Protein AF-A0A955B809-F1 (afdb_monomer)

Structure (mmCIF, N/CA/C/O backbone):
data_AF-A0A955B809-F1
#
_entry.id   AF-A0A955B809-F1
#
loop_
_atom_site.group_PDB
_atom_site.id
_atom_site.type_symbol
_atom_site.label_atom_id
_atom_site.label_alt_id
_atom_site.label_comp_id
_atom_site.label_asym_id
_atom_site.label_entity_id
_atom_site.label_seq_id
_atom_site.pdbx_PDB_ins_code
_atom_site.Cartn_x
_atom_site.Cartn_y
_atom_site.Cartn_z
_atom_site.occupancy
_atom_site.B_iso_or_equiv
_atom_site.auth_seq_id
_atom_site.auth_comp_id
_atom_site.auth_asym_id
_atom_site.auth_atom_id
_atom_site.pdbx_PDB_model_num
ATOM 1 N N . MET A 1 1 ? 30.600 -9.038 -70.785 1.00 37.72 1 MET A N 1
ATOM 2 C CA . MET A 1 1 ? 31.219 -7.985 -69.956 1.00 37.72 1 MET A CA 1
ATOM 3 C C . MET A 1 1 ? 31.423 -8.584 -68.581 1.00 37.72 1 MET A C 1
ATOM 5 O O . MET A 1 1 ? 30.436 -8.978 -67.981 1.00 37.72 1 MET A O 1
ATOM 9 N N . GLN A 1 2 ? 32.669 -8.771 -68.146 1.00 32.47 2 GLN A N 1
ATOM 10 C CA . GLN A 1 2 ? 32.945 -9.120 -66.751 1.00 32.47 2 GLN A CA 1
ATOM 11 C C . GLN A 1 2 ? 32.749 -7.843 -65.931 1.00 32.47 2 GLN A C 1
ATOM 13 O O . GLN A 1 2 ? 33.436 -6.854 -66.179 1.00 32.47 2 GLN A O 1
ATOM 18 N N . SER A 1 3 ? 31.760 -7.831 -65.039 1.00 26.66 3 SER A N 1
ATOM 19 C CA . SER A 1 3 ? 31.621 -6.780 -64.035 1.00 26.66 3 SER A CA 1
ATOM 20 C C . SER A 1 3 ? 32.665 -7.033 -62.953 1.00 26.66 3 SER A C 1
ATOM 22 O O . SER A 1 3 ? 32.651 -8.082 -62.313 1.00 26.66 3 SER A O 1
ATOM 24 N N . TYR A 1 4 ? 33.587 -6.095 -62.778 1.00 29.22 4 TYR A N 1
ATOM 25 C CA . TYR A 1 4 ? 34.460 -6.069 -61.613 1.00 29.22 4 TYR A CA 1
ATOM 26 C C . TYR A 1 4 ? 33.775 -5.196 -60.562 1.00 29.22 4 TYR A C 1
ATOM 28 O O . TYR A 1 4 ? 33.672 -3.985 -60.750 1.00 29.22 4 TYR A O 1
ATOM 36 N N . GLU A 1 5 ? 33.278 -5.803 -59.487 1.00 36.06 5 GLU A N 1
ATOM 37 C CA . GLU A 1 5 ? 32.956 -5.063 -58.266 1.00 36.06 5 GLU A CA 1
ATOM 38 C C . GLU A 1 5 ? 34.274 -4.711 -57.574 1.00 36.06 5 GLU A C 1
ATOM 40 O O . GLU A 1 5 ? 35.051 -5.588 -57.195 1.00 36.06 5 GLU A O 1
ATOM 45 N N . ILE A 1 6 ? 34.564 -3.416 -57.467 1.00 37.19 6 ILE A N 1
ATOM 46 C CA . ILE A 1 6 ? 35.684 -2.919 -56.673 1.00 37.19 6 ILE A CA 1
ATOM 47 C C . ILE A 1 6 ? 35.120 -2.590 -55.294 1.00 37.19 6 ILE A C 1
ATOM 49 O O . ILE A 1 6 ? 34.486 -1.554 -55.110 1.00 37.19 6 ILE A O 1
ATOM 53 N N . ASN A 1 7 ? 35.359 -3.474 -54.330 1.00 48.56 7 ASN A N 1
ATOM 54 C CA . ASN A 1 7 ? 35.042 -3.216 -52.930 1.00 48.56 7 ASN A CA 1
ATOM 55 C C . ASN A 1 7 ? 36.125 -2.301 -52.344 1.00 48.56 7 ASN A C 1
ATOM 57 O O . ASN A 1 7 ? 37.258 -2.733 -52.132 1.00 48.56 7 ASN A O 1
ATOM 61 N N . VAL A 1 8 ? 35.800 -1.025 -52.127 1.00 47.31 8 VAL A N 1
ATOM 62 C CA . VAL A 1 8 ? 36.715 -0.042 -51.524 1.00 47.31 8 VAL A CA 1
ATOM 63 C C . VAL A 1 8 ? 36.403 0.083 -50.037 1.00 47.31 8 VAL A C 1
ATOM 65 O O . VAL A 1 8 ? 35.506 0.826 -49.662 1.00 47.31 8 VAL A O 1
ATOM 68 N N . SER A 1 9 ? 37.142 -0.625 -49.184 1.00 57.75 9 SER A N 1
ATOM 69 C CA . SER A 1 9 ? 37.052 -0.427 -47.732 1.00 57.75 9 SER A CA 1
ATOM 70 C C . SER A 1 9 ? 37.749 0.879 -47.345 1.00 57.75 9 SER A C 1
ATOM 72 O O . SER A 1 9 ? 38.904 1.089 -47.722 1.00 57.75 9 SER A O 1
ATOM 74 N N . ILE A 1 10 ? 37.068 1.748 -46.596 1.00 67.75 10 ILE A N 1
ATOM 75 C CA . ILE A 1 10 ? 37.662 2.962 -46.016 1.00 67.75 10 ILE A CA 1
ATOM 76 C C . ILE A 1 10 ? 37.944 2.670 -44.545 1.00 67.75 10 ILE A C 1
ATOM 78 O O . ILE A 1 10 ? 37.017 2.382 -43.792 1.00 67.75 10 ILE A O 1
ATOM 82 N N . GLU A 1 11 ? 39.212 2.740 -44.147 1.00 71.31 11 GLU A N 1
ATOM 83 C CA . GLU A 1 11 ? 39.638 2.642 -42.751 1.00 71.31 11 GLU A CA 1
ATOM 84 C C . GLU A 1 11 ? 40.208 3.998 -42.324 1.00 71.31 11 GLU A C 1
ATOM 86 O O . GLU A 1 11 ? 41.143 4.507 -42.948 1.00 71.31 11 GLU A O 1
ATOM 91 N N . LEU A 1 12 ? 39.594 4.620 -41.315 1.00 75.50 12 LEU A N 1
ATOM 92 C CA . LEU A 1 12 ? 40.120 5.833 -40.690 1.00 75.50 12 LEU A CA 1
ATOM 93 C C . LEU A 1 12 ? 40.799 5.462 -39.374 1.00 75.50 12 LEU A C 1
ATOM 95 O O . LEU A 1 12 ? 40.146 4.962 -38.459 1.00 75.50 12 LEU A O 1
ATOM 99 N N . ASP A 1 13 ? 42.100 5.747 -39.289 1.00 72.69 13 ASP A N 1
ATOM 100 C CA . ASP A 1 13 ? 42.918 5.445 -38.110 1.00 72.69 13 ASP A CA 1
ATOM 101 C C . ASP A 1 13 ? 42.689 6.409 -36.936 1.00 72.69 13 ASP A C 1
ATOM 103 O O . ASP A 1 13 ? 42.999 6.080 -35.792 1.00 72.69 13 ASP A O 1
ATOM 107 N N . GLU A 1 14 ? 42.126 7.587 -37.209 1.00 80.75 14 GLU A N 1
ATOM 108 C CA . GLU A 1 14 ? 41.836 8.620 -36.217 1.00 80.75 14 GLU A CA 1
ATOM 109 C C . GLU A 1 14 ? 40.336 8.729 -35.926 1.00 80.75 14 GLU A C 1
ATOM 111 O O . GLU A 1 14 ? 39.489 8.393 -36.759 1.00 80.75 14 GLU A O 1
ATOM 116 N N . ALA A 1 15 ? 40.010 9.258 -34.744 1.00 77.94 15 ALA A N 1
ATOM 117 C CA . ALA A 1 15 ? 38.629 9.483 -34.345 1.00 77.94 15 ALA A CA 1
ATOM 118 C C . ALA A 1 15 ? 37.954 10.520 -35.258 1.00 77.94 15 ALA A C 1
ATOM 120 O O . ALA A 1 15 ? 38.411 11.658 -35.393 1.00 77.94 15 ALA A O 1
ATOM 121 N N . LEU A 1 16 ? 36.817 10.145 -35.842 1.00 83.44 16 LEU A N 1
ATOM 122 C CA . LEU A 1 16 ? 36.017 11.030 -36.679 1.00 83.44 16 LEU A CA 1
ATOM 123 C C . LEU A 1 16 ? 35.215 12.002 -35.805 1.00 83.44 16 LEU A C 1
ATOM 125 O O . LEU A 1 16 ? 34.338 11.584 -35.052 1.00 83.44 16 LEU A O 1
ATOM 129 N N . VAL A 1 17 ? 35.462 13.306 -35.936 1.00 84.56 17 VAL A N 1
ATOM 130 C CA . VAL A 1 17 ? 34.694 14.339 -35.224 1.00 84.56 17 VAL A CA 1
ATOM 131 C C . VAL A 1 17 ? 33.653 14.952 -36.157 1.00 84.56 17 VAL A C 1
ATOM 133 O O . VAL A 1 17 ? 33.999 15.621 -37.130 1.00 84.56 17 VAL A O 1
ATOM 136 N N . ILE A 1 18 ? 32.372 14.773 -35.838 1.00 81.62 18 ILE A N 1
ATOM 137 C CA . ILE A 1 18 ? 31.262 15.447 -36.514 1.00 81.62 18 ILE A CA 1
ATOM 138 C C . ILE A 1 18 ? 30.869 16.672 -35.688 1.00 81.62 18 ILE A C 1
ATOM 140 O O . ILE A 1 18 ? 30.530 16.581 -34.506 1.00 81.62 18 ILE A O 1
ATOM 144 N N . GLY A 1 19 ? 30.974 17.846 -36.309 1.00 80.56 19 GLY A N 1
ATOM 145 C CA . GLY A 1 19 ? 30.667 19.128 -35.680 1.00 80.56 19 GLY A CA 1
ATOM 146 C C . GLY A 1 19 ? 29.201 19.265 -35.265 1.00 80.56 19 GLY A C 1
ATOM 147 O O . GLY A 1 19 ? 28.330 18.517 -35.708 1.00 80.56 19 GLY A O 1
ATOM 148 N N . LYS A 1 20 ? 28.928 20.259 -34.416 1.00 81.31 20 LYS A N 1
ATOM 149 C CA . LYS A 1 20 ? 27.566 20.625 -34.014 1.00 81.31 20 LYS A CA 1
ATOM 150 C C . LYS A 1 20 ? 26.710 20.924 -35.250 1.00 81.31 20 LYS A C 1
ATOM 152 O O . LYS A 1 20 ? 27.215 21.501 -36.213 1.00 81.31 20 LYS A O 1
ATOM 157 N N . ASP A 1 21 ? 25.438 20.530 -35.227 1.00 77.12 21 ASP A N 1
ATOM 158 C CA . ASP A 1 21 ? 24.462 20.776 -36.306 1.00 77.12 21 ASP A CA 1
ATOM 159 C C . ASP A 1 21 ? 24.864 20.214 -37.683 1.00 77.12 21 ASP A C 1
ATOM 161 O O . ASP A 1 21 ? 24.374 20.665 -38.718 1.00 77.12 21 ASP A O 1
ATOM 165 N N . SER A 1 22 ? 25.784 19.246 -37.715 1.00 76.31 22 SER A N 1
ATOM 166 C CA . SER A 1 22 ? 26.345 18.714 -38.958 1.00 76.31 22 SER A CA 1
ATOM 167 C C . SER A 1 22 ? 25.796 17.327 -39.267 1.00 76.31 22 SER A C 1
ATOM 169 O O . SER A 1 22 ? 25.604 16.510 -38.373 1.00 76.31 22 SER A O 1
ATOM 171 N N . THR A 1 23 ? 25.565 17.034 -40.546 1.00 79.88 23 THR A N 1
ATOM 172 C CA . THR A 1 23 ? 25.183 15.691 -41.002 1.00 79.88 23 THR A CA 1
ATOM 173 C C . THR A 1 23 ? 26.274 15.126 -41.901 1.00 79.88 23 THR A C 1
ATOM 175 O O . THR A 1 23 ? 26.638 15.764 -42.888 1.00 79.88 23 THR A O 1
ATOM 178 N N . LEU A 1 24 ? 26.777 13.936 -41.578 1.00 82.12 24 LEU A N 1
ATOM 179 C CA . LEU A 1 24 ? 27.596 13.132 -42.479 1.00 82.12 24 LEU A CA 1
ATOM 180 C C . LEU A 1 24 ? 26.733 12.006 -43.041 1.00 82.12 24 LEU A C 1
ATOM 182 O O . LEU A 1 24 ? 26.236 11.177 -42.282 1.00 82.12 24 LEU A O 1
ATOM 186 N N . SER A 1 25 ? 26.582 11.979 -44.362 1.00 80.50 25 SER A N 1
ATOM 187 C CA . SER A 1 25 ? 25.947 10.869 -45.070 1.00 80.50 25 SER A CA 1
ATOM 188 C C . SER A 1 25 ? 27.011 10.079 -45.823 1.00 80.50 25 SER A C 1
ATOM 190 O O . SER A 1 25 ? 27.713 10.631 -46.672 1.00 80.50 25 SER A O 1
ATOM 192 N N . LEU A 1 26 ? 27.142 8.800 -45.495 1.00 79.50 26 LEU A N 1
ATOM 193 C CA . LEU A 1 26 ? 28.014 7.851 -46.170 1.00 79.50 26 LEU A CA 1
ATOM 194 C C . LEU A 1 26 ? 27.174 7.074 -47.186 1.00 79.50 26 LEU A C 1
ATOM 196 O O . LEU A 1 26 ? 26.213 6.401 -46.816 1.00 79.50 26 LEU A O 1
ATOM 200 N N . HIS A 1 27 ? 27.536 7.202 -48.462 1.00 79.62 27 HIS A N 1
ATOM 201 C CA . HIS A 1 27 ? 26.876 6.530 -49.579 1.00 79.62 27 HIS A CA 1
ATOM 202 C C . HIS A 1 27 ? 27.855 5.557 -50.238 1.00 79.62 27 HIS A C 1
ATOM 204 O O . HIS A 1 27 ? 28.967 5.953 -50.601 1.00 79.62 27 HIS A O 1
ATOM 210 N N . GLY A 1 28 ? 27.443 4.306 -50.442 1.00 75.12 28 GLY A N 1
ATOM 211 C CA . GLY A 1 28 ? 28.196 3.335 -51.235 1.00 75.12 28 GLY A CA 1
ATOM 212 C C . GL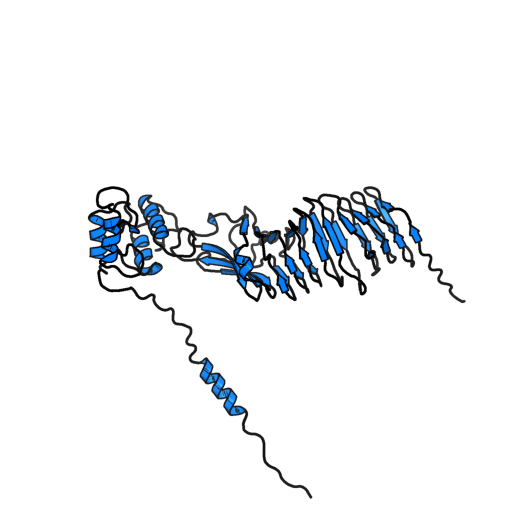Y A 1 28 ? 27.966 1.882 -50.812 1.00 75.12 28 GLY A C 1
ATOM 213 O O . GLY A 1 28 ? 27.389 1.623 -49.770 1.00 75.12 28 GLY A O 1
ATOM 214 N N . PRO A 1 29 ? 28.439 0.904 -51.598 1.00 65.38 29 PRO A N 1
ATOM 215 C CA . PRO A 1 29 ? 28.278 -0.514 -51.265 1.00 65.38 29 PRO A CA 1
ATOM 216 C C . PRO A 1 29 ? 29.308 -1.026 -50.245 1.00 65.38 29 PRO A C 1
ATOM 218 O O . PRO A 1 29 ? 29.238 -2.176 -49.826 1.00 65.38 29 PRO A O 1
ATOM 221 N N . ALA A 1 30 ? 30.314 -0.220 -49.897 1.00 72.38 30 ALA A N 1
ATOM 222 C CA . ALA A 1 30 ? 31.475 -0.693 -49.159 1.00 72.38 30 ALA A CA 1
ATOM 223 C C . ALA A 1 30 ? 31.399 -0.395 -47.662 1.00 72.38 30 ALA A C 1
ATOM 225 O O . ALA A 1 30 ? 30.946 0.673 -47.251 1.00 72.38 30 ALA A O 1
ATOM 226 N N . THR A 1 31 ? 31.909 -1.331 -46.864 1.00 73.69 31 THR A N 1
ATOM 227 C CA . THR A 1 31 ? 32.011 -1.200 -45.412 1.00 73.69 31 THR A CA 1
ATOM 228 C C . THR A 1 31 ? 32.942 -0.049 -45.028 1.00 73.69 31 THR A C 1
ATOM 230 O O . THR A 1 31 ? 34.062 0.056 -45.537 1.00 73.69 31 THR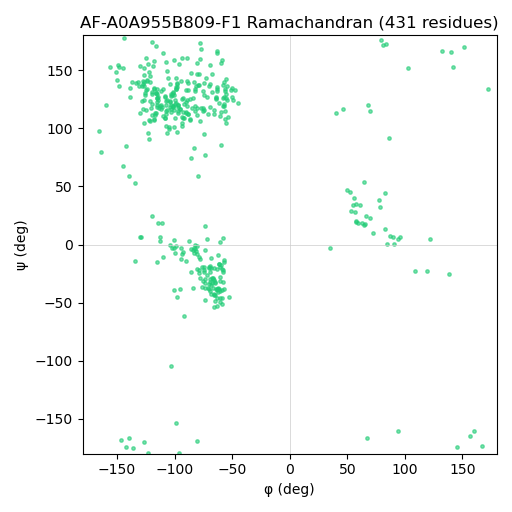 A O 1
ATOM 233 N N . VAL A 1 32 ? 32.494 0.803 -44.107 1.00 77.19 32 VAL A N 1
ATOM 234 C CA . VAL A 1 32 ? 33.301 1.896 -43.545 1.00 77.19 32 VAL A CA 1
ATOM 235 C C . VAL A 1 32 ? 33.747 1.502 -42.145 1.00 77.19 32 VAL A C 1
ATOM 237 O O . VAL A 1 32 ? 32.903 1.219 -41.304 1.00 77.19 32 VAL A O 1
ATOM 240 N N . SER A 1 33 ? 35.057 1.487 -41.890 1.00 77.44 33 SER A N 1
ATOM 241 C CA . SER A 1 33 ? 35.625 1.195 -40.571 1.00 77.44 33 SER A CA 1
ATOM 242 C C . SER A 1 33 ? 36.185 2.467 -39.928 1.00 77.44 33 SER A C 1
ATOM 244 O O . SER A 1 33 ? 37.028 3.141 -40.523 1.00 77.44 33 SER A O 1
ATOM 246 N N . LEU A 1 34 ? 35.723 2.816 -38.726 1.00 78.56 34 LEU A N 1
ATOM 247 C CA . LEU A 1 34 ? 36.110 4.045 -38.021 1.00 78.56 34 LEU A CA 1
ATOM 248 C C . LEU A 1 34 ? 36.735 3.725 -36.663 1.00 78.56 34 LEU A C 1
ATOM 250 O O . LEU A 1 34 ? 36.064 3.122 -35.828 1.00 78.56 34 LEU A O 1
ATOM 254 N N . ASN A 1 35 ? 37.965 4.190 -36.409 1.00 77.12 35 ASN A N 1
ATOM 255 C CA . ASN A 1 35 ? 38.638 4.094 -35.106 1.00 77.12 35 ASN A CA 1
ATOM 256 C C . ASN A 1 35 ? 38.160 5.184 -34.117 1.00 77.12 35 ASN A C 1
ATOM 258 O O . ASN A 1 35 ? 38.932 5.999 -33.609 1.00 77.12 35 ASN A O 1
ATOM 262 N N . GLY A 1 36 ? 36.855 5.193 -33.844 1.00 73.69 36 GLY A N 1
ATOM 263 C CA . GLY A 1 36 ? 36.188 6.075 -32.892 1.00 73.69 36 GLY A CA 1
ATOM 264 C C . GLY A 1 36 ? 35.436 7.217 -33.568 1.00 73.69 36 GLY A C 1
ATOM 265 O O . GLY A 1 36 ? 35.777 7.668 -34.662 1.00 73.69 36 GLY A O 1
ATOM 266 N N . ILE A 1 37 ? 34.383 7.694 -32.906 1.00 81.12 37 ILE A N 1
ATOM 267 C CA . ILE A 1 37 ? 33.556 8.802 -33.396 1.00 81.12 37 ILE A CA 1
ATOM 268 C C . ILE A 1 37 ? 33.246 9.747 -32.244 1.00 81.12 37 ILE A C 1
ATOM 270 O O . ILE A 1 37 ? 32.926 9.310 -31.144 1.00 81.12 37 ILE A O 1
ATOM 274 N N . MET A 1 38 ? 33.277 11.047 -32.509 1.00 80.25 38 MET A N 1
ATOM 275 C CA . MET A 1 38 ? 32.706 12.068 -31.644 1.00 80.25 38 MET A CA 1
ATOM 276 C C . MET A 1 38 ? 31.624 12.832 -32.404 1.00 80.25 38 MET A C 1
ATOM 278 O O . MET A 1 38 ? 31.913 13.570 -33.343 1.00 80.25 38 MET A O 1
ATOM 282 N N . LEU A 1 39 ? 30.373 12.659 -31.993 1.00 79.50 39 LEU A N 1
ATOM 283 C CA . LEU A 1 39 ? 29.218 13.396 -32.494 1.00 79.50 39 LEU A CA 1
ATOM 284 C C . LEU A 1 39 ? 28.926 14.544 -31.528 1.00 79.50 39 LEU A C 1
ATOM 286 O O . LEU A 1 39 ? 28.541 14.300 -30.389 1.00 79.50 39 LEU A O 1
ATOM 290 N N . ASN A 1 40 ? 29.110 15.791 -31.956 1.00 79.06 40 ASN A N 1
ATOM 291 C CA . ASN A 1 40 ? 28.715 16.958 -31.156 1.00 79.06 40 ASN A CA 1
ATOM 292 C C . ASN A 1 40 ? 27.195 17.200 -31.230 1.00 79.06 40 ASN A C 1
ATOM 294 O O . ASN A 1 40 ? 26.504 16.558 -32.012 1.00 79.06 40 ASN A O 1
ATOM 298 N N . ASP A 1 41 ? 26.662 18.143 -30.448 1.00 75.19 41 ASP A N 1
ATOM 299 C CA . ASP A 1 41 ? 25.214 18.393 -30.363 1.00 75.19 41 ASP A CA 1
ATOM 300 C C . ASP A 1 41 ? 24.516 18.491 -31.733 1.00 75.19 41 ASP A C 1
ATOM 302 O O . ASP A 1 41 ? 24.956 19.219 -32.625 1.00 75.19 41 ASP A O 1
ATOM 306 N N . ARG A 1 42 ? 23.388 17.793 -31.885 1.00 72.50 42 ARG A N 1
ATOM 307 C CA . ARG A 1 42 ? 22.553 17.736 -33.096 1.00 72.50 42 ARG A CA 1
ATOM 308 C C . ARG A 1 42 ? 23.302 17.244 -34.341 1.00 72.50 42 ARG A C 1
ATOM 310 O O . ARG A 1 42 ? 22.843 17.470 -35.459 1.00 72.50 42 ARG A O 1
ATOM 317 N N . ALA A 1 43 ? 24.441 16.570 -34.171 1.00 72.75 43 ALA A N 1
ATOM 318 C CA . ALA A 1 43 ? 25.127 15.899 -35.263 1.00 72.75 43 ALA A CA 1
ATOM 319 C C . ALA A 1 43 ? 24.378 14.630 -35.697 1.00 72.75 43 ALA A C 1
ATOM 321 O O . ALA A 1 43 ? 23.844 13.887 -34.871 1.00 72.75 43 ALA A O 1
ATOM 322 N N . SER A 1 44 ? 24.378 14.348 -36.997 1.00 73.19 44 SER A N 1
ATOM 323 C CA . SER A 1 44 ? 23.807 13.124 -37.552 1.00 73.19 44 SER A CA 1
ATOM 324 C C . SER A 1 44 ? 24.831 12.373 -38.394 1.00 73.19 44 SER A C 1
ATOM 326 O O . SER A 1 44 ? 25.507 12.961 -39.235 1.00 73.19 44 SER A O 1
ATOM 328 N N . LEU A 1 45 ? 24.933 11.065 -38.174 1.00 79.25 45 LEU A N 1
ATOM 329 C CA . LEU A 1 45 ? 25.636 10.142 -39.053 1.00 79.25 45 LEU A CA 1
ATOM 330 C C . LEU A 1 45 ? 24.599 9.234 -39.706 1.00 79.25 45 LEU A C 1
ATOM 332 O O . LEU A 1 45 ? 23.871 8.524 -39.013 1.00 79.25 45 LEU A O 1
ATOM 336 N N . LYS A 1 46 ? 24.533 9.269 -41.033 1.00 78.44 46 LYS A N 1
ATOM 337 C CA . LYS A 1 46 ? 23.698 8.378 -41.834 1.00 78.44 46 LYS A CA 1
ATOM 338 C C . LYS A 1 46 ? 24.600 7.524 -42.703 1.00 78.44 46 LYS A C 1
ATOM 340 O O . LYS A 1 46 ? 25.484 8.067 -43.360 1.00 78.44 46 LYS A O 1
ATOM 345 N N . SER A 1 47 ? 24.390 6.216 -42.709 1.00 75.12 47 SER A N 1
ATOM 346 C CA . SER A 1 47 ? 25.141 5.309 -43.576 1.00 75.12 47 SER A CA 1
ATOM 347 C C . SER A 1 47 ? 24.188 4.423 -44.363 1.00 75.12 47 SER A C 1
ATOM 349 O O . SER A 1 47 ? 23.374 3.720 -43.770 1.00 75.12 47 SER A O 1
ATOM 351 N N . GLU A 1 48 ? 24.300 4.468 -45.689 1.00 76.94 48 GLU A N 1
ATOM 352 C CA . GLU A 1 48 ? 23.698 3.498 -46.620 1.00 76.94 48 GLU A CA 1
ATOM 353 C C . GLU A 1 48 ? 24.620 2.289 -46.858 1.00 76.94 48 GLU A C 1
ATOM 355 O O . GLU A 1 48 ? 24.308 1.418 -47.667 1.00 76.94 48 GLU A O 1
ATOM 360 N N . SER A 1 49 ? 25.765 2.239 -46.171 1.00 73.69 49 SER A N 1
ATOM 361 C CA . SER A 1 49 ? 26.698 1.111 -46.178 1.00 73.69 49 SER A CA 1
ATOM 362 C C . SER A 1 49 ? 26.834 0.502 -44.779 1.00 73.69 49 SER A C 1
ATOM 364 O O . SER A 1 49 ? 26.636 1.222 -43.790 1.00 73.69 49 SER A O 1
ATOM 366 N N . PRO A 1 50 ? 27.261 -0.770 -44.658 1.00 71.56 50 PRO A N 1
ATOM 367 C CA . PRO A 1 50 ? 27.640 -1.347 -43.371 1.00 71.56 50 PRO A CA 1
ATOM 368 C C . PRO A 1 50 ? 28.731 -0.511 -42.687 1.00 71.56 50 PRO A C 1
ATOM 370 O O . PRO A 1 50 ? 29.729 -0.136 -43.311 1.00 71.56 50 PRO A O 1
ATOM 373 N N . LEU A 1 51 ? 28.547 -0.208 -41.406 1.00 72.00 51 LEU A N 1
ATOM 374 C CA . LEU A 1 51 ? 29.435 0.651 -40.625 1.00 72.00 51 LEU A CA 1
ATOM 375 C C . LEU A 1 51 ? 30.087 -0.172 -39.512 1.00 72.00 51 LEU A C 1
ATOM 377 O O . LEU A 1 51 ? 29.396 -0.659 -38.629 1.00 72.00 51 LEU A O 1
ATOM 381 N N . SER A 1 52 ? 31.410 -0.291 -39.529 1.00 72.38 52 SER A N 1
ATOM 382 C CA . SER A 1 52 ? 32.200 -0.929 -38.475 1.00 72.38 52 SER A CA 1
ATOM 383 C C . SER A 1 52 ? 32.848 0.139 -37.591 1.00 72.38 52 SER A C 1
ATOM 385 O O . SER A 1 52 ? 33.642 0.956 -38.050 1.00 72.38 52 SER A O 1
ATOM 387 N N . LEU A 1 53 ? 32.521 0.163 -36.305 1.00 71.81 53 LEU A N 1
ATOM 388 C CA . LEU A 1 53 ? 33.028 1.124 -35.331 1.00 71.81 53 LEU A CA 1
ATOM 389 C C . LEU A 1 53 ? 34.010 0.439 -34.387 1.00 71.81 53 LEU A C 1
ATOM 391 O O . LEU A 1 53 ? 33.652 -0.365 -33.522 1.00 71.81 53 LEU A O 1
ATOM 395 N N . ARG A 1 54 ? 35.279 0.792 -34.553 1.00 68.69 54 ARG A N 1
ATOM 396 C CA . ARG A 1 54 ? 36.403 0.352 -33.738 1.00 68.69 54 ARG A CA 1
ATOM 397 C C . ARG A 1 54 ? 36.667 1.414 -32.668 1.00 68.69 54 ARG A C 1
ATOM 399 O O . ARG A 1 54 ? 36.996 2.547 -32.975 1.00 68.69 54 ARG A O 1
ATOM 406 N N . GLY A 1 55 ? 36.513 1.093 -31.386 1.00 67.38 55 GLY A N 1
ATOM 407 C CA . GLY A 1 55 ? 36.810 2.036 -30.292 1.00 67.38 55 GLY A CA 1
ATOM 408 C C . GLY A 1 55 ? 35.616 2.856 -29.784 1.00 67.38 55 GLY A C 1
ATOM 409 O O . GLY A 1 55 ? 34.464 2.445 -29.909 1.00 67.38 55 GLY A O 1
ATOM 410 N N . SER A 1 56 ? 35.897 3.971 -29.101 1.00 67.62 56 SER A N 1
ATOM 411 C CA . SER A 1 56 ? 34.880 4.722 -28.350 1.00 67.62 56 SER A CA 1
ATOM 412 C C . SER A 1 56 ? 34.031 5.623 -29.246 1.00 67.62 56 SER A C 1
ATOM 414 O O . SER A 1 56 ? 34.556 6.351 -30.091 1.00 67.62 56 SER A O 1
ATOM 416 N N . VAL A 1 57 ? 32.722 5.628 -29.001 1.00 72.62 57 VAL A N 1
ATOM 417 C CA . VAL A 1 57 ? 31.769 6.539 -29.643 1.00 72.62 57 VAL A CA 1
ATOM 418 C C . VAL A 1 57 ? 31.239 7.508 -28.594 1.00 72.62 57 VAL A C 1
ATOM 420 O O . VAL A 1 57 ? 30.595 7.096 -27.631 1.00 72.62 57 VAL A O 1
ATOM 423 N N . PHE A 1 58 ? 31.534 8.791 -28.780 1.00 71.81 58 PHE A N 1
ATOM 424 C CA . PHE A 1 58 ? 31.081 9.892 -27.937 1.00 71.81 58 PHE A CA 1
ATOM 425 C C . PHE A 1 58 ? 29.911 10.600 -28.607 1.00 71.81 58 PHE A C 1
ATOM 427 O O . PHE A 1 58 ? 29.996 10.975 -29.778 1.00 71.81 58 PHE A O 1
ATOM 434 N N . VAL A 1 59 ? 28.824 10.782 -27.866 1.00 70.88 59 VAL A N 1
ATOM 435 C CA . VAL A 1 59 ? 27.537 11.210 -28.417 1.00 70.88 59 VAL A CA 1
AT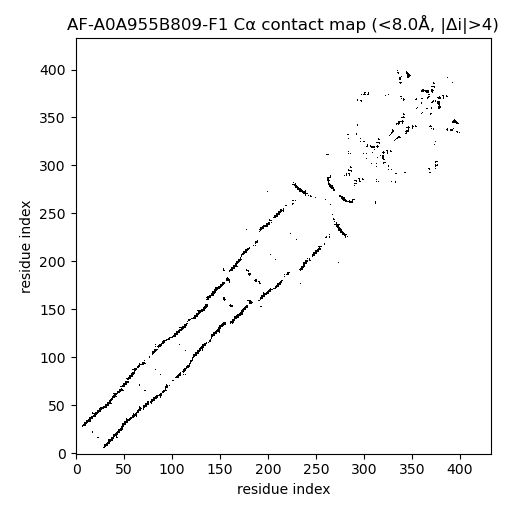OM 436 C C . VAL A 1 59 ? 26.994 12.397 -27.614 1.00 70.88 59 VAL A C 1
ATOM 438 O O . VAL A 1 59 ? 26.684 12.247 -26.432 1.00 70.88 59 VAL A O 1
ATOM 441 N N . GLY A 1 60 ? 26.922 13.573 -28.247 1.00 62.50 60 GLY A N 1
ATOM 442 C CA . GLY A 1 60 ? 26.390 14.822 -27.685 1.00 62.50 60 GLY A CA 1
ATOM 443 C C . GLY A 1 60 ? 24.857 14.921 -27.715 1.00 62.50 60 GLY A C 1
ATOM 444 O O . GLY A 1 60 ? 24.155 13.948 -27.994 1.00 62.50 60 GLY A O 1
ATOM 445 N N . GLN A 1 61 ? 24.301 16.104 -27.433 1.00 66.81 61 GLN A N 1
ATOM 446 C CA . GLN A 1 61 ? 22.845 16.253 -27.258 1.00 66.81 61 GLN A CA 1
ATOM 447 C C . GLN A 1 61 ? 22.095 16.075 -28.578 1.00 66.81 61 GLN A C 1
ATOM 449 O O . GLN A 1 61 ? 22.485 16.670 -29.577 1.00 66.81 61 GLN A O 1
ATOM 454 N N . ASN A 1 62 ? 20.961 15.363 -28.591 1.00 60.41 62 ASN A N 1
ATOM 455 C CA . ASN A 1 62 ? 20.084 15.237 -29.773 1.00 60.41 62 ASN A CA 1
ATOM 456 C C . ASN A 1 62 ? 20.784 14.762 -31.063 1.00 60.41 62 ASN A C 1
ATOM 458 O O . ASN A 1 62 ? 20.389 15.132 -32.169 1.00 60.41 62 ASN A O 1
ATOM 462 N N . THR A 1 63 ? 21.844 13.977 -30.945 1.00 58.53 63 THR A N 1
ATOM 463 C CA . THR A 1 63 ? 22.520 13.366 -32.092 1.00 58.53 63 THR A CA 1
ATOM 464 C C . THR A 1 63 ? 21.758 12.154 -32.613 1.00 58.53 63 THR A C 1
ATOM 466 O O . THR A 1 63 ? 20.970 11.546 -31.894 1.00 58.53 63 THR A O 1
ATOM 469 N N . THR A 1 64 ? 22.007 11.751 -33.854 1.00 63.03 64 THR A N 1
ATOM 470 C CA . THR A 1 64 ? 21.382 10.551 -34.428 1.00 63.03 64 THR A CA 1
ATOM 471 C C . THR A 1 64 ? 22.391 9.759 -35.242 1.00 63.03 64 THR A C 1
ATOM 473 O O . THR A 1 64 ? 23.002 10.305 -36.160 1.00 63.03 64 THR A O 1
ATOM 476 N N . ILE A 1 65 ? 22.529 8.469 -34.943 1.00 64.88 65 ILE A N 1
ATOM 477 C CA . ILE A 1 65 ? 23.227 7.501 -35.793 1.00 64.88 65 ILE A CA 1
ATOM 478 C C . ILE A 1 65 ? 22.144 6.638 -36.427 1.00 64.88 65 ILE A C 1
ATOM 480 O O . ILE A 1 65 ? 21.424 5.960 -35.706 1.00 64.88 65 ILE A O 1
ATOM 484 N N . ALA A 1 66 ? 21.995 6.685 -37.746 1.00 62.41 66 ALA A N 1
ATOM 485 C CA . ALA A 1 66 ? 21.008 5.879 -38.456 1.00 62.41 66 ALA A CA 1
ATOM 486 C C . ALA A 1 66 ? 21.689 5.057 -39.553 1.00 62.41 66 ALA A C 1
ATOM 488 O O . ALA A 1 66 ? 22.403 5.611 -40.395 1.00 62.41 66 ALA A O 1
ATOM 489 N N . ALA A 1 67 ? 21.435 3.750 -39.560 1.00 54.72 67 ALA A N 1
ATOM 490 C CA . ALA A 1 67 ? 21.643 2.934 -40.745 1.00 54.72 67 ALA A CA 1
ATOM 491 C C . ALA A 1 67 ? 20.417 3.080 -41.648 1.00 54.72 67 ALA A C 1
ATOM 493 O O . ALA A 1 67 ? 19.278 3.052 -41.182 1.00 54.72 67 ALA A O 1
ATOM 494 N N . VAL A 1 68 ? 20.653 3.295 -42.933 1.00 49.03 68 VAL A N 1
ATOM 495 C CA . VAL A 1 68 ? 19.609 3.365 -43.952 1.00 49.03 68 VAL A CA 1
ATOM 496 C C . VAL A 1 68 ? 19.649 2.042 -44.723 1.00 49.03 68 VAL A C 1
ATOM 498 O O . VAL A 1 68 ? 20.731 1.520 -44.998 1.00 49.03 68 VAL A O 1
ATOM 501 N N . ASP A 1 69 ? 18.475 1.485 -45.027 1.00 45.81 69 ASP A N 1
ATOM 502 C CA . ASP A 1 69 ? 18.281 0.304 -45.885 1.00 45.81 69 ASP A CA 1
ATOM 503 C C . ASP A 1 69 ? 18.870 -1.036 -45.383 1.00 45.81 69 ASP A C 1
ATOM 505 O O . ASP A 1 69 ? 19.569 -1.725 -46.121 1.00 45.81 69 ASP A O 1
ATOM 509 N N . ASN A 1 70 ? 18.537 -1.466 -44.155 1.00 45.28 70 ASN A N 1
ATOM 510 C CA . ASN A 1 70 ? 18.912 -2.782 -43.589 1.00 45.28 70 ASN A CA 1
ATOM 511 C C . ASN A 1 70 ? 20.427 -3.034 -43.427 1.00 45.28 70 ASN A C 1
ATOM 513 O O . ASN A 1 70 ? 20.851 -4.184 -43.301 1.00 45.28 70 ASN A O 1
ATOM 517 N N . ASN A 1 71 ? 21.256 -1.991 -43.428 1.00 46.50 71 ASN A N 1
ATOM 518 C CA . ASN A 1 71 ? 22.693 -2.135 -43.198 1.00 46.50 71 ASN A CA 1
ATOM 519 C C . ASN A 1 71 ? 23.037 -2.259 -41.708 1.00 46.50 71 ASN A C 1
ATOM 521 O O . ASN A 1 71 ? 22.398 -1.645 -40.853 1.00 46.50 71 ASN A O 1
ATOM 525 N N . THR A 1 72 ? 24.083 -3.028 -41.396 1.00 48.50 72 THR A N 1
ATOM 526 C CA . THR A 1 72 ? 24.536 -3.252 -40.018 1.00 48.50 72 THR A CA 1
ATOM 527 C C . THR A 1 72 ? 25.440 -2.120 -39.525 1.00 48.50 72 THR A C 1
ATOM 529 O O . THR A 1 72 ? 26.288 -1.606 -40.260 1.00 48.50 72 THR A O 1
ATOM 532 N N . VAL A 1 73 ? 25.261 -1.721 -38.261 1.00 51.06 73 VAL A N 1
ATOM 533 C CA . VAL A 1 73 ? 26.260 -0.948 -37.509 1.00 51.06 73 VAL A CA 1
ATOM 534 C C . VAL A 1 73 ? 26.915 -1.904 -36.523 1.00 51.06 73 VAL A C 1
ATOM 536 O O . VAL A 1 73 ? 26.358 -2.197 -35.466 1.00 51.06 73 VAL A O 1
ATOM 539 N N . ASP A 1 74 ? 28.095 -2.391 -36.875 1.00 52.62 74 ASP A N 1
ATOM 540 C CA . ASP A 1 74 ? 28.869 -3.307 -36.052 1.00 52.62 74 ASP A CA 1
ATOM 541 C C . ASP A 1 74 ? 29.834 -2.516 -35.175 1.00 52.62 74 ASP A C 1
ATOM 543 O O . ASP A 1 74 ? 30.633 -1.718 -35.650 1.00 52.62 74 ASP A O 1
ATOM 547 N N . PHE A 1 75 ? 29.790 -2.738 -33.868 1.00 53.31 75 PHE A N 1
ATOM 548 C CA . PHE A 1 75 ? 30.805 -2.236 -32.947 1.00 53.31 75 PHE A CA 1
ATOM 549 C C . PHE A 1 75 ? 31.792 -3.380 -32.679 1.00 53.31 75 PHE A C 1
ATOM 551 O O . PHE A 1 75 ? 31.375 -4.515 -32.470 1.00 53.31 75 PHE A O 1
ATOM 558 N N . GLU A 1 76 ? 33.099 -3.150 -32.633 1.00 49.38 76 GLU A N 1
ATOM 559 C CA . GLU A 1 76 ? 34.034 -4.235 -32.281 1.00 49.38 76 GLU A CA 1
ATOM 560 C C . GLU A 1 76 ? 34.054 -4.523 -30.764 1.00 49.38 76 GLU A C 1
ATOM 562 O O . GLU A 1 76 ? 33.486 -3.771 -29.968 1.00 49.38 76 GLU A O 1
ATOM 567 N N . ALA A 1 77 ? 34.681 -5.631 -30.342 1.00 43.41 77 ALA A N 1
ATOM 568 C CA . ALA A 1 77 ? 34.616 -6.197 -28.979 1.00 43.41 77 ALA A CA 1
ATOM 569 C C . ALA A 1 77 ? 35.056 -5.257 -27.831 1.00 43.41 77 ALA A C 1
ATOM 571 O O . ALA A 1 77 ? 34.736 -5.512 -26.676 1.00 43.41 77 ALA A O 1
ATOM 572 N N . ASN A 1 78 ? 35.741 -4.150 -28.141 1.00 45.84 78 ASN A N 1
ATOM 573 C CA . ASN A 1 78 ? 36.183 -3.139 -27.169 1.00 45.84 78 ASN A CA 1
ATOM 574 C C . ASN A 1 78 ? 35.472 -1.782 -27.345 1.00 45.84 78 ASN A C 1
ATOM 576 O O . 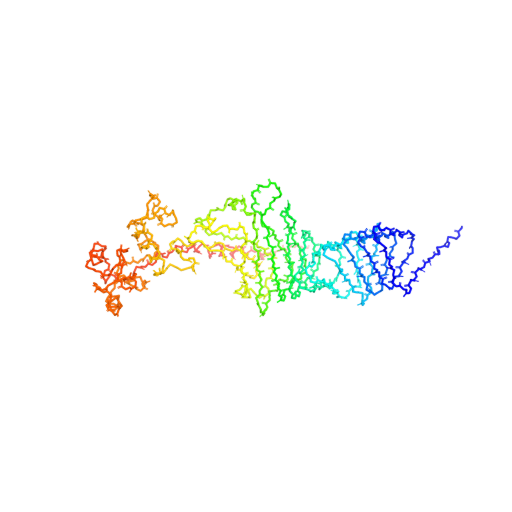ASN A 1 78 ? 35.862 -0.788 -26.730 1.00 45.84 78 ASN A O 1
ATOM 580 N N . GLY A 1 79 ? 34.475 -1.711 -28.231 1.00 46.88 79 GLY A N 1
ATOM 581 C CA . GLY A 1 79 ? 33.726 -0.494 -28.515 1.00 46.88 79 GLY A CA 1
ATOM 582 C C . GLY A 1 79 ? 32.848 -0.100 -27.332 1.00 46.88 79 GLY A C 1
ATOM 583 O O . GLY A 1 79 ? 31.951 -0.848 -26.941 1.00 46.88 79 GLY A O 1
ATOM 584 N N . LYS A 1 80 ? 33.113 1.082 -26.773 1.00 51.12 80 LYS A N 1
ATOM 585 C CA . LYS A 1 80 ? 32.366 1.677 -25.663 1.00 51.12 80 LYS A CA 1
ATOM 586 C C . LYS A 1 80 ? 31.510 2.819 -26.197 1.00 51.12 80 LYS A C 1
ATOM 588 O O . LYS A 1 80 ? 32.038 3.748 -26.812 1.00 51.12 80 LYS A O 1
ATOM 593 N N . LEU A 1 81 ? 30.207 2.768 -25.946 1.00 54.59 81 LEU A N 1
ATOM 594 C CA . LEU A 1 81 ? 29.316 3.884 -26.236 1.00 54.59 81 LEU A CA 1
ATOM 595 C C . LEU A 1 81 ? 29.219 4.769 -24.991 1.00 54.59 81 LEU A C 1
ATOM 597 O O . LEU A 1 81 ? 28.838 4.295 -23.921 1.00 54.59 81 LEU A O 1
ATOM 601 N N . VAL A 1 82 ? 29.599 6.037 -25.132 1.00 55.50 82 VAL A N 1
ATOM 602 C CA . VAL A 1 82 ? 29.574 7.033 -24.059 1.00 55.50 82 VAL A CA 1
ATOM 603 C C . VAL A 1 82 ? 28.674 8.177 -24.503 1.00 55.50 82 VAL A C 1
ATOM 605 O O . VAL A 1 82 ? 29.051 8.992 -25.348 1.00 55.50 82 VAL A O 1
ATOM 608 N N . ALA A 1 83 ? 27.476 8.255 -23.929 1.00 50.50 83 ALA A N 1
ATOM 609 C CA . ALA A 1 83 ? 26.710 9.497 -23.977 1.00 50.50 83 ALA A CA 1
ATOM 610 C C . ALA A 1 83 ? 27.513 10.565 -23.222 1.00 50.50 83 ALA A C 1
ATOM 612 O O . ALA A 1 83 ? 28.061 10.261 -22.173 1.00 50.50 83 ALA A O 1
ATOM 613 N N . THR A 1 84 ? 27.650 11.791 -23.723 1.00 47.12 84 THR A N 1
ATOM 614 C CA . THR A 1 84 ? 28.435 12.843 -23.037 1.00 47.12 84 THR A CA 1
ATOM 615 C C . THR A 1 84 ? 27.581 13.999 -22.530 1.00 47.12 84 THR A C 1
ATOM 617 O O . THR A 1 84 ? 28.118 14.952 -21.968 1.00 47.12 84 THR A O 1
ATOM 620 N N . SER A 1 85 ? 26.257 13.930 -22.693 1.00 47.62 85 SER A N 1
ATOM 621 C CA . SER A 1 85 ? 25.369 15.061 -22.426 1.00 47.62 85 SER A CA 1
ATOM 622 C C . SER A 1 85 ? 24.009 14.682 -21.843 1.00 47.62 85 SER A C 1
ATOM 624 O O . SER A 1 85 ? 23.452 13.638 -22.184 1.00 47.62 85 SER A O 1
ATOM 626 N N . GLU A 1 86 ? 23.423 15.597 -21.068 1.00 42.78 86 GLU A N 1
ATOM 627 C CA . GLU A 1 86 ? 22.020 15.546 -20.639 1.00 42.78 86 GLU A CA 1
ATOM 628 C C . GLU A 1 86 ? 21.100 15.505 -21.877 1.00 42.78 86 GLU A C 1
ATOM 630 O O . GLU A 1 86 ? 21.132 16.423 -22.696 1.00 42.78 86 GLU A O 1
ATOM 635 N N . ASN A 1 87 ? 20.296 14.442 -22.025 1.00 44.03 87 ASN A N 1
ATOM 636 C CA . ASN A 1 87 ? 19.382 14.171 -23.155 1.00 44.03 87 ASN A CA 1
ATOM 637 C C . ASN A 1 87 ? 20.025 13.632 -24.449 1.00 44.03 87 ASN A C 1
ATOM 639 O O . ASN A 1 87 ? 19.537 13.903 -25.552 1.00 44.03 87 ASN A O 1
ATOM 643 N N . ALA A 1 88 ? 21.102 12.852 -24.350 1.00 42.09 88 ALA A N 1
ATOM 644 C CA . ALA A 1 88 ? 21.550 12.058 -25.491 1.00 42.09 88 ALA A CA 1
ATOM 645 C C . ALA A 1 88 ? 20.448 11.052 -25.890 1.00 42.09 88 ALA A C 1
ATOM 647 O O . ALA A 1 88 ? 20.008 10.232 -25.085 1.00 42.09 88 ALA A O 1
ATOM 648 N N . ARG A 1 89 ? 19.982 11.121 -27.140 1.00 44.81 89 ARG A N 1
ATOM 649 C CA . ARG A 1 89 ? 19.063 10.132 -27.718 1.00 44.81 89 ARG A CA 1
ATOM 650 C C . ARG A 1 89 ? 19.860 9.217 -28.630 1.00 44.81 89 ARG A C 1
ATOM 652 O O . ARG A 1 89 ? 20.598 9.702 -29.484 1.00 44.81 89 ARG A O 1
ATOM 659 N N . LEU A 1 90 ? 19.713 7.912 -28.450 1.00 52.59 90 LEU A N 1
ATOM 660 C CA . LEU A 1 90 ? 20.392 6.915 -29.261 1.00 52.59 90 LEU A CA 1
ATOM 661 C C . LEU A 1 90 ? 19.329 6.027 -29.907 1.00 52.59 90 LEU A C 1
ATOM 663 O O . LEU A 1 90 ? 18.882 5.037 -29.335 1.00 52.59 90 LEU A O 1
ATOM 667 N N . ASN A 1 91 ? 18.903 6.425 -31.101 1.00 47.38 91 ASN A N 1
ATOM 668 C CA . ASN A 1 91 ? 17.922 5.671 -31.870 1.00 47.38 91 ASN A CA 1
ATOM 669 C C . ASN A 1 91 ? 18.651 4.714 -32.812 1.00 47.38 91 ASN A C 1
ATOM 671 O O . ASN A 1 91 ? 19.222 5.168 -33.801 1.00 47.38 91 ASN A O 1
ATOM 675 N N . PHE A 1 92 ? 18.599 3.412 -32.541 1.00 50.94 92 PHE A N 1
ATOM 676 C CA . PHE A 1 92 ? 18.935 2.397 -33.535 1.00 50.94 92 PHE A CA 1
ATOM 677 C C . PHE A 1 92 ? 17.647 2.032 -34.277 1.00 50.94 92 PHE A C 1
ATOM 679 O O . PHE A 1 92 ? 16.720 1.504 -33.675 1.00 50.94 92 PHE A O 1
ATOM 686 N N . VAL A 1 93 ? 17.553 2.358 -35.566 1.00 43.19 93 VAL A N 1
ATOM 687 C CA . VAL A 1 93 ? 16.369 2.053 -36.386 1.00 43.19 93 VAL A CA 1
ATOM 688 C C . VAL A 1 93 ? 16.801 1.144 -37.535 1.00 43.19 93 VAL A C 1
ATOM 690 O O . VAL A 1 93 ? 17.654 1.545 -38.322 1.00 43.19 93 VAL A O 1
ATOM 693 N N . GLY A 1 94 ? 16.209 -0.054 -37.635 1.00 34.06 94 GLY A N 1
ATOM 694 C CA . GLY A 1 94 ? 16.284 -0.908 -38.830 1.00 34.06 94 GLY A CA 1
ATOM 695 C C . GLY A 1 94 ? 17.533 -1.786 -39.001 1.00 34.06 94 GLY A C 1
ATOM 696 O O . GLY A 1 94 ? 18.046 -1.857 -40.115 1.00 34.06 94 GLY A O 1
ATOM 697 N N . ILE A 1 95 ? 18.013 -2.470 -37.952 1.00 40.25 95 ILE A N 1
ATOM 698 C CA . ILE A 1 95 ? 19.163 -3.396 -38.045 1.00 40.25 95 ILE A CA 1
ATOM 699 C C . ILE A 1 95 ? 18.679 -4.863 -37.998 1.00 40.25 95 ILE A C 1
ATOM 701 O O . ILE A 1 95 ? 18.372 -5.361 -36.918 1.00 40.25 95 ILE A O 1
ATOM 705 N N . PRO A 1 96 ? 18.577 -5.576 -39.136 1.00 34.38 96 PRO A N 1
ATOM 706 C CA . PRO A 1 96 ? 18.262 -7.005 -39.148 1.00 34.38 96 PRO A CA 1
ATOM 707 C C . PRO A 1 96 ? 19.529 -7.878 -39.007 1.00 34.38 96 PRO A C 1
ATOM 709 O O . PRO A 1 96 ? 20.423 -7.788 -39.842 1.00 34.38 96 PRO A O 1
ATOM 712 N N . ASN A 1 97 ? 19.536 -8.776 -38.009 1.00 39.59 97 ASN A N 1
ATOM 713 C CA . ASN A 1 97 ? 20.542 -9.817 -37.690 1.00 39.59 97 ASN A CA 1
ATOM 714 C C . ASN A 1 97 ? 21.924 -9.344 -37.194 1.00 39.59 97 ASN A C 1
ATOM 716 O O . ASN A 1 97 ? 22.685 -8.713 -37.925 1.00 39.59 97 ASN A O 1
ATOM 720 N N . LEU A 1 98 ? 22.295 -9.768 -35.978 1.00 44.03 98 LEU A N 1
ATOM 721 C CA . LEU A 1 98 ? 23.570 -9.479 -35.307 1.00 44.03 98 LEU A CA 1
ATOM 722 C C . LEU A 1 98 ? 24.173 -10.758 -34.685 1.00 44.03 98 LEU A C 1
ATOM 724 O O . LEU A 1 98 ? 24.575 -10.778 -33.523 1.00 44.03 98 LEU A O 1
ATOM 728 N N . ASP A 1 99 ? 24.313 -11.812 -35.497 1.00 33.62 99 ASP A N 1
ATOM 729 C CA . ASP A 1 99 ? 24.682 -13.186 -35.094 1.00 33.62 99 ASP A CA 1
ATOM 730 C C . ASP A 1 99 ? 26.067 -13.358 -34.403 1.00 33.62 99 ASP A C 1
ATOM 732 O O . ASP A 1 99 ? 26.478 -14.478 -34.088 1.00 33.62 99 ASP A O 1
ATOM 736 N N . SER A 1 100 ? 26.845 -12.296 -34.154 1.00 34.50 100 SER A N 1
ATOM 737 C CA . SER A 1 100 ? 28.206 -12.403 -33.598 1.00 34.50 100 SER A CA 1
ATOM 738 C C . SER A 1 100 ? 28.550 -11.344 -32.544 1.00 34.50 100 SER A C 1
ATOM 740 O O . SER A 1 100 ? 29.509 -10.591 -32.711 1.00 34.50 100 SER A O 1
ATOM 742 N N . PHE A 1 101 ? 27.800 -11.263 -31.441 1.00 41.22 101 PHE A N 1
ATOM 743 C CA . PHE A 1 101 ? 28.036 -10.266 -30.382 1.00 41.22 101 PHE A CA 1
ATOM 744 C C . PHE A 1 101 ? 28.183 -10.888 -28.980 1.00 41.22 101 PHE A C 1
ATOM 746 O O . PHE A 1 101 ? 27.431 -11.774 -28.593 1.00 41.22 101 PHE A O 1
ATOM 753 N N . HIS A 1 102 ? 29.170 -10.428 -28.201 1.00 38.09 102 HIS A N 1
ATOM 754 C CA . HIS A 1 102 ? 29.377 -10.793 -26.791 1.00 38.09 102 HIS A CA 1
ATOM 755 C C . HIS A 1 102 ? 29.484 -9.505 -25.950 1.00 38.09 102 HIS A C 1
ATOM 757 O O . HIS A 1 102 ? 30.413 -8.736 -26.163 1.00 38.09 102 HIS A O 1
ATOM 763 N N . GLN A 1 103 ? 28.531 -9.305 -25.026 1.00 39.25 103 GLN A N 1
ATOM 764 C CA . GLN A 1 103 ? 28.482 -8.351 -23.894 1.00 39.25 103 GLN A CA 1
ATOM 765 C C . GLN A 1 103 ? 28.884 -6.883 -24.166 1.00 39.25 103 GLN A C 1
ATOM 767 O O . GLN A 1 103 ? 30.050 -6.575 -24.401 1.00 39.25 103 GLN A O 1
ATOM 772 N N . ARG A 1 104 ? 27.946 -5.931 -24.011 1.00 55.41 104 ARG A N 1
ATOM 773 C CA . ARG A 1 104 ? 28.252 -4.485 -24.098 1.00 55.41 104 ARG A CA 1
ATOM 774 C C . ARG A 1 104 ? 27.902 -3.708 -22.842 1.00 55.41 104 ARG A C 1
ATOM 776 O O . ARG A 1 104 ? 26.832 -3.900 -22.275 1.00 55.41 104 ARG A O 1
ATOM 783 N N . THR A 1 105 ? 28.791 -2.779 -22.485 1.00 49.34 105 THR A N 1
ATOM 784 C CA . THR A 1 105 ? 28.604 -1.783 -21.424 1.00 49.34 105 THR A CA 1
ATOM 785 C C . THR A 1 105 ? 28.289 -0.429 -22.054 1.00 49.34 105 THR A C 1
ATOM 787 O O . THR A 1 105 ? 29.132 0.138 -22.755 1.00 49.34 105 THR A O 1
ATOM 790 N N . VAL A 1 106 ? 27.097 0.104 -21.793 1.00 56.75 106 VAL A N 1
ATOM 791 C CA . VAL A 1 106 ? 26.773 1.511 -22.056 1.00 56.75 106 VAL A CA 1
ATOM 792 C C . VAL A 1 106 ? 27.035 2.279 -20.768 1.00 56.75 106 VAL A C 1
ATOM 794 O O . VAL A 1 106 ? 26.318 2.103 -19.783 1.00 56.75 106 VAL A O 1
ATOM 797 N N . GLU A 1 107 ? 28.081 3.106 -20.768 1.00 52.62 107 GLU A N 1
ATOM 798 C CA . GLU A 1 107 ? 28.344 4.018 -19.657 1.00 52.62 107 GLU A CA 1
ATOM 799 C C . GLU A 1 107 ? 27.615 5.330 -19.908 1.00 52.62 107 GLU A C 1
ATOM 801 O O . GLU A 1 107 ? 27.863 6.034 -20.892 1.00 52.62 107 GLU A O 1
ATOM 806 N N . VAL A 1 108 ? 26.715 5.654 -18.993 1.00 55.09 108 VAL A N 1
ATOM 807 C CA . VAL A 1 108 ? 25.850 6.821 -19.086 1.00 55.09 108 VAL A CA 1
ATOM 808 C C . VAL A 1 108 ? 26.263 7.783 -17.956 1.00 55.09 108 VAL A C 1
ATOM 810 O O . VAL A 1 108 ? 26.227 7.387 -16.784 1.00 55.09 108 VAL A O 1
ATOM 813 N N . PRO A 1 109 ? 26.751 9.005 -18.262 1.00 50.44 109 PRO A N 1
ATOM 814 C CA . PRO A 1 109 ? 27.210 9.954 -17.252 1.00 50.44 109 PRO A CA 1
ATOM 815 C C . PRO A 1 109 ? 26.108 10.328 -16.276 1.00 50.44 109 PRO A C 1
ATOM 817 O O . PRO A 1 109 ? 24.930 10.296 -16.623 1.00 50.44 109 PRO A O 1
ATOM 820 N N . ALA A 1 110 ? 26.501 10.763 -15.081 1.00 50.00 110 ALA A N 1
ATOM 821 C CA . ALA A 1 110 ? 25.538 11.104 -14.050 1.00 50.00 110 ALA A CA 1
ATOM 822 C C . ALA A 1 110 ? 24.500 12.140 -14.524 1.00 50.00 110 ALA A C 1
ATOM 824 O O . ALA A 1 110 ? 24.868 13.147 -15.128 1.00 50.00 110 ALA A O 1
ATOM 825 N N . ASN A 1 111 ? 23.225 11.911 -14.189 1.00 50.22 111 ASN A N 1
ATOM 826 C CA . ASN A 1 111 ? 22.077 12.770 -14.526 1.00 50.22 111 ASN A CA 1
ATOM 827 C C . ASN A 1 111 ? 21.737 12.851 -16.025 1.00 50.22 111 ASN A C 1
ATOM 829 O O . ASN A 1 111 ? 21.124 13.826 -16.463 1.00 50.22 111 ASN A O 1
ATOM 833 N N . THR A 1 112 ? 22.105 11.853 -16.832 1.00 45.44 112 THR A N 1
ATOM 834 C CA . THR A 1 112 ? 21.750 11.853 -18.256 1.00 45.44 112 THR A CA 1
ATOM 835 C C . THR A 1 112 ? 20.558 10.932 -18.541 1.00 45.44 112 THR A C 1
ATOM 837 O O . THR A 1 112 ? 20.478 9.794 -18.085 1.00 45.44 112 THR A O 1
ATOM 840 N N . SER A 1 113 ? 19.574 11.449 -19.284 1.00 45.41 113 SER A N 1
ATOM 841 C CA . SER A 1 113 ? 18.47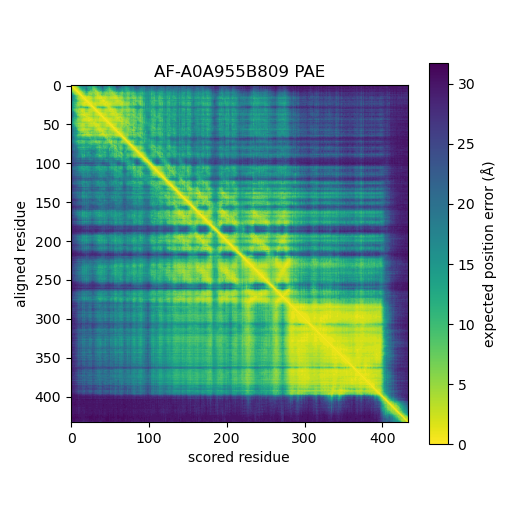2 10.639 -19.818 1.00 45.41 113 SER A CA 1
ATOM 842 C C . SER A 1 113 ? 18.921 9.994 -21.124 1.00 45.41 113 SER A C 1
ATOM 844 O O . SER A 1 113 ? 19.368 10.711 -22.021 1.00 45.41 113 SER A O 1
ATOM 846 N N . LEU A 1 114 ? 18.792 8.671 -21.226 1.00 51.88 114 LEU A N 1
ATOM 847 C CA . LEU A 1 114 ? 19.120 7.895 -22.416 1.00 51.88 114 LEU A CA 1
ATOM 848 C C . LEU A 1 114 ? 17.844 7.210 -22.915 1.00 51.88 114 LEU A C 1
ATOM 850 O O . LEU A 1 114 ? 17.361 6.254 -22.316 1.00 51.88 114 LEU A O 1
ATOM 854 N N . ALA A 1 115 ? 17.305 7.686 -24.033 1.00 46.31 115 ALA A N 1
ATOM 855 C CA . ALA A 1 115 ? 16.302 6.927 -24.771 1.00 46.31 115 ALA A CA 1
ATOM 856 C C . ALA A 1 115 ? 17.042 5.910 -25.647 1.00 46.31 115 ALA A C 1
ATOM 858 O O . ALA A 1 115 ? 17.805 6.318 -26.529 1.00 46.31 115 ALA A O 1
ATOM 859 N N . VAL A 1 116 ? 16.850 4.618 -25.373 1.00 52.78 116 VAL A N 1
ATOM 860 C CA . VAL A 1 116 ? 17.360 3.532 -26.215 1.00 52.78 116 VAL A CA 1
ATOM 861 C C . VAL A 1 116 ? 16.170 2.776 -26.781 1.00 52.78 116 VAL A C 1
ATOM 863 O O . VAL A 1 116 ? 15.458 2.098 -26.048 1.00 52.78 116 VAL A O 1
ATOM 866 N N . THR A 1 117 ? 15.978 2.862 -28.092 1.00 45.12 117 THR A N 1
ATOM 867 C CA . THR A 1 117 ? 15.142 1.904 -28.820 1.00 45.12 117 THR A CA 1
ATOM 868 C C . THR A 1 117 ? 16.086 0.867 -29.411 1.00 45.12 117 THR A C 1
ATOM 870 O O . THR A 1 117 ? 16.955 1.214 -30.212 1.00 45.12 117 THR A O 1
ATOM 873 N N . VAL A 1 118 ? 15.973 -0.382 -28.960 1.00 48.97 118 VAL A N 1
ATOM 874 C CA . VAL A 1 118 ? 16.789 -1.500 -29.444 1.00 48.97 118 VAL A CA 1
ATOM 875 C C . VAL A 1 118 ? 15.878 -2.521 -30.106 1.00 48.97 118 VAL A C 1
ATOM 877 O O . VAL A 1 118 ? 15.139 -3.211 -29.416 1.00 48.97 118 VAL A O 1
ATOM 880 N N . GLU A 1 119 ? 15.982 -2.671 -31.422 1.00 43.06 119 GLU A N 1
ATOM 881 C CA . GLU A 1 119 ? 15.400 -3.803 -32.145 1.00 43.06 119 GLU A CA 1
ATOM 882 C C . GLU A 1 119 ? 16.536 -4.731 -32.611 1.00 43.06 119 GLU A C 1
ATOM 884 O O . GLU A 1 119 ? 17.491 -4.268 -33.229 1.00 43.06 119 GLU A O 1
ATOM 889 N N . GLY A 1 120 ? 16.450 -6.033 -32.301 1.00 38.97 120 GLY A N 1
ATOM 890 C CA . GLY A 1 120 ? 17.260 -7.072 -32.962 1.00 38.97 120 GLY A CA 1
ATOM 891 C C . GLY A 1 120 ? 18.737 -7.240 -32.557 1.00 38.97 120 GLY A C 1
ATOM 892 O O . GLY A 1 120 ? 19.549 -7.513 -33.432 1.00 38.97 120 GLY A O 1
ATOM 893 N N . LEU A 1 121 ? 19.114 -7.116 -31.275 1.00 41.44 121 LEU A N 1
ATOM 894 C CA . LEU A 1 121 ? 20.451 -7.566 -30.822 1.00 41.44 121 LEU A CA 1
ATOM 895 C C . LEU A 1 121 ? 20.394 -9.031 -30.289 1.00 41.44 121 LEU A C 1
ATOM 897 O O . LEU A 1 121 ? 19.326 -9.497 -29.889 1.00 41.44 121 LEU A O 1
ATOM 901 N N . ASP A 1 122 ? 21.545 -9.718 -30.222 1.00 42.56 122 ASP A N 1
ATOM 902 C CA . ASP A 1 122 ? 21.700 -11.123 -29.770 1.00 42.56 122 ASP A CA 1
ATOM 903 C C . ASP A 1 122 ? 22.522 -11.291 -28.451 1.00 42.56 122 ASP A C 1
ATOM 905 O O . ASP A 1 122 ? 23.040 -12.370 -28.161 1.00 42.56 122 ASP A O 1
ATOM 909 N N . SER A 1 123 ? 22.703 -10.245 -27.621 1.00 51.47 123 SER A N 1
ATOM 910 C CA . SER A 1 123 ? 23.575 -10.276 -26.418 1.00 51.47 123 SER A CA 1
ATOM 911 C C . SER A 1 123 ? 23.143 -9.376 -25.233 1.00 51.47 123 SER A C 1
ATOM 913 O O . SER A 1 123 ? 22.518 -8.344 -25.409 1.00 51.47 123 SER A O 1
ATOM 915 N N . THR A 1 124 ? 23.522 -9.702 -23.988 1.00 44.91 124 THR A N 1
ATOM 916 C CA . THR A 1 124 ? 23.125 -8.917 -22.792 1.00 44.91 124 THR A CA 1
ATOM 917 C C . THR A 1 124 ? 23.546 -7.441 -22.860 1.00 44.91 124 THR A C 1
ATOM 919 O O . THR A 1 124 ? 24.736 -7.133 -23.004 1.00 44.91 124 THR A O 1
ATOM 922 N N . LEU A 1 125 ? 22.583 -6.535 -22.659 1.00 60.31 125 LEU A N 1
ATOM 923 C CA . LEU A 1 125 ? 22.814 -5.096 -22.531 1.00 60.31 125 LEU A CA 1
ATOM 924 C C . LEU A 1 125 ? 23.081 -4.742 -21.060 1.00 60.31 125 LEU A C 1
ATOM 926 O O . LEU A 1 125 ? 22.191 -4.853 -20.214 1.00 60.31 125 LEU A O 1
ATOM 930 N N . LEU A 1 126 ? 24.311 -4.322 -20.751 1.00 56.09 126 LEU A N 1
ATOM 931 C CA . LEU A 1 126 ? 24.684 -3.802 -19.436 1.00 56.09 126 LEU A CA 1
ATOM 932 C C . LEU A 1 126 ? 24.644 -2.271 -19.469 1.00 56.09 126 LEU A C 1
ATOM 934 O O . LEU A 1 126 ? 25.384 -1.636 -20.225 1.00 56.09 126 LEU A O 1
ATOM 938 N N . ILE A 1 127 ? 23.805 -1.679 -18.623 1.00 61.38 127 ILE A N 1
ATOM 939 C CA . ILE A 1 127 ? 23.660 -0.223 -18.509 1.00 61.38 127 ILE A CA 1
ATOM 940 C C . ILE A 1 127 ? 24.217 0.191 -17.150 1.00 61.38 127 ILE A C 1
ATOM 942 O O . ILE A 1 127 ? 23.726 -0.255 -16.110 1.00 61.38 127 ILE A O 1
ATOM 946 N N . THR A 1 128 ? 25.257 1.026 -17.157 1.00 51.28 128 THR A N 1
ATOM 947 C CA . THR A 1 128 ? 25.949 1.473 -15.942 1.00 51.28 128 THR A CA 1
ATOM 948 C C . THR A 1 128 ? 25.929 2.995 -15.807 1.00 51.28 128 THR A C 1
ATOM 950 O O . THR A 1 128 ? 25.993 3.739 -16.789 1.00 51.28 128 THR A O 1
ATOM 953 N N . GLY A 1 129 ? 25.840 3.465 -14.560 1.00 49.47 129 GLY A N 1
ATOM 954 C CA . GLY A 1 129 ? 25.951 4.876 -14.181 1.00 49.47 129 GLY A CA 1
ATOM 955 C C . GLY A 1 129 ? 24.839 5.347 -13.236 1.00 49.47 129 GLY A C 1
ATOM 956 O O . GLY A 1 129 ? 23.842 4.659 -13.026 1.00 49.47 129 GLY A O 1
ATOM 957 N N . THR A 1 130 ? 25.027 6.526 -12.642 1.00 48.91 130 THR A N 1
ATOM 958 C CA . THR A 1 130 ? 24.176 7.058 -11.568 1.00 48.91 130 THR A CA 1
ATOM 959 C C . THR A 1 130 ? 23.139 8.067 -12.076 1.00 48.91 130 THR A C 1
ATOM 961 O O . THR A 1 130 ? 23.471 8.986 -12.808 1.00 48.91 130 THR A O 1
ATOM 964 N N . ASN A 1 131 ? 21.885 7.968 -11.628 1.00 51.16 131 ASN A N 1
ATOM 965 C CA . ASN A 1 131 ? 20.770 8.852 -12.019 1.00 51.16 131 ASN A CA 1
ATOM 966 C C . ASN A 1 131 ? 20.444 8.833 -13.520 1.00 51.16 131 ASN A C 1
ATOM 968 O O . ASN A 1 131 ? 20.052 9.852 -14.089 1.00 51.16 131 ASN A O 1
ATOM 972 N N . ASN A 1 132 ? 20.614 7.679 -14.157 1.00 52.75 132 ASN A N 1
ATOM 973 C CA . ASN A 1 132 ? 20.311 7.525 -15.575 1.00 52.75 132 ASN A CA 1
ATOM 974 C C . ASN A 1 132 ? 18.862 7.112 -15.758 1.00 52.75 132 ASN A C 1
ATOM 976 O O . ASN A 1 132 ? 18.359 6.309 -14.977 1.00 52.75 132 ASN A O 1
ATOM 980 N N . LEU A 1 133 ? 18.200 7.657 -16.773 1.00 54.44 133 LEU A N 1
ATOM 981 C CA . LEU A 1 133 ? 16.792 7.388 -17.047 1.00 54.44 133 LEU A CA 1
ATOM 982 C C . LEU A 1 133 ? 16.658 6.708 -18.403 1.00 54.44 133 LEU A C 1
ATOM 984 O O . LEU A 1 133 ? 16.936 7.333 -19.427 1.00 54.44 133 LEU A O 1
ATOM 988 N N . LEU A 1 134 ? 16.238 5.448 -18.396 1.00 62.81 134 LEU A N 1
ATOM 989 C CA . LEU A 1 134 ? 15.795 4.747 -19.596 1.00 62.81 134 LEU A CA 1
ATOM 990 C C . LEU A 1 134 ? 14.326 5.086 -19.799 1.00 62.81 134 LEU A C 1
ATOM 992 O O . LEU A 1 134 ? 13.534 4.797 -18.913 1.00 62.81 134 LEU A O 1
ATOM 996 N N . LYS A 1 135 ? 13.989 5.739 -20.914 1.00 59.50 135 LYS A N 1
ATOM 997 C CA . LYS A 1 135 ? 12.609 6.100 -21.267 1.00 59.50 135 LYS A CA 1
ATOM 998 C C . LYS A 1 135 ? 12.166 5.357 -22.524 1.00 59.50 135 LYS A C 1
ATOM 1000 O O . LYS A 1 135 ? 12.895 5.403 -23.519 1.00 59.50 135 LYS A O 1
ATOM 1005 N N . GLY A 1 136 ? 10.967 4.778 -22.502 1.00 54.69 136 GLY A N 1
ATOM 1006 C CA . GLY A 1 136 ? 10.266 4.300 -23.696 1.00 54.69 136 GLY A CA 1
ATOM 1007 C C . GLY A 1 136 ? 9.503 2.989 -23.499 1.00 54.69 136 GLY A C 1
ATOM 1008 O O . GLY A 1 136 ? 9.870 2.154 -22.676 1.00 54.69 136 GLY A O 1
ATOM 1009 N N . GLY A 1 137 ? 8.444 2.807 -24.292 1.00 56.41 137 GLY A N 1
ATOM 1010 C CA . GLY A 1 137 ? 7.810 1.507 -24.533 1.00 56.41 137 GLY A CA 1
ATOM 1011 C C . GLY A 1 137 ? 8.453 0.778 -25.719 1.00 56.41 137 GLY A C 1
ATOM 1012 O O . GLY A 1 137 ? 9.125 1.398 -26.549 1.00 56.41 137 GLY A O 1
ATOM 1013 N N . GLY A 1 138 ? 8.264 -0.539 -25.808 1.00 63.12 138 GLY A N 1
ATOM 1014 C CA . GLY A 1 138 ? 8.798 -1.360 -26.898 1.00 63.12 138 GLY A CA 1
ATOM 1015 C C . GLY A 1 138 ? 9.214 -2.760 -26.458 1.00 63.12 138 GLY A C 1
ATOM 1016 O O . GLY A 1 138 ? 9.005 -3.158 -25.316 1.00 63.12 138 GLY A O 1
ATOM 1017 N N . ARG A 1 139 ? 9.816 -3.518 -27.378 1.00 57.78 139 ARG A N 1
ATOM 1018 C CA . ARG A 1 139 ? 10.292 -4.882 -27.128 1.00 57.78 139 ARG A CA 1
ATOM 1019 C C . ARG A 1 139 ? 11.812 -4.945 -27.219 1.00 57.78 139 ARG A C 1
ATOM 1021 O O . ARG A 1 139 ? 12.395 -4.559 -28.224 1.00 57.78 139 ARG A O 1
ATOM 1028 N N . ILE A 1 140 ? 12.442 -5.468 -26.179 1.00 64.75 140 ILE A N 1
ATOM 1029 C CA . ILE A 1 140 ? 13.865 -5.758 -26.075 1.00 64.75 140 ILE A CA 1
ATOM 1030 C C . ILE A 1 140 ? 14.003 -7.274 -26.121 1.00 64.75 140 ILE A C 1
ATOM 1032 O O . ILE A 1 140 ? 13.678 -7.964 -25.167 1.00 64.75 140 ILE A O 1
ATOM 1036 N N . ASN A 1 141 ? 14.518 -7.823 -27.216 1.00 62.69 141 ASN A N 1
ATOM 1037 C CA . ASN A 1 141 ? 14.552 -9.279 -27.409 1.00 62.69 141 ASN A CA 1
ATOM 1038 C C . ASN A 1 141 ? 15.604 -10.025 -26.542 1.00 62.69 141 ASN A C 1
ATOM 1040 O O . ASN A 1 141 ? 15.964 -11.153 -26.860 1.00 62.69 141 ASN A O 1
ATOM 1044 N N . GLN A 1 142 ? 16.167 -9.410 -25.491 1.00 69.50 142 GLN A N 1
ATOM 1045 C CA . GLN A 1 142 ? 17.325 -9.938 -24.743 1.00 69.50 142 GLN A CA 1
ATOM 1046 C C . GLN A 1 142 ? 17.273 -9.656 -23.244 1.00 69.50 142 GLN A C 1
ATOM 1048 O O . GLN A 1 142 ? 16.391 -8.961 -22.756 1.00 69.50 142 GLN A O 1
ATOM 1053 N N . SER A 1 143 ? 18.286 -10.159 -22.528 1.00 71.06 143 SER A N 1
ATOM 1054 C CA . SER A 1 143 ? 18.510 -9.859 -21.116 1.00 71.06 143 SER A CA 1
ATOM 1055 C C . SER A 1 143 ? 19.065 -8.443 -20.892 1.00 71.06 143 SER A C 1
ATOM 1057 O O . SER A 1 143 ? 19.985 -8.004 -21.588 1.00 71.06 143 SER A O 1
ATOM 1059 N N . ILE A 1 144 ? 18.568 -7.766 -19.859 1.00 72.00 144 ILE A N 1
ATOM 1060 C CA . ILE A 1 144 ? 19.023 -6.459 -19.380 1.00 72.00 144 ILE A CA 1
ATOM 1061 C C . ILE A 1 144 ? 19.584 -6.617 -17.970 1.00 72.00 144 ILE A C 1
ATOM 1063 O O . ILE A 1 144 ? 18.929 -7.163 -17.083 1.00 72.00 144 ILE A O 1
ATOM 1067 N N . ALA A 1 145 ? 20.781 -6.085 -17.741 1.00 71.94 145 ALA A N 1
ATOM 1068 C CA . ALA A 1 145 ? 21.342 -5.946 -16.404 1.00 71.94 145 ALA A CA 1
ATOM 1069 C C . ALA A 1 145 ? 21.497 -4.460 -16.068 1.00 71.94 145 ALA A C 1
ATOM 1071 O O . ALA A 1 145 ? 22.212 -3.727 -16.756 1.00 71.94 145 ALA A O 1
ATOM 1072 N N . LEU A 1 146 ? 20.831 -4.018 -15.003 1.00 71.56 146 LEU A N 1
ATOM 1073 C CA . LEU A 1 146 ? 20.940 -2.661 -14.482 1.00 71.56 146 LEU A CA 1
ATOM 1074 C C . LEU A 1 146 ? 21.881 -2.624 -13.279 1.00 71.56 146 LEU A C 1
ATOM 1076 O O . LEU A 1 146 ? 21.676 -3.324 -12.276 1.00 71.56 146 LEU A O 1
ATOM 1080 N N . ASP A 1 147 ? 22.893 -1.769 -13.374 1.00 67.44 147 ASP A N 1
ATOM 1081 C CA . ASP A 1 147 ? 23.819 -1.485 -12.283 1.00 67.44 147 ASP A CA 1
ATOM 1082 C C . ASP A 1 147 ? 23.412 -0.219 -11.502 1.00 67.44 147 ASP A C 1
ATOM 1084 O O . ASP A 1 147 ? 22.381 0.408 -11.753 1.00 67.44 147 ASP A O 1
ATOM 1088 N N . THR A 1 148 ? 24.202 0.141 -10.493 1.00 63.28 148 THR A N 1
ATOM 1089 C CA . THR A 1 148 ? 23.815 1.088 -9.454 1.00 63.28 148 THR A CA 1
ATOM 1090 C C . THR A 1 148 ? 23.403 2.463 -9.974 1.00 63.28 148 THR A C 1
ATOM 1092 O O . THR A 1 148 ? 24.223 3.207 -10.503 1.00 63.28 148 THR A O 1
ATOM 1095 N N . GLY A 1 149 ? 22.149 2.837 -9.700 1.00 57.91 149 GLY A N 1
ATOM 1096 C CA . GLY A 1 149 ? 21.637 4.192 -9.918 1.00 57.91 149 GLY A CA 1
ATOM 1097 C C . GLY A 1 149 ? 20.910 4.399 -11.246 1.00 57.91 149 GLY A C 1
ATOM 1098 O O . GLY A 1 149 ? 20.517 5.528 -11.534 1.00 57.91 149 GLY A O 1
ATOM 1099 N N . VAL A 1 150 ? 20.683 3.340 -12.022 1.00 64.56 150 VAL A N 1
ATOM 1100 C CA . VAL A 1 150 ? 19.836 3.400 -13.216 1.00 64.56 150 VAL A CA 1
ATOM 1101 C C . VAL A 1 150 ? 18.362 3.355 -12.813 1.00 64.56 150 VAL A C 1
ATOM 1103 O O . VAL A 1 150 ? 17.962 2.598 -11.924 1.00 64.56 150 VAL A O 1
ATOM 1106 N N . SER A 1 151 ? 17.559 4.196 -13.456 1.00 65.94 151 SER A N 1
ATOM 1107 C CA . SER A 1 151 ? 16.106 4.185 -13.373 1.00 65.94 151 SER A CA 1
ATOM 1108 C C . SER A 1 151 ? 15.505 3.764 -14.709 1.00 65.94 151 SER A C 1
ATOM 1110 O O . SER A 1 151 ? 15.895 4.292 -15.751 1.00 65.94 151 SER A O 1
ATOM 1112 N N . ILE A 1 152 ? 14.562 2.826 -14.683 1.00 69.75 152 ILE A N 1
ATOM 1113 C CA . ILE A 1 152 ? 13.694 2.552 -15.834 1.00 69.75 152 ILE A CA 1
ATOM 1114 C C . ILE A 1 152 ? 12.431 3.376 -15.643 1.00 69.75 152 ILE A C 1
ATOM 1116 O O . ILE A 1 152 ? 11.799 3.266 -14.598 1.00 69.75 152 ILE A O 1
ATOM 1120 N N . LEU A 1 153 ? 12.089 4.185 -16.636 1.00 67.69 153 LEU A N 1
ATOM 1121 C CA . LEU A 1 153 ? 10.759 4.733 -16.837 1.00 67.69 153 LEU A CA 1
ATOM 1122 C C . LEU A 1 153 ? 10.159 4.007 -18.035 1.00 67.69 153 LEU A C 1
ATOM 1124 O O . LEU A 1 153 ? 10.647 4.123 -19.163 1.00 67.69 153 LEU A O 1
ATOM 1128 N N . VAL A 1 154 ? 9.135 3.220 -17.758 1.00 65.00 154 VAL A N 1
ATOM 1129 C CA . VAL A 1 154 ? 8.333 2.588 -18.800 1.00 65.00 154 VAL A CA 1
ATOM 1130 C C . VAL A 1 154 ? 7.367 3.643 -19.341 1.00 65.00 154 VAL A C 1
ATOM 1132 O O . VAL A 1 154 ? 6.988 4.540 -18.602 1.00 65.00 154 VAL A O 1
ATOM 1135 N N . GLY A 1 155 ? 7.049 3.584 -20.634 1.00 55.66 155 GLY A N 1
ATOM 1136 C CA . GLY A 1 155 ? 6.143 4.552 -21.258 1.00 55.66 155 GLY A CA 1
ATOM 1137 C C . GLY A 1 155 ? 6.794 5.883 -21.642 1.00 55.66 155 GLY A C 1
ATOM 1138 O O . GLY A 1 155 ? 7.976 6.152 -21.387 1.00 55.66 155 GLY A O 1
ATOM 1139 N N . ASP A 1 156 ? 6.026 6.693 -22.363 1.00 55.00 156 ASP A N 1
ATOM 1140 C CA . ASP A 1 156 ? 6.277 8.121 -22.506 1.00 55.00 156 ASP A CA 1
ATOM 1141 C C . ASP A 1 156 ? 5.190 8.888 -21.757 1.00 55.00 156 ASP A C 1
ATOM 1143 O O . ASP A 1 156 ? 4.151 8.331 -21.424 1.00 55.00 156 ASP A O 1
ATOM 1147 N N . ASP A 1 157 ? 5.420 10.176 -21.514 1.00 53.25 157 ASP A N 1
ATOM 1148 C CA . ASP A 1 157 ? 4.518 11.073 -20.783 1.00 53.25 157 ASP A CA 1
ATOM 1149 C C . ASP A 1 157 ? 3.095 11.185 -21.418 1.00 53.25 157 ASP A C 1
ATOM 1151 O O . ASP A 1 157 ? 2.305 12.039 -21.020 1.00 53.25 157 ASP A O 1
ATOM 1155 N N . ASN A 1 158 ? 2.795 10.395 -22.463 1.00 49.28 158 ASN A N 1
ATOM 1156 C CA . ASN A 1 158 ? 1.629 10.500 -23.323 1.00 49.28 158 ASN A CA 1
ATOM 1157 C C . ASN A 1 158 ? 0.902 9.170 -23.639 1.00 49.28 158 ASN A C 1
ATOM 1159 O O . ASN A 1 158 ? -0.222 9.220 -24.151 1.00 49.28 158 ASN A O 1
ATOM 1163 N N . THR A 1 159 ? 1.481 7.996 -23.375 1.00 53.78 159 THR A N 1
ATOM 1164 C CA . THR A 1 159 ? 0.866 6.687 -23.653 1.00 53.78 159 THR A CA 1
ATOM 1165 C C . THR A 1 159 ? 1.295 5.634 -22.634 1.00 53.78 159 THR A C 1
ATOM 1167 O O . THR A 1 159 ? 2.483 5.516 -22.345 1.00 53.78 159 THR A O 1
ATOM 1170 N N . ILE A 1 160 ? 0.336 4.820 -22.165 1.00 55.34 160 ILE A N 1
ATOM 1171 C CA . ILE A 1 160 ? 0.631 3.607 -21.387 1.00 55.34 160 ILE A CA 1
ATOM 1172 C C . ILE A 1 160 ? 1.568 2.734 -22.224 1.00 55.34 160 ILE A C 1
ATOM 1174 O O . ILE A 1 160 ? 1.206 2.264 -23.310 1.00 55.34 160 ILE A O 1
ATOM 1178 N N . GLY A 1 161 ? 2.785 2.550 -21.732 1.00 59.78 161 GLY A N 1
ATOM 1179 C CA . GLY A 1 161 ? 3.819 1.768 -22.375 1.00 59.78 161 GLY A CA 1
ATOM 1180 C C . GLY A 1 161 ? 3.890 0.364 -21.801 1.00 59.78 161 GLY A C 1
ATOM 1181 O O . GLY A 1 161 ? 3.862 0.149 -20.592 1.00 59.78 161 GLY A O 1
ATOM 1182 N N . THR A 1 162 ? 4.081 -0.616 -22.677 1.00 63.56 162 THR A N 1
ATOM 1183 C CA . THR A 1 162 ? 4.621 -1.912 -22.266 1.00 63.56 162 THR A CA 1
ATOM 1184 C C . THR A 1 162 ? 6.083 -1.973 -22.682 1.00 63.56 162 THR A C 1
ATOM 1186 O O . THR A 1 162 ? 6.420 -1.702 -23.839 1.00 63.56 162 THR A O 1
ATOM 1189 N N . LEU A 1 163 ? 6.956 -2.302 -21.733 1.00 72.38 163 LEU A N 1
ATOM 1190 C CA . LEU A 1 163 ? 8.338 -2.675 -21.998 1.00 72.38 163 LEU A CA 1
ATOM 1191 C C . LEU A 1 163 ? 8.440 -4.197 -21.938 1.00 72.38 163 LEU A C 1
ATOM 1193 O O . LEU A 1 163 ? 8.498 -4.774 -20.856 1.00 72.38 163 LEU A O 1
ATOM 1197 N N . THR A 1 164 ? 8.475 -4.852 -23.091 1.00 72.25 164 THR A N 1
ATOM 1198 C CA . THR A 1 164 ? 8.706 -6.297 -23.167 1.00 72.25 164 THR A CA 1
ATOM 1199 C C . THR A 1 164 ? 10.207 -6.564 -23.231 1.00 72.25 164 THR A C 1
ATOM 1201 O O . THR A 1 164 ? 10.920 -5.930 -23.996 1.00 72.25 164 THR A O 1
ATOM 1204 N N . ILE A 1 165 ? 10.705 -7.502 -22.439 1.00 74.56 165 ILE A N 1
ATOM 1205 C CA . ILE A 1 165 ? 12.094 -7.945 -22.354 1.00 74.56 165 ILE A CA 1
ATOM 1206 C C . ILE A 1 165 ? 12.060 -9.458 -22.543 1.00 74.56 165 ILE A C 1
ATOM 1208 O O . ILE A 1 165 ? 11.664 -10.165 -21.630 1.00 74.56 165 ILE A O 1
ATOM 1212 N N . ASP A 1 166 ? 12.451 -9.990 -23.697 1.00 72.06 166 ASP A N 1
ATOM 1213 C CA . ASP A 1 166 ? 12.337 -11.435 -23.950 1.00 72.06 166 ASP A CA 1
ATOM 1214 C C . ASP A 1 166 ? 13.310 -12.267 -23.092 1.00 72.06 166 ASP A C 1
ATOM 1216 O O . ASP A 1 166 ? 13.055 -13.444 -22.865 1.00 72.06 166 ASP A O 1
ATOM 1220 N N . GLY A 1 167 ? 14.412 -11.671 -22.617 1.00 75.19 167 GLY A N 1
ATOM 1221 C CA . GLY A 1 167 ? 15.397 -12.339 -21.758 1.00 75.19 167 GLY A CA 1
ATOM 1222 C C . GLY A 1 167 ? 15.226 -12.045 -20.263 1.00 75.19 167 GLY A C 1
ATOM 1223 O O . GLY A 1 167 ? 14.146 -11.715 -19.784 1.00 75.19 167 GLY A O 1
ATOM 1224 N N . ASN A 1 168 ? 16.321 -12.144 -19.503 1.00 77.00 168 ASN A N 1
ATOM 1225 C CA . ASN A 1 168 ? 16.335 -11.855 -18.069 1.00 77.00 168 ASN A CA 1
ATOM 1226 C C . ASN A 1 168 ? 16.453 -10.356 -17.791 1.00 77.00 168 ASN A C 1
ATOM 1228 O O . ASN A 1 168 ? 17.335 -9.698 -18.336 1.00 77.00 168 ASN A O 1
ATOM 1232 N N . LEU A 1 169 ? 15.678 -9.828 -16.852 1.00 80.19 169 LEU A N 1
ATOM 1233 C CA . LEU A 1 169 ? 15.909 -8.496 -16.294 1.00 80.19 169 LEU A CA 1
ATOM 1234 C C . LEU A 1 169 ? 16.525 -8.653 -14.901 1.00 80.19 169 LEU A C 1
ATOM 1236 O O . LEU A 1 169 ? 15.905 -9.216 -14.006 1.00 80.19 169 LEU A O 1
ATOM 1240 N N . SER A 1 170 ? 17.742 -8.157 -14.692 1.00 81.69 170 SER A N 1
ATOM 1241 C CA . SER A 1 170 ? 18.417 -8.187 -13.391 1.00 81.69 170 SER A CA 1
ATOM 1242 C C . SER A 1 170 ? 18.724 -6.777 -12.918 1.00 81.69 170 SER A C 1
ATOM 1244 O O . SER A 1 170 ? 19.322 -5.989 -13.650 1.00 81.69 170 SER A O 1
ATOM 1246 N N . MET A 1 171 ? 18.390 -6.469 -11.668 1.00 77.06 171 MET A N 1
ATOM 1247 C CA . MET A 1 171 ? 18.703 -5.182 -11.048 1.00 77.06 171 MET A CA 1
ATOM 1248 C C . MET A 1 171 ? 19.620 -5.362 -9.842 1.00 77.06 171 MET A C 1
ATOM 1250 O O . MET A 1 171 ? 19.362 -6.193 -8.975 1.00 77.06 171 MET A O 1
ATOM 1254 N N . THR A 1 172 ? 20.670 -4.540 -9.754 1.00 75.38 172 THR A N 1
ATOM 1255 C CA . THR A 1 172 ? 21.584 -4.542 -8.596 1.00 75.38 172 THR A CA 1
ATOM 1256 C C . THR A 1 172 ? 21.242 -3.435 -7.599 1.00 75.38 172 THR A C 1
ATOM 1258 O O . THR A 1 172 ? 21.191 -3.690 -6.401 1.00 75.38 172 THR A O 1
ATOM 1261 N N . LYS A 1 173 ? 20.989 -2.206 -8.073 1.00 71.12 173 LYS A N 1
ATOM 1262 C CA . LYS A 1 173 ? 20.379 -1.081 -7.330 1.00 71.12 173 LYS A CA 1
ATOM 1263 C C . LYS A 1 173 ? 19.749 -0.126 -8.339 1.00 71.12 173 LYS A C 1
ATOM 1265 O O . LYS A 1 173 ? 20.260 -0.006 -9.445 1.00 71.12 173 LYS A O 1
ATOM 1270 N N . GLY A 1 174 ? 18.725 0.622 -7.951 1.00 74.00 174 GLY A N 1
ATOM 1271 C CA . GLY A 1 174 ? 18.102 1.587 -8.854 1.00 74.00 174 GLY A CA 1
ATOM 1272 C C . GLY A 1 174 ? 16.670 1.903 -8.468 1.00 74.00 174 GLY A C 1
ATOM 1273 O O . GLY A 1 174 ? 16.241 1.595 -7.351 1.00 74.00 174 GLY A O 1
ATOM 1274 N N . SER A 1 175 ? 15.949 2.511 -9.403 1.00 75.12 175 SER A N 1
ATOM 1275 C CA . SER A 1 175 ? 14.513 2.752 -9.266 1.00 75.12 175 SER A CA 1
ATOM 1276 C C . SER A 1 175 ? 13.774 2.218 -10.491 1.00 75.12 175 SER A C 1
ATOM 1278 O O . SER A 1 175 ? 14.237 2.393 -11.610 1.00 75.12 175 SER A O 1
ATOM 1280 N N . MET A 1 176 ? 12.629 1.574 -10.313 1.00 77.69 176 MET A N 1
ATOM 1281 C CA . MET A 1 176 ? 11.686 1.371 -11.418 1.00 77.69 176 MET A CA 1
ATOM 1282 C C . MET A 1 176 ? 10.577 2.393 -11.258 1.00 77.69 176 MET A C 1
ATOM 1284 O O . MET A 1 176 ? 10.076 2.552 -10.147 1.00 77.69 176 MET A O 1
ATOM 1288 N N . VAL A 1 177 ? 10.252 3.111 -12.322 1.00 74.69 177 VAL A N 1
ATOM 1289 C CA . VAL A 1 177 ? 9.230 4.151 -12.340 1.00 74.69 177 VAL A CA 1
ATOM 1290 C C . VAL A 1 177 ? 8.113 3.695 -13.267 1.00 74.69 177 VAL A C 1
ATOM 1292 O O . VAL A 1 177 ? 8.365 3.405 -14.436 1.00 74.69 177 VAL A O 1
ATOM 1295 N N . PHE A 1 178 ? 6.910 3.626 -12.711 1.00 73.88 178 PHE A N 1
ATOM 1296 C CA . PHE A 1 178 ? 5.675 3.276 -13.398 1.00 73.88 178 PHE A CA 1
ATOM 1297 C C . PHE A 1 178 ? 4.753 4.496 -13.384 1.00 73.88 178 PHE A C 1
ATOM 1299 O O . PHE A 1 178 ? 4.505 5.052 -12.305 1.00 73.88 178 PHE A O 1
ATOM 1306 N N . ASP A 1 179 ? 4.287 4.914 -14.556 1.00 70.94 179 ASP A N 1
ATOM 1307 C CA . ASP A 1 179 ? 3.255 5.935 -14.726 1.00 70.94 179 ASP A CA 1
ATOM 1308 C C . ASP A 1 179 ? 1.896 5.256 -15.002 1.00 70.94 179 ASP A C 1
ATOM 1310 O O . ASP A 1 179 ? 1.813 4.076 -15.366 1.00 70.94 179 ASP A O 1
ATOM 1314 N N . PHE A 1 180 ? 0.811 5.984 -14.758 1.00 66.06 180 PHE A N 1
ATOM 1315 C CA . PHE A 1 180 ? -0.568 5.553 -15.011 1.00 66.06 180 PHE A CA 1
ATOM 1316 C C . PHE A 1 180 ? -1.389 6.579 -15.809 1.00 66.06 180 PHE A C 1
ATOM 1318 O O . PHE A 1 180 ? -2.601 6.412 -15.972 1.00 66.06 180 PHE A O 1
ATOM 1325 N N . LEU A 1 181 ? -0.763 7.655 -16.295 1.00 56.41 181 LEU A N 1
ATOM 1326 C CA . LEU A 1 181 ? -1.418 8.679 -17.109 1.00 56.41 181 LEU A CA 1
ATOM 1327 C C . LEU A 1 181 ? -1.378 8.351 -18.605 1.00 56.41 181 LEU A C 1
ATOM 1329 O O . LEU A 1 181 ? -0.339 7.986 -19.149 1.00 56.41 181 LEU A O 1
ATOM 1333 N N . ASP A 1 182 ? -2.490 8.606 -19.298 1.00 50.66 182 ASP A N 1
ATOM 1334 C CA . ASP A 1 182 ? -2.487 8.824 -20.747 1.00 50.66 182 ASP A CA 1
ATOM 1335 C C . ASP A 1 182 ? -2.458 10.337 -21.068 1.00 50.66 182 ASP A C 1
ATOM 1337 O O . ASP A 1 182 ? -2.907 11.165 -20.270 1.00 50.66 182 ASP A O 1
ATOM 1341 N N . ALA A 1 183 ? -1.957 10.737 -22.247 1.00 41.16 183 ALA A N 1
ATOM 1342 C CA . ALA A 1 183 ? -1.927 12.154 -22.660 1.00 41.16 183 ALA A CA 1
ATOM 1343 C C . ALA A 1 183 ? -3.313 12.806 -22.764 1.00 41.16 183 ALA A C 1
ATOM 1345 O O . ALA A 1 183 ? -3.421 14.026 -22.917 1.00 41.16 183 ALA A O 1
ATOM 1346 N N . SER A 1 184 ? -4.375 12.003 -22.823 1.00 49.78 184 SER A N 1
ATOM 1347 C CA . SER A 1 184 ? -5.727 12.483 -23.078 1.00 49.78 184 SER A CA 1
ATOM 1348 C C . SER A 1 184 ? -6.417 12.989 -21.811 1.00 49.78 184 SER A C 1
ATOM 1350 O O . SER A 1 184 ? -7.494 13.579 -21.910 1.00 49.78 184 SER A O 1
ATOM 1352 N N . GLY A 1 185 ? -5.795 12.806 -20.637 1.00 45.28 185 GLY A N 1
ATOM 1353 C CA . GLY A 1 185 ? -6.407 13.108 -19.344 1.00 45.28 185 GLY A CA 1
ATOM 1354 C C . GLY A 1 185 ? -7.601 12.200 -19.050 1.00 45.28 185 GLY A C 1
ATOM 1355 O O . GLY A 1 185 ? -8.447 12.530 -18.216 1.00 45.28 185 GLY A O 1
ATOM 1356 N N . THR A 1 186 ? -7.703 11.077 -19.767 1.00 43.62 186 THR A N 1
ATOM 1357 C CA . THR A 1 186 ? -8.694 10.048 -19.488 1.00 43.62 186 THR A CA 1
ATOM 1358 C C . THR A 1 186 ? -8.007 9.051 -18.578 1.00 43.62 186 THR A C 1
ATOM 1360 O O . THR A 1 186 ? -7.162 8.277 -19.017 1.00 43.62 186 THR A O 1
ATOM 1363 N N . VAL A 1 187 ? -8.340 9.071 -17.289 1.00 38.44 187 VAL A N 1
ATOM 1364 C CA . VAL A 1 187 ? -7.861 8.026 -16.380 1.00 38.44 187 VAL A CA 1
ATOM 1365 C C . VAL A 1 187 ? -8.314 6.676 -16.967 1.00 38.44 187 VAL A C 1
ATOM 1367 O O . VAL A 1 187 ? -9.433 6.548 -17.453 1.00 38.44 187 VAL A O 1
ATOM 1370 N N . GLY A 1 188 ? -7.466 5.658 -17.043 1.00 39.59 188 GLY A N 1
ATOM 1371 C CA . GLY A 1 188 ? -7.864 4.456 -17.774 1.00 39.59 188 GLY A CA 1
ATOM 1372 C C . GLY A 1 188 ? -6.980 3.267 -17.494 1.00 39.59 188 GLY A C 1
ATOM 1373 O O . GLY A 1 188 ? -5.950 3.159 -18.128 1.00 39.59 188 GLY A O 1
ATOM 1374 N N . VAL A 1 189 ? -7.438 2.395 -16.581 1.00 44.31 189 VAL A N 1
ATOM 1375 C CA . VAL A 1 189 ? -7.200 0.938 -16.365 1.00 44.31 189 VAL A CA 1
ATOM 1376 C C . VAL A 1 189 ? -5.841 0.273 -16.655 1.00 44.31 189 VAL A C 1
ATOM 1378 O O . VAL A 1 189 ? -5.701 -0.915 -16.370 1.00 44.31 189 VAL A O 1
ATOM 1381 N N . GLY A 1 190 ? -4.835 0.963 -17.171 1.00 52.78 190 GLY A N 1
ATOM 1382 C CA . GLY A 1 190 ? -3.541 0.403 -17.511 1.00 52.78 190 GLY A CA 1
ATOM 1383 C C . GLY A 1 190 ? -2.445 1.084 -16.720 1.00 52.78 190 GLY A C 1
ATOM 1384 O O . GLY A 1 190 ? -2.355 2.305 -16.659 1.00 52.78 190 GLY A O 1
ATOM 1385 N N . TRP A 1 191 ? -1.625 0.250 -16.106 1.00 59.56 191 TRP A N 1
ATOM 1386 C CA . TRP A 1 191 ? -0.323 0.639 -15.609 1.00 59.56 191 TRP A CA 1
ATOM 1387 C C . TRP A 1 191 ? 0.651 0.507 -16.763 1.00 59.56 191 TRP A C 1
ATOM 1389 O O . TRP A 1 191 ? 0.505 -0.409 -17.582 1.00 59.56 191 TRP A O 1
ATOM 1399 N N . ASP A 1 192 ? 1.672 1.355 -16.797 1.00 66.00 192 ASP A N 1
ATOM 1400 C CA . ASP A 1 192 ? 2.885 0.943 -17.478 1.00 66.00 192 ASP A CA 1
ATOM 1401 C C . ASP A 1 192 ? 3.292 -0.446 -16.968 1.00 66.00 192 ASP A C 1
ATOM 1403 O O . ASP A 1 192 ? 3.252 -0.723 -15.766 1.00 66.00 192 ASP A O 1
ATOM 1407 N N . ALA A 1 193 ? 3.652 -1.340 -17.880 1.00 67.44 193 ALA A N 1
ATOM 1408 C CA . ALA A 1 193 ? 3.953 -2.723 -17.536 1.00 67.44 193 ALA A CA 1
ATOM 1409 C C . ALA A 1 193 ? 5.313 -3.126 -18.090 1.00 67.44 193 ALA A C 1
ATOM 1411 O O . ALA A 1 193 ? 5.676 -2.779 -19.216 1.00 67.44 193 ALA A O 1
ATOM 1412 N N . ILE A 1 194 ? 6.060 -3.901 -17.308 1.00 76.94 194 ILE A N 1
ATOM 1413 C CA . ILE A 1 194 ? 7.254 -4.590 -17.795 1.00 76.94 194 ILE A CA 1
ATOM 1414 C C . ILE A 1 194 ? 6.899 -6.058 -17.977 1.00 76.94 194 ILE A C 1
ATOM 1416 O O . ILE A 1 194 ? 6.494 -6.725 -17.031 1.00 76.94 194 ILE A O 1
ATOM 1420 N N . GLU A 1 195 ? 7.088 -6.591 -19.172 1.00 79.69 195 GLU A N 1
ATOM 1421 C CA . GLU A 1 195 ? 6.995 -8.026 -19.419 1.00 79.69 195 GLU A CA 1
ATOM 1422 C C . GLU A 1 195 ? 8.407 -8.592 -19.524 1.00 79.69 195 GLU A C 1
ATOM 1424 O O . GLU A 1 195 ? 9.224 -8.074 -20.272 1.00 79.69 195 GLU A O 1
ATOM 1429 N N . VAL A 1 196 ? 8.713 -9.648 -18.781 1.00 79.06 196 VAL A N 1
ATOM 1430 C CA . VAL A 1 196 ? 10.009 -10.330 -18.775 1.00 79.06 196 VAL A CA 1
ATOM 1431 C C . VAL A 1 196 ? 9.776 -11.780 -19.193 1.00 79.06 196 VAL A C 1
ATOM 1433 O O . VAL A 1 196 ? 9.047 -12.511 -18.524 1.00 79.06 196 VAL A O 1
ATOM 1436 N N . GLY A 1 197 ? 10.370 -12.189 -20.312 1.00 74.69 197 GLY A N 1
ATOM 1437 C CA . GLY A 1 197 ? 10.166 -13.497 -20.932 1.00 74.69 197 GLY A CA 1
ATOM 1438 C C . GLY A 1 197 ? 10.776 -14.646 -20.132 1.00 74.69 197 GLY A C 1
ATOM 1439 O O . GLY A 1 197 ? 10.146 -15.695 -20.005 1.00 74.69 197 GLY A O 1
ATOM 1440 N N . ASP A 1 198 ? 11.955 -14.424 -19.542 1.00 82.88 198 ASP A N 1
ATOM 1441 C CA . ASP A 1 198 ? 12.663 -15.427 -18.743 1.00 82.88 198 ASP A CA 1
ATOM 1442 C C . ASP A 1 198 ? 12.527 -15.145 -17.232 1.00 82.88 198 ASP A C 1
ATOM 1444 O O . ASP A 1 198 ? 11.483 -15.414 -16.626 1.00 82.88 198 ASP A O 1
ATOM 1448 N N . GLN A 1 199 ? 13.586 -14.627 -16.593 1.00 81.94 199 GLN A N 1
ATOM 1449 C CA . GLN A 1 199 ? 13.616 -14.351 -15.158 1.00 81.94 199 GLN A CA 1
ATOM 1450 C C . GLN A 1 199 ? 13.809 -12.868 -14.843 1.00 81.94 199 GLN A C 1
ATOM 1452 O O . GLN A 1 199 ? 14.719 -12.206 -15.347 1.00 81.94 199 GLN A O 1
ATOM 1457 N N . PHE A 1 200 ? 13.007 -12.366 -13.908 1.00 83.94 200 PHE A N 1
ATOM 1458 C CA . PHE A 1 200 ? 13.226 -11.089 -13.247 1.00 83.94 200 PHE A CA 1
ATOM 1459 C C . PHE A 1 200 ? 13.970 -11.310 -11.923 1.00 83.94 200 PHE A C 1
ATOM 1461 O O . PHE A 1 200 ? 13.474 -11.976 -11.015 1.00 83.94 200 PHE A O 1
ATOM 1468 N N . THR A 1 201 ? 15.182 -10.772 -11.807 1.00 83.00 201 THR A N 1
ATOM 1469 C CA . THR A 1 201 ? 16.013 -10.878 -10.601 1.00 83.00 201 THR A CA 1
ATOM 1470 C C . THR A 1 201 ? 16.056 -9.542 -9.874 1.00 83.00 201 THR A C 1
ATOM 1472 O O . THR A 1 201 ? 16.604 -8.553 -10.370 1.00 83.00 201 THR A O 1
ATOM 1475 N N . LEU A 1 202 ? 15.500 -9.533 -8.666 1.00 82.25 202 LEU A N 1
ATOM 1476 C CA . LEU A 1 202 ? 15.516 -8.390 -7.767 1.00 82.25 202 LEU A CA 1
ATOM 1477 C C . LEU A 1 202 ? 16.862 -8.279 -7.024 1.00 82.25 202 LEU A C 1
ATOM 1479 O O . LEU A 1 202 ? 17.547 -9.284 -6.807 1.00 82.25 202 LEU A O 1
ATOM 1483 N N . PRO A 1 203 ? 17.236 -7.080 -6.548 1.00 78.81 203 PRO A N 1
ATOM 1484 C CA . PRO A 1 203 ? 18.443 -6.889 -5.752 1.00 78.81 203 PRO A CA 1
ATOM 1485 C C . PRO A 1 203 ? 18.472 -7.751 -4.483 1.00 78.81 203 PRO A C 1
ATOM 1487 O O . PRO A 1 203 ? 17.649 -7.603 -3.581 1.00 78.81 203 PRO A O 1
ATOM 1490 N N . THR A 1 204 ? 19.485 -8.607 -4.345 1.00 78.75 204 THR A N 1
ATOM 1491 C CA . THR A 1 204 ? 19.700 -9.412 -3.126 1.00 78.75 204 THR A CA 1
ATOM 1492 C C . THR A 1 204 ? 20.401 -8.639 -2.006 1.00 78.75 204 THR A C 1
ATOM 1494 O O . THR A 1 204 ? 20.533 -9.157 -0.895 1.00 78.75 204 THR A O 1
ATOM 1497 N N . SER A 1 205 ? 20.841 -7.400 -2.251 1.00 73.69 205 SER A N 1
ATOM 1498 C CA . SER A 1 205 ? 21.417 -6.505 -1.241 1.00 73.69 205 SER A CA 1
ATOM 1499 C C . SER A 1 205 ? 21.172 -5.033 -1.591 1.00 73.69 205 SER A C 1
ATOM 1501 O O . SER A 1 205 ? 21.134 -4.663 -2.761 1.00 73.69 205 SER A O 1
ATOM 1503 N N . GLY A 1 206 ? 21.027 -4.186 -0.568 1.00 65.88 206 GLY A N 1
ATOM 1504 C CA . GLY A 1 206 ? 20.667 -2.774 -0.735 1.00 65.88 206 GLY A CA 1
ATOM 1505 C C . GLY A 1 206 ? 19.159 -2.540 -0.879 1.00 65.88 206 GLY A C 1
ATOM 1506 O O . GLY A 1 206 ? 18.373 -3.480 -0.948 1.00 65.88 206 GLY A O 1
ATOM 1507 N N . SER A 1 207 ? 18.769 -1.266 -0.874 1.00 66.19 207 SER A N 1
ATOM 1508 C CA . SER A 1 207 ? 17.395 -0.834 -1.144 1.00 66.19 207 SER A CA 1
ATOM 1509 C C . SER A 1 207 ? 17.261 -0.469 -2.620 1.00 66.19 207 SER A C 1
ATOM 1511 O O . SER A 1 207 ? 18.160 0.157 -3.186 1.00 66.19 207 SER A O 1
ATOM 1513 N N . PHE A 1 208 ? 16.134 -0.823 -3.228 1.00 76.50 208 PHE A N 1
ATOM 1514 C CA . PHE A 1 208 ? 15.714 -0.283 -4.519 1.00 76.50 208 PHE A CA 1
ATOM 1515 C C . PHE A 1 208 ? 14.384 0.434 -4.347 1.00 76.50 208 PHE A C 1
ATOM 1517 O O . PHE A 1 208 ? 13.630 0.120 -3.424 1.00 76.50 208 PHE A O 1
ATOM 1524 N N . ASN A 1 209 ? 14.115 1.412 -5.205 1.00 78.06 209 ASN A N 1
ATOM 1525 C CA . ASN A 1 209 ? 12.842 2.114 -5.161 1.00 78.06 209 ASN A CA 1
ATOM 1526 C C . ASN A 1 209 ? 11.901 1.544 -6.218 1.00 78.06 209 ASN A C 1
ATOM 1528 O O . ASN A 1 209 ? 12.277 1.387 -7.380 1.00 78.06 209 ASN A O 1
ATOM 1532 N N . LEU A 1 210 ? 10.668 1.288 -5.813 1.00 77.12 210 LEU A N 1
ATOM 1533 C CA . LEU A 1 210 ? 9.550 1.160 -6.727 1.00 77.12 210 LEU A CA 1
ATOM 1534 C C . LEU A 1 210 ? 8.821 2.496 -6.690 1.00 77.12 210 LEU A C 1
ATOM 1536 O O . LEU A 1 210 ? 8.251 2.853 -5.663 1.00 77.12 210 LEU A O 1
ATOM 1540 N N . VAL A 1 211 ? 8.921 3.272 -7.758 1.00 77.12 211 VAL A N 1
ATOM 1541 C CA . VAL A 1 211 ? 8.269 4.570 -7.866 1.00 77.12 211 VAL A CA 1
ATOM 1542 C C . VAL A 1 211 ? 7.005 4.382 -8.681 1.00 77.12 211 VAL A C 1
ATOM 1544 O O . VAL A 1 211 ? 7.066 3.956 -9.829 1.00 77.12 211 VAL A O 1
ATOM 1547 N N . VAL A 1 212 ? 5.873 4.721 -8.087 1.00 72.00 212 VAL A N 1
ATOM 1548 C CA . VAL A 1 212 ? 4.623 4.884 -8.820 1.00 72.00 212 VAL A CA 1
ATOM 1549 C C . VAL A 1 212 ? 4.316 6.366 -8.850 1.00 72.00 212 VAL A C 1
ATOM 1551 O O . VAL A 1 212 ? 4.316 7.012 -7.797 1.00 72.00 212 VAL A O 1
ATOM 1554 N N . GLN A 1 213 ? 4.082 6.906 -10.037 1.00 72.31 213 GLN A N 1
ATOM 1555 C CA . GLN A 1 213 ? 3.854 8.328 -10.220 1.00 72.31 213 GLN A CA 1
ATOM 1556 C C . GLN A 1 213 ? 2.524 8.597 -10.920 1.00 72.31 213 GLN A C 1
ATOM 1558 O O . GLN A 1 213 ? 2.225 7.973 -11.926 1.00 72.31 213 GLN A O 1
ATOM 1563 N N . GLY A 1 214 ? 1.770 9.549 -10.367 1.00 63.34 214 GLY A N 1
ATOM 1564 C CA . GLY A 1 214 ? 0.569 10.143 -10.945 1.00 63.34 214 GLY A CA 1
ATOM 1565 C C . GLY A 1 214 ? 0.712 11.627 -11.239 1.00 63.34 214 GLY A C 1
ATOM 1566 O O . GLY A 1 214 ? 1.671 12.275 -10.800 1.00 63.34 214 GLY A O 1
ATOM 1567 N N . ALA A 1 215 ? -0.271 12.188 -11.947 1.00 56.56 215 ALA A N 1
ATOM 1568 C CA . ALA A 1 215 ? -0.362 13.630 -12.150 1.00 56.56 215 ALA A CA 1
ATOM 1569 C C . ALA A 1 215 ? -0.865 14.245 -10.854 1.00 56.56 215 ALA A C 1
ATOM 1571 O O . ALA A 1 215 ? -1.877 13.810 -10.318 1.00 56.56 215 ALA A O 1
ATOM 1572 N N . ALA A 1 216 ? -0.192 15.299 -10.399 1.00 49.97 216 ALA A N 1
ATOM 1573 C CA . ALA A 1 216 ? -0.519 15.993 -9.157 1.00 49.97 216 ALA A CA 1
ATOM 1574 C C . ALA A 1 216 ? -1.962 16.540 -9.087 1.00 49.97 216 ALA A C 1
ATOM 1576 O O . ALA A 1 216 ? -2.401 16.890 -8.000 1.00 49.97 216 ALA A O 1
ATOM 1577 N N . ASP A 1 217 ? -2.684 16.589 -10.217 1.00 48.16 217 ASP A N 1
ATOM 1578 C CA . ASP A 1 217 ? -3.977 17.265 -10.346 1.00 48.16 217 ASP A CA 1
ATOM 1579 C C . ASP A 1 217 ? -5.088 16.398 -10.986 1.00 48.16 217 ASP A C 1
ATOM 1581 O O . ASP A 1 217 ? -6.161 16.922 -11.295 1.00 48.16 217 ASP A O 1
ATOM 1585 N N . GLN A 1 218 ? -4.865 15.100 -11.249 1.00 46.97 218 GLN A N 1
ATOM 1586 C CA . GLN A 1 218 ? -5.869 14.246 -11.912 1.00 46.97 218 GLN A CA 1
ATOM 1587 C C . GLN A 1 218 ? -6.206 13.025 -11.060 1.00 46.97 218 GLN A C 1
ATOM 1589 O O . GLN A 1 218 ? -5.489 12.029 -11.045 1.00 46.97 218 GLN A O 1
ATOM 1594 N N . GLY A 1 219 ? -7.298 13.187 -10.312 1.00 46.84 219 GLY A N 1
ATOM 1595 C CA . GLY A 1 219 ? -7.743 12.300 -9.251 1.00 46.84 219 GLY A CA 1
ATOM 1596 C C . GLY A 1 219 ? -8.108 10.882 -9.670 1.00 46.84 219 GLY A C 1
ATOM 1597 O O . GLY A 1 219 ? -8.289 10.584 -10.846 1.00 46.84 219 GLY A O 1
ATOM 1598 N N . SER A 1 220 ? -8.236 10.054 -8.629 1.00 52.94 220 SER A N 1
ATOM 1599 C CA . SER A 1 220 ? -8.814 8.706 -8.570 1.00 52.94 220 SER A CA 1
ATOM 1600 C C . SER A 1 220 ? -8.493 7.789 -9.753 1.00 52.94 220 SER A C 1
ATOM 1602 O O . SER A 1 220 ? -9.016 7.972 -10.851 1.00 52.94 220 SER A O 1
ATOM 1604 N N . ILE A 1 221 ? -7.729 6.719 -9.506 1.00 57.09 221 ILE A N 1
ATOM 1605 C CA . ILE A 1 221 ? -7.603 5.584 -10.436 1.00 57.09 221 ILE A CA 1
ATOM 1606 C C . ILE A 1 221 ? -9.017 5.207 -10.940 1.00 57.09 221 ILE A C 1
ATOM 1608 O O . ILE A 1 221 ? -9.916 4.945 -10.143 1.00 57.09 221 ILE A O 1
ATOM 1612 N N . LEU A 1 222 ? -9.260 5.232 -12.257 1.00 53.34 222 LEU A N 1
ATOM 1613 C CA . LEU A 1 222 ? -10.616 5.055 -12.796 1.00 53.34 222 LEU A CA 1
ATOM 1614 C C . LEU A 1 222 ? -11.138 3.646 -12.452 1.00 53.34 222 LEU A C 1
ATOM 1616 O O . LEU A 1 222 ? -10.485 2.651 -12.765 1.00 53.34 222 LEU A O 1
ATOM 1620 N N . ASN A 1 223 ? -12.322 3.571 -11.832 1.00 57.38 223 ASN A N 1
ATOM 1621 C CA . ASN A 1 223 ? -12.938 2.352 -11.277 1.00 57.38 223 ASN A CA 1
ATOM 1622 C C . ASN A 1 223 ? -12.182 1.711 -10.102 1.00 57.38 223 ASN A C 1
ATOM 1624 O O . ASN A 1 223 ? -12.423 0.546 -9.790 1.00 57.38 223 ASN A O 1
ATOM 1628 N N . PHE A 1 224 ? -11.273 2.437 -9.458 1.00 68.62 224 PHE A N 1
ATOM 1629 C CA . PHE A 1 224 ? -10.740 2.016 -8.174 1.00 68.62 224 PHE A CA 1
ATOM 1630 C C . PHE A 1 224 ? -11.732 2.382 -7.079 1.00 68.62 224 PHE A C 1
ATOM 1632 O O . PHE A 1 224 ? -11.969 3.558 -6.802 1.00 68.62 224 PHE A O 1
ATOM 1639 N N . ASP A 1 225 ? -12.321 1.352 -6.488 1.00 69.69 225 ASP A N 1
ATOM 1640 C CA . ASP A 1 225 ? -13.055 1.484 -5.245 1.00 69.69 225 ASP A CA 1
ATOM 1641 C C . ASP A 1 225 ? -12.063 1.340 -4.092 1.00 69.69 225 ASP A C 1
ATOM 1643 O O . ASP A 1 225 ? -11.536 0.259 -3.835 1.00 69.69 225 ASP A O 1
ATOM 1647 N N . ALA A 1 226 ? -11.783 2.450 -3.417 1.00 69.50 226 ALA A N 1
ATOM 1648 C CA . ALA A 1 226 ? -10.842 2.469 -2.309 1.00 69.50 226 ALA A CA 1
ATOM 1649 C C . ALA A 1 226 ? -11.408 1.814 -1.030 1.00 69.50 226 ALA A C 1
ATOM 1651 O O . ALA A 1 226 ? -10.683 1.639 -0.056 1.00 69.50 226 ALA A O 1
ATOM 1652 N N . SER A 1 227 ? -12.680 1.405 -1.034 1.00 70.69 227 SER A N 1
ATOM 1653 C CA . SER A 1 227 ? -13.258 0.557 0.014 1.00 70.69 227 SER A CA 1
ATOM 1654 C C . SER A 1 227 ? -12.988 -0.939 -0.198 1.00 70.69 227 SER A C 1
ATOM 1656 O O . SER A 1 227 ? -13.335 -1.765 0.648 1.00 70.69 227 SER A O 1
ATOM 1658 N N . GLU A 1 228 ? -12.338 -1.316 -1.303 1.00 73.31 228 GLU A N 1
ATOM 1659 C CA . GLU A 1 228 ? -11.990 -2.698 -1.612 1.00 73.31 228 GLU A CA 1
ATOM 1660 C C . GLU A 1 228 ? -10.482 -2.866 -1.819 1.00 73.31 228 GLU A C 1
ATOM 1662 O O . GLU A 1 228 ? -9.771 -1.984 -2.298 1.00 73.31 228 GLU A O 1
ATOM 1667 N N . SER A 1 229 ? -9.962 -4.043 -1.460 1.00 81.25 229 SER A N 1
ATOM 1668 C CA . SER A 1 229 ? -8.574 -4.378 -1.781 1.00 81.25 229 SER A CA 1
ATOM 1669 C C . SER A 1 229 ? -8.418 -4.592 -3.288 1.00 81.25 229 SER A C 1
ATOM 1671 O O . SER A 1 229 ? -9.211 -5.299 -3.907 1.00 81.25 229 SER A O 1
ATOM 1673 N N . ALA A 1 230 ? -7.349 -4.053 -3.868 1.00 80.38 230 ALA A N 1
ATOM 1674 C CA . ALA A 1 230 ? -7.054 -4.152 -5.292 1.00 80.38 230 ALA A CA 1
ATOM 1675 C C . ALA A 1 230 ? -5.617 -4.625 -5.531 1.00 80.38 230 ALA A C 1
ATOM 1677 O O . ALA A 1 230 ? -4.723 -4.433 -4.705 1.00 80.38 230 ALA A O 1
ATOM 1678 N N . SER A 1 231 ? -5.375 -5.256 -6.677 1.00 83.06 231 SER A N 1
ATOM 1679 C CA . SER A 1 231 ? -4.035 -5.675 -7.079 1.00 83.06 231 SER A CA 1
ATOM 1680 C C . SER A 1 231 ? -3.807 -5.403 -8.555 1.00 83.06 231 SER A C 1
ATOM 1682 O O . SER A 1 231 ? -4.646 -5.728 -9.394 1.00 83.06 231 SER A O 1
ATOM 1684 N N . TRP A 1 232 ? -2.643 -4.838 -8.858 1.00 82.25 232 TRP A N 1
ATOM 1685 C CA . TRP A 1 232 ? -2.193 -4.532 -10.207 1.00 82.25 232 TRP A CA 1
ATOM 1686 C C . TRP A 1 232 ? -0.831 -5.162 -10.446 1.00 82.25 232 TRP A C 1
ATOM 1688 O O . TRP A 1 232 ? 0.084 -5.010 -9.637 1.00 82.25 232 TRP A O 1
ATOM 1698 N N . GLN A 1 233 ? -0.691 -5.876 -11.555 1.00 83.81 233 GLN A N 1
ATOM 1699 C CA . GLN A 1 233 ? 0.581 -6.457 -11.960 1.00 83.81 233 GLN A CA 1
ATOM 1700 C C . GLN A 1 233 ? 1.421 -5.389 -12.667 1.00 83.81 233 GLN A C 1
ATOM 1702 O O . GLN A 1 233 ? 0.997 -4.846 -13.681 1.00 83.81 233 GLN A O 1
ATOM 1707 N N . LEU A 1 234 ? 2.597 -5.084 -12.116 1.00 82.38 234 LEU A N 1
ATOM 1708 C CA . LEU A 1 234 ? 3.543 -4.106 -12.668 1.00 82.38 234 LEU A CA 1
ATOM 1709 C C . LEU A 1 234 ? 4.611 -4.778 -13.533 1.00 82.38 234 LEU A C 1
ATOM 1711 O O . LEU A 1 234 ? 5.047 -4.238 -14.548 1.00 82.38 234 LEU A O 1
ATOM 1715 N N . VAL A 1 235 ? 5.057 -5.960 -13.101 1.00 83.88 235 VAL A N 1
ATOM 1716 C CA . VAL A 1 235 ? 6.035 -6.773 -13.823 1.00 83.88 235 VAL A CA 1
ATOM 1717 C C . VAL A 1 235 ? 5.460 -8.167 -14.015 1.00 83.88 235 VAL A C 1
ATOM 1719 O O . VAL A 1 235 ? 5.117 -8.833 -13.038 1.00 83.88 235 VAL A O 1
ATOM 1722 N N . THR A 1 236 ? 5.394 -8.619 -15.258 1.00 85.56 236 THR A N 1
ATOM 1723 C CA . THR A 1 236 ? 5.038 -9.991 -15.625 1.00 85.56 236 THR A CA 1
ATOM 1724 C C . THR A 1 236 ? 6.316 -10.771 -15.895 1.00 85.56 236 THR A C 1
ATOM 1726 O O . THR A 1 236 ? 7.188 -10.270 -16.594 1.00 85.56 236 THR A O 1
ATOM 1729 N N . GLY A 1 237 ? 6.450 -11.983 -15.358 1.00 84.50 237 GLY A N 1
ATOM 1730 C CA . GLY A 1 237 ? 7.616 -12.841 -15.599 1.00 84.50 237 GLY A CA 1
ATOM 1731 C C . GLY A 1 237 ? 8.063 -13.589 -14.348 1.00 84.50 237 GLY A C 1
ATOM 1732 O O . GLY A 1 237 ? 7.661 -13.261 -13.233 1.00 84.50 237 GLY A O 1
ATOM 1733 N N . THR A 1 238 ? 8.909 -14.609 -14.510 1.00 88.31 238 THR A N 1
ATOM 1734 C CA . THR A 1 238 ? 9.313 -15.441 -13.366 1.00 88.31 238 THR A CA 1
ATOM 1735 C C . THR A 1 238 ? 10.234 -14.657 -12.435 1.00 88.31 238 THR A C 1
ATOM 1737 O O . THR A 1 238 ? 11.373 -14.369 -12.801 1.00 88.31 238 THR A O 1
ATOM 1740 N N . VAL A 1 239 ? 9.800 -14.331 -11.216 1.00 87.38 239 VAL A N 1
ATOM 1741 C CA . VAL A 1 239 ? 10.672 -13.642 -10.250 1.00 87.38 239 VAL A CA 1
ATOM 1742 C C . VAL A 1 239 ? 11.586 -14.659 -9.572 1.00 87.38 239 VAL A C 1
ATOM 1744 O O . VAL A 1 239 ? 11.120 -15.568 -8.888 1.00 87.38 239 VAL A O 1
ATOM 1747 N N . ALA A 1 240 ? 12.899 -14.517 -9.753 1.00 88.50 240 ALA A N 1
ATOM 1748 C CA . ALA A 1 240 ? 13.882 -15.484 -9.257 1.00 88.50 240 ALA A CA 1
ATOM 1749 C C . ALA A 1 240 ? 14.006 -15.494 -7.720 1.00 88.50 240 ALA A C 1
ATOM 1751 O O . ALA A 1 240 ? 14.349 -16.519 -7.133 1.00 88.50 240 ALA A O 1
ATOM 1752 N N . ASN A 1 241 ? 13.754 -14.352 -7.079 1.00 87.81 241 ASN A N 1
ATOM 1753 C CA . ASN A 1 241 ? 13.922 -14.121 -5.644 1.00 87.81 241 ASN A CA 1
ATOM 1754 C C . ASN A 1 241 ? 12.833 -13.172 -5.100 1.00 87.81 241 ASN A C 1
ATOM 1756 O O . ASN A 1 241 ? 13.128 -12.027 -4.733 1.00 87.81 241 ASN A O 1
ATOM 1760 N N . PRO A 1 242 ? 11.560 -13.605 -5.076 1.00 86.50 242 PRO A N 1
ATOM 1761 C CA . PRO A 1 242 ? 10.425 -12.745 -4.733 1.00 86.50 242 PRO A CA 1
ATOM 1762 C C . PRO A 1 242 ? 10.553 -12.108 -3.343 1.00 86.50 242 PRO A C 1
ATOM 1764 O O . PRO A 1 242 ? 10.180 -10.955 -3.155 1.00 86.50 242 PRO A O 1
ATOM 1767 N N . GLU A 1 243 ? 11.176 -12.783 -2.378 1.00 86.50 243 GLU A N 1
ATOM 1768 C CA . GLU A 1 243 ? 11.427 -12.274 -1.026 1.00 86.50 243 GLU A CA 1
ATOM 1769 C C . GLU A 1 243 ? 12.241 -10.969 -0.979 1.00 86.50 243 GLU A C 1
ATOM 1771 O O . GLU A 1 243 ? 12.145 -10.212 -0.006 1.00 86.50 243 GLU A O 1
ATOM 1776 N N . ALA A 1 244 ? 13.012 -10.658 -2.026 1.00 84.31 244 ALA A N 1
ATOM 1777 C CA . ALA A 1 244 ? 13.755 -9.406 -2.126 1.00 84.31 244 ALA A CA 1
ATOM 1778 C C . ALA A 1 244 ? 12.839 -8.170 -2.224 1.00 84.31 244 ALA A C 1
ATOM 1780 O O . ALA A 1 244 ? 13.274 -7.072 -1.869 1.00 84.31 244 ALA A O 1
ATOM 1781 N N . ILE A 1 245 ? 11.567 -8.337 -2.614 1.00 85.12 245 ILE A N 1
ATOM 1782 C CA . ILE A 1 245 ? 10.573 -7.252 -2.666 1.00 85.12 245 ILE A CA 1
ATOM 1783 C C . ILE A 1 245 ? 10.329 -6.611 -1.296 1.00 85.12 245 ILE A C 1
ATOM 1785 O O . ILE A 1 245 ? 10.057 -5.421 -1.217 1.00 85.12 245 ILE A O 1
ATOM 1789 N N . SER A 1 246 ? 10.524 -7.355 -0.200 1.00 82.75 246 SER A N 1
ATOM 1790 C CA . SER A 1 246 ? 10.393 -6.839 1.173 1.00 82.75 246 SER A CA 1
ATOM 1791 C C . SER A 1 246 ? 11.374 -5.705 1.500 1.00 82.75 246 SER A C 1
ATOM 1793 O O . SER A 1 246 ? 11.195 -4.976 2.473 1.00 82.75 246 SER A O 1
ATOM 1795 N N . ARG A 1 247 ? 12.428 -5.555 0.689 1.00 81.19 247 ARG A N 1
ATOM 1796 C CA . ARG A 1 247 ? 13.455 -4.509 0.809 1.00 81.19 247 ARG A CA 1
ATOM 1797 C C . ARG A 1 247 ? 13.235 -3.360 -0.171 1.00 81.19 247 ARG A C 1
ATOM 1799 O O . ARG A 1 247 ? 14.014 -2.402 -0.168 1.00 81.19 247 ARG A O 1
ATOM 1806 N N . ALA A 1 248 ? 12.214 -3.467 -1.019 1.00 80.31 248 ALA A N 1
ATOM 1807 C CA . ALA A 1 248 ? 11.795 -2.401 -1.901 1.00 80.31 248 ALA A CA 1
ATOM 1808 C C . ALA A 1 248 ? 11.222 -1.264 -1.061 1.00 80.31 248 ALA A C 1
ATOM 1810 O O . ALA A 1 248 ? 10.360 -1.466 -0.205 1.00 80.31 248 ALA A O 1
ATOM 1811 N N . ARG A 1 249 ? 11.675 -0.046 -1.331 1.00 83.62 249 ARG A N 1
ATOM 1812 C CA . ARG A 1 249 ? 10.984 1.142 -0.854 1.00 83.62 249 ARG A CA 1
ATOM 1813 C C . ARG A 1 249 ? 9.949 1.525 -1.903 1.00 83.62 249 ARG A C 1
ATOM 1815 O O . ARG A 1 249 ? 10.322 1.950 -2.995 1.00 83.62 249 ARG A O 1
ATOM 1822 N N . LEU A 1 250 ? 8.670 1.394 -1.569 1.00 83.12 250 LEU A N 1
ATOM 1823 C CA . LEU A 1 250 ? 7.604 1.972 -2.379 1.00 83.12 250 LEU A CA 1
ATOM 1824 C C . LEU A 1 250 ? 7.621 3.496 -2.198 1.00 83.12 250 LEU A C 1
ATOM 1826 O O . LEU A 1 250 ? 7.641 4.002 -1.076 1.00 83.12 250 LEU A O 1
ATOM 1830 N N . VAL A 1 251 ? 7.668 4.220 -3.308 1.00 79.69 251 VAL A N 1
ATOM 1831 C CA . VAL A 1 251 ? 7.612 5.677 -3.362 1.00 79.69 251 VAL A CA 1
ATOM 1832 C C . VAL A 1 251 ? 6.430 6.042 -4.241 1.00 79.69 251 VAL A C 1
ATOM 1834 O O . VAL A 1 251 ? 6.483 5.891 -5.457 1.00 79.69 251 VAL A O 1
ATOM 1837 N N . THR A 1 252 ? 5.367 6.531 -3.627 1.00 74.25 252 THR A N 1
ATOM 1838 C CA . THR A 1 252 ? 4.202 7.064 -4.326 1.00 74.25 252 THR A CA 1
ATOM 1839 C C . THR A 1 252 ? 4.415 8.560 -4.557 1.00 74.25 252 THR A C 1
ATOM 1841 O O . THR A 1 252 ? 4.879 9.284 -3.674 1.00 74.25 252 THR A O 1
ATOM 1844 N N . ARG A 1 253 ? 4.165 9.039 -5.775 1.00 73.44 253 ARG A N 1
ATOM 1845 C CA . ARG A 1 253 ? 4.222 10.463 -6.140 1.00 73.44 253 ARG A CA 1
ATOM 1846 C C . ARG A 1 253 ? 2.924 10.843 -6.829 1.00 73.44 253 ARG A C 1
ATOM 1848 O O . ARG A 1 253 ? 2.481 10.101 -7.692 1.00 73.44 253 ARG A O 1
ATOM 1855 N N . GLY A 1 254 ? 2.344 11.989 -6.482 1.00 62.72 254 GLY A N 1
ATOM 1856 C CA . GLY A 1 254 ? 1.081 12.428 -7.088 1.00 62.72 254 GLY A CA 1
ATOM 1857 C C . GLY A 1 254 ? -0.148 11.635 -6.630 1.00 62.72 254 GLY A C 1
ATOM 1858 O O . GLY A 1 254 ? -1.210 11.808 -7.204 1.00 62.72 254 GLY A O 1
ATOM 1859 N N . PHE A 1 255 ? -0.005 10.795 -5.602 1.00 61.66 255 PHE A N 1
ATOM 1860 C CA . PHE A 1 255 ? -1.129 10.369 -4.778 1.00 61.66 255 PHE A CA 1
ATOM 1861 C C . PHE A 1 255 ? -1.174 11.340 -3.604 1.00 61.66 255 PHE A C 1
ATOM 1863 O O . PHE A 1 255 ? -0.205 11.403 -2.840 1.00 61.66 255 PHE A O 1
ATOM 1870 N N . ASP A 1 256 ? -2.222 12.146 -3.497 1.00 55.69 256 ASP A N 1
ATOM 1871 C CA . ASP A 1 256 ? -2.514 12.816 -2.237 1.00 55.69 256 ASP A CA 1
ATOM 1872 C C . ASP A 1 256 ? -2.937 11.752 -1.209 1.00 55.69 256 ASP A C 1
ATOM 1874 O O . ASP A 1 256 ? -3.506 10.714 -1.549 1.00 55.69 256 ASP A O 1
ATOM 1878 N N . GLU A 1 257 ? -2.605 11.974 0.065 1.00 48.88 257 GLU A N 1
ATOM 1879 C CA . GLU A 1 257 ? -3.096 11.118 1.158 1.00 48.88 257 GLU A CA 1
ATOM 1880 C C . GLU A 1 257 ? -4.635 11.119 1.218 1.00 48.88 257 GLU A C 1
ATOM 1882 O O . GLU A 1 257 ? -5.214 10.197 1.771 1.00 48.88 257 GLU A O 1
ATOM 1887 N N . GLU A 1 258 ? -5.290 12.102 0.586 1.00 49.41 258 GLU A N 1
ATOM 1888 C CA . GLU A 1 258 ? -6.744 12.182 0.412 1.00 49.41 258 GLU A CA 1
ATOM 1889 C C . GLU A 1 258 ? -7.299 11.203 -0.650 1.00 49.41 258 GLU A C 1
ATOM 1891 O O . GLU A 1 258 ? -8.486 10.887 -0.612 1.00 49.41 258 GLU A O 1
ATOM 1896 N N . SER A 1 259 ? -6.480 10.673 -1.575 1.00 53.75 259 SER A N 1
ATOM 1897 C CA . SER A 1 259 ? -6.924 9.684 -2.582 1.00 53.75 259 SER A CA 1
ATOM 1898 C C . SER A 1 259 ? -7.077 8.262 -2.039 1.00 53.75 259 SER A C 1
ATOM 1900 O O . SER A 1 259 ? -7.628 7.405 -2.737 1.00 53.75 259 SER A O 1
ATOM 1902 N N . PHE A 1 260 ? -6.577 7.977 -0.834 1.00 59.62 260 PHE A N 1
ATOM 1903 C CA . PHE A 1 260 ? -6.735 6.678 -0.184 1.00 59.62 260 PHE A CA 1
ATOM 1904 C C . PHE A 1 260 ? -7.376 6.876 1.197 1.00 59.62 260 PHE A C 1
ATOM 1906 O O . PHE A 1 260 ? -6.725 7.463 2.057 1.00 59.62 260 PHE A O 1
ATOM 1913 N N . PRO A 1 261 ? -8.597 6.367 1.446 1.00 59.41 261 PRO A N 1
ATOM 1914 C CA . PRO A 1 261 ? -9.209 6.420 2.768 1.00 59.41 261 PRO A CA 1
ATOM 1915 C C . PRO A 1 261 ? -8.297 5.741 3.797 1.00 59.41 261 PRO A C 1
ATOM 1917 O O . PRO A 1 261 ? -7.674 4.704 3.511 1.00 59.41 261 PRO A O 1
ATOM 1920 N N . ARG A 1 262 ? -8.194 6.332 4.991 1.00 62.72 262 ARG A N 1
ATOM 1921 C CA . ARG A 1 262 ? -7.413 5.801 6.119 1.00 62.72 262 ARG A CA 1
ATOM 1922 C C . ARG A 1 262 ? -7.962 4.425 6.512 1.00 62.72 262 ARG A C 1
ATOM 1924 O O . ARG A 1 262 ? -9.088 4.297 6.971 1.00 62.72 262 ARG A O 1
ATOM 1931 N N . GLY A 1 263 ? -7.178 3.384 6.245 1.00 60.19 263 GLY A N 1
ATOM 1932 C CA . GLY A 1 263 ? -7.627 1.980 6.194 1.00 60.19 263 GLY A CA 1
ATOM 1933 C C . GLY A 1 263 ? -7.011 1.228 5.017 1.00 60.19 263 GLY A C 1
ATOM 1934 O O . GLY A 1 263 ? -6.828 0.009 5.041 1.00 60.19 263 GLY A O 1
ATOM 1935 N N . GLY A 1 264 ? -6.648 1.972 3.973 1.00 68.94 264 GLY A N 1
ATOM 1936 C CA . GLY A 1 264 ? -5.962 1.479 2.794 1.00 68.94 264 GLY A CA 1
ATOM 1937 C C . GLY A 1 264 ? -4.458 1.693 2.821 1.00 68.94 264 GLY A C 1
ATOM 1938 O O . GLY A 1 264 ? -3.981 2.796 3.079 1.00 68.94 264 GLY A O 1
ATOM 1939 N N . ARG A 1 265 ? -3.686 0.673 2.443 1.00 75.81 265 ARG A N 1
ATOM 1940 C CA . ARG A 1 265 ? -2.242 0.801 2.226 1.00 75.81 265 ARG A CA 1
ATOM 1941 C C . ARG A 1 265 ? -1.807 0.209 0.898 1.00 75.81 265 ARG A C 1
ATOM 1943 O O . ARG A 1 265 ? -2.159 -0.917 0.556 1.00 75.81 265 ARG A O 1
ATOM 1950 N N . LEU A 1 266 ? -0.937 0.938 0.201 1.00 79.19 266 LEU A N 1
ATOM 1951 C CA . LEU A 1 266 ? -0.200 0.412 -0.941 1.00 79.19 266 LEU A CA 1
ATOM 1952 C C . LEU A 1 266 ? 1.040 -0.375 -0.495 1.00 79.19 266 LEU A C 1
ATOM 1954 O O . LEU A 1 266 ? 1.849 0.075 0.323 1.00 79.19 266 LEU A O 1
ATOM 1958 N N . LEU A 1 267 ? 1.201 -1.559 -1.072 1.00 84.12 267 LEU A N 1
ATOM 1959 C CA . LEU A 1 267 ? 2.279 -2.502 -0.816 1.00 84.12 267 LEU A CA 1
ATOM 1960 C C . LEU A 1 267 ? 2.854 -2.987 -2.145 1.00 84.12 267 LEU A C 1
ATOM 1962 O O . LEU A 1 267 ? 2.120 -3.275 -3.087 1.00 84.12 267 LEU A O 1
ATOM 1966 N N . ALA A 1 268 ? 4.176 -3.116 -2.205 1.00 86.06 268 ALA A N 1
ATOM 1967 C CA . ALA A 1 268 ? 4.841 -3.833 -3.282 1.00 86.06 268 ALA A CA 1
ATOM 1968 C C . ALA A 1 268 ? 4.988 -5.299 -2.868 1.00 86.06 268 ALA A C 1
ATOM 1970 O O . ALA A 1 268 ? 5.594 -5.591 -1.833 1.00 86.06 268 ALA A O 1
ATOM 1971 N N . VAL A 1 269 ? 4.448 -6.213 -3.664 1.00 89.12 269 VAL A N 1
ATOM 1972 C CA . VAL A 1 269 ? 4.532 -7.657 -3.427 1.00 89.12 269 VAL A CA 1
ATOM 1973 C C . VAL A 1 269 ? 5.081 -8.318 -4.679 1.00 89.12 269 VAL A C 1
ATOM 1975 O O . VAL A 1 269 ? 4.843 -7.863 -5.788 1.00 89.12 269 VAL A O 1
ATOM 1978 N N . ALA A 1 270 ? 5.860 -9.373 -4.511 1.00 89.06 270 ALA A N 1
ATOM 1979 C CA . ALA A 1 270 ? 6.320 -10.196 -5.609 1.00 89.06 270 ALA A CA 1
ATOM 1980 C C . ALA A 1 270 ? 5.959 -11.637 -5.292 1.00 89.06 270 ALA A C 1
ATOM 1982 O O . ALA A 1 270 ? 6.089 -12.081 -4.148 1.00 89.06 270 ALA A O 1
ATOM 1983 N N . ASP A 1 271 ? 5.528 -12.357 -6.311 1.00 85.62 271 ASP A N 1
ATOM 1984 C CA . ASP A 1 271 ? 5.397 -13.802 -6.269 1.00 85.62 271 ASP A CA 1
ATOM 1985 C C . ASP A 1 271 ? 6.230 -14.414 -7.402 1.00 85.62 271 ASP A C 1
ATOM 1987 O O . ASP A 1 271 ? 6.909 -13.710 -8.148 1.00 85.62 271 ASP A O 1
ATOM 1991 N N . GLY A 1 272 ? 6.223 -15.741 -7.530 1.00 86.75 272 GLY A N 1
ATOM 1992 C CA . GLY A 1 272 ? 6.985 -16.416 -8.583 1.00 86.75 272 GLY A CA 1
ATOM 1993 C C . GLY A 1 272 ? 6.563 -16.054 -10.016 1.00 86.75 272 GLY A C 1
ATOM 1994 O O . GLY A 1 272 ? 7.251 -16.464 -10.943 1.00 86.75 272 GLY A O 1
ATOM 1995 N N . SER A 1 273 ? 5.464 -15.322 -10.213 1.00 87.25 273 SER A N 1
ATOM 1996 C CA . SER A 1 273 ? 4.887 -14.941 -11.508 1.00 87.25 273 SER A CA 1
ATOM 1997 C C . SER A 1 273 ? 5.008 -13.452 -11.854 1.00 87.25 273 SER A C 1
ATOM 1999 O O . SER A 1 273 ? 4.743 -13.073 -13.000 1.00 87.25 273 SER A O 1
ATOM 2001 N N . GLY A 1 274 ? 5.414 -12.606 -10.902 1.00 88.31 274 GLY A N 1
ATOM 2002 C CA . GLY A 1 274 ? 5.604 -11.187 -11.170 1.00 88.31 274 GLY A CA 1
ATOM 2003 C C . GLY A 1 274 ? 5.769 -10.300 -9.941 1.00 88.31 274 GLY A C 1
ATOM 2004 O O . GLY A 1 274 ? 5.852 -10.763 -8.802 1.00 88.31 274 GLY A O 1
ATOM 2005 N N . VAL A 1 275 ? 5.796 -8.991 -10.193 1.00 87.44 275 VAL A N 1
ATOM 2006 C CA . VAL A 1 275 ? 5.703 -7.944 -9.167 1.00 87.44 275 VAL A CA 1
ATOM 2007 C C . VAL A 1 275 ? 4.363 -7.241 -9.291 1.00 87.44 275 VAL A C 1
ATOM 2009 O O . VAL A 1 275 ? 3.954 -6.842 -10.380 1.00 87.44 275 VAL A O 1
ATOM 2012 N N . PHE A 1 276 ? 3.718 -7.048 -8.152 1.00 86.38 276 PHE A N 1
ATOM 2013 C CA . PHE A 1 276 ? 2.390 -6.492 -8.004 1.00 86.38 276 PHE A CA 1
ATOM 2014 C C . PHE A 1 276 ? 2.431 -5.278 -7.084 1.00 86.38 276 PHE A C 1
ATOM 2016 O O . PHE A 1 276 ? 3.105 -5.274 -6.049 1.00 86.38 276 PHE A O 1
ATOM 2023 N N . LEU A 1 277 ? 1.649 -4.269 -7.437 1.00 85.19 277 LEU A N 1
ATOM 2024 C CA . LEU A 1 277 ? 1.181 -3.275 -6.494 1.00 85.19 277 LEU A CA 1
ATOM 2025 C C . LEU A 1 277 ? -0.129 -3.783 -5.897 1.00 85.19 277 LEU A C 1
ATOM 2027 O O . LEU A 1 277 ? -1.061 -4.116 -6.626 1.00 85.19 277 LEU A O 1
ATOM 2031 N N . GLN A 1 278 ? -0.198 -3.873 -4.578 1.00 84.88 278 GLN A N 1
ATOM 2032 C CA . GLN A 1 278 ? -1.405 -4.255 -3.861 1.00 84.88 278 GLN A CA 1
ATOM 2033 C C . GLN A 1 278 ? -1.883 -3.072 -3.039 1.00 84.88 278 GLN A C 1
ATOM 2035 O O . GLN A 1 278 ? -1.135 -2.548 -2.218 1.00 84.88 278 GLN A O 1
ATOM 2040 N N . TYR A 1 279 ? -3.127 -2.672 -3.250 1.00 82.19 279 TYR A N 1
ATOM 2041 C CA . TYR A 1 279 ? -3.862 -1.868 -2.296 1.00 82.19 279 TYR A CA 1
ATOM 2042 C C . TYR A 1 279 ? -4.595 -2.813 -1.354 1.00 82.19 279 TYR A C 1
ATOM 2044 O O . TYR A 1 279 ? -5.468 -3.573 -1.773 1.00 82.19 279 TYR A O 1
ATOM 2052 N N . ARG A 1 280 ? -4.205 -2.803 -0.085 1.00 81.25 280 ARG A N 1
ATOM 2053 C CA . ARG A 1 280 ? -4.877 -3.565 0.957 1.00 81.25 280 ARG A CA 1
ATOM 2054 C C . ARG A 1 280 ? -5.726 -2.604 1.765 1.00 81.25 280 ARG A C 1
ATOM 2056 O O . ARG A 1 280 ? -5.169 -1.751 2.445 1.00 81.25 280 ARG A O 1
ATOM 2063 N N . PHE A 1 281 ? -7.036 -2.779 1.690 1.00 82.06 281 PHE A N 1
ATOM 2064 C CA . PHE A 1 281 ? -7.986 -2.094 2.553 1.00 82.06 281 PHE A CA 1
ATOM 2065 C C . PHE A 1 281 ? -8.387 -3.026 3.691 1.00 82.06 281 PHE A C 1
ATOM 2067 O O . PHE A 1 281 ? -8.866 -4.139 3.450 1.00 82.06 281 PHE A O 1
ATOM 2074 N N . VAL A 1 282 ? -8.146 -2.589 4.922 1.00 84.12 282 VAL A N 1
ATOM 2075 C CA . VAL A 1 282 ? -8.636 -3.242 6.132 1.00 84.12 282 VAL A CA 1
ATOM 2076 C C . VAL A 1 282 ? -9.545 -2.230 6.832 1.00 84.12 282 VAL A C 1
ATOM 2078 O O . VAL A 1 282 ? -9.042 -1.250 7.378 1.00 84.12 282 VAL A O 1
ATOM 2081 N N . PRO A 1 283 ? -10.876 -2.424 6.804 1.00 84.38 283 PRO A N 1
ATOM 2082 C CA . PRO A 1 283 ? -11.787 -1.519 7.493 1.00 84.38 283 PRO A CA 1
ATOM 2083 C C . PRO A 1 283 ? -11.412 -1.414 8.976 1.00 84.38 283 PRO A C 1
ATOM 2085 O O . PRO A 1 283 ? -11.253 -2.441 9.637 1.00 84.38 283 PRO A O 1
ATOM 2088 N N . GLY A 1 284 ? -11.278 -0.190 9.492 1.00 87.81 284 GLY A N 1
ATOM 2089 C CA . GLY A 1 284 ? -10.921 0.074 10.890 1.00 87.81 284 GLY A CA 1
ATOM 2090 C C . GLY A 1 284 ? -9.422 0.065 11.217 1.00 87.81 284 GLY A C 1
ATOM 2091 O O . GLY A 1 284 ? -9.093 0.292 12.374 1.00 87.81 284 GLY A O 1
ATOM 2092 N N . ASP A 1 285 ? -8.526 -0.164 10.253 1.00 90.56 285 ASP A N 1
ATOM 2093 C CA . ASP A 1 285 ? -7.068 0.025 10.402 1.00 90.56 285 ASP A CA 1
ATOM 2094 C C . ASP A 1 285 ? -6.694 1.491 10.115 1.00 90.56 285 ASP A C 1
ATOM 2096 O O . ASP A 1 285 ? -6.192 1.851 9.047 1.00 90.56 285 ASP A O 1
ATOM 2100 N N . PHE A 1 286 ? -7.010 2.380 11.053 1.00 88.88 286 PHE A N 1
ATOM 2101 C CA . PHE A 1 286 ? -6.874 3.825 10.859 1.00 88.88 286 PHE A CA 1
ATOM 2102 C C . PHE A 1 286 ? -5.421 4.300 10.758 1.00 88.88 286 PHE A C 1
ATOM 2104 O O . PHE A 1 286 ? -5.166 5.385 10.228 1.00 88.88 286 PHE A O 1
ATOM 2111 N N . ASN A 1 287 ? -4.457 3.515 11.250 1.00 86.38 287 ASN A N 1
ATOM 2112 C CA . ASN A 1 287 ? -3.034 3.835 11.136 1.00 86.38 287 ASN A CA 1
ATOM 2113 C C . ASN A 1 287 ? -2.350 3.204 9.897 1.00 86.38 287 ASN A C 1
ATOM 2115 O O . ASN A 1 287 ? -1.203 3.548 9.588 1.00 86.38 287 ASN A O 1
ATOM 2119 N N . GLY A 1 288 ? -3.041 2.319 9.169 1.00 81.25 288 GLY A N 1
ATOM 2120 C CA . GLY A 1 288 ? -2.582 1.684 7.933 1.00 81.25 288 GLY A CA 1
ATOM 2121 C C . GLY A 1 288 ? -1.449 0.670 8.128 1.00 81.25 288 GLY A C 1
ATOM 2122 O O . GLY A 1 288 ? -0.666 0.419 7.196 1.00 81.25 288 GLY A O 1
ATOM 2123 N N . ASN A 1 289 ? -1.280 0.107 9.327 1.00 80.19 289 ASN A N 1
ATOM 2124 C CA . ASN A 1 289 ? -0.213 -0.859 9.611 1.00 80.19 289 ASN A CA 1
ATOM 2125 C C . ASN A 1 289 ? -0.538 -2.278 9.096 1.00 80.19 289 ASN A C 1
ATOM 2127 O O . ASN A 1 289 ? 0.371 -3.110 8.988 1.00 80.19 289 ASN A O 1
ATOM 2131 N N . GLY A 1 290 ? -1.777 -2.523 8.670 1.00 82.75 290 GLY A N 1
ATOM 2132 C CA . GLY A 1 290 ? -2.300 -3.778 8.137 1.00 82.75 290 GLY A CA 1
ATOM 2133 C C . GLY A 1 290 ? -2.969 -4.678 9.179 1.00 82.75 290 GLY A C 1
ATOM 2134 O O . GLY A 1 290 ? -3.320 -5.817 8.840 1.00 82.75 290 GLY A O 1
ATOM 2135 N N . THR A 1 291 ? -3.106 -4.221 10.422 1.00 88.62 291 THR A N 1
ATOM 2136 C CA . THR A 1 291 ? -3.695 -4.944 11.553 1.00 88.62 291 THR A CA 1
ATOM 2137 C C . THR A 1 291 ? -4.671 -4.046 12.294 1.00 88.62 291 THR A C 1
ATOM 2139 O O . THR A 1 291 ? -4.371 -2.889 12.504 1.00 88.62 291 THR A O 1
ATOM 2142 N N . ILE A 1 292 ? -5.811 -4.600 12.708 1.00 90.81 292 ILE A N 1
ATOM 2143 C CA . ILE A 1 292 ? -6.778 -3.903 13.561 1.00 90.81 292 ILE A CA 1
ATOM 2144 C C . ILE A 1 292 ? -6.336 -4.124 15.009 1.00 90.81 292 ILE A C 1
ATOM 2146 O O . ILE A 1 292 ? -6.435 -5.250 15.506 1.00 90.81 292 ILE A O 1
ATOM 2150 N N . ASP A 1 293 ? -5.798 -3.093 15.654 1.00 93.50 293 ASP A N 1
ATOM 2151 C CA . ASP A 1 293 ? -5.261 -3.170 17.015 1.00 93.50 293 ASP A CA 1
ATOM 2152 C C . ASP A 1 293 ? -5.664 -1.973 17.902 1.00 93.50 293 ASP A C 1
ATOM 2154 O O . ASP A 1 293 ? -6.489 -1.136 17.533 1.00 93.50 293 ASP A O 1
ATOM 2158 N N . ALA A 1 294 ? -5.125 -1.923 19.126 1.00 94.88 294 ALA A N 1
ATOM 2159 C CA . ALA A 1 294 ? -5.483 -0.904 20.113 1.00 94.88 294 ALA A CA 1
ATOM 2160 C C . ALA A 1 294 ? -5.163 0.520 19.624 1.00 94.88 294 ALA A C 1
ATOM 2162 O O . ALA A 1 294 ? -5.889 1.457 19.945 1.00 94.88 294 ALA A O 1
ATOM 2163 N N . ALA A 1 295 ? -4.122 0.686 18.801 1.00 94.88 295 ALA A N 1
ATOM 2164 C CA . ALA A 1 295 ? -3.753 1.995 18.282 1.00 94.88 295 ALA A CA 1
ATOM 2165 C C . ALA A 1 295 ? -4.812 2.548 17.320 1.00 94.88 295 ALA A C 1
ATOM 2167 O O . ALA A 1 295 ? -4.958 3.765 17.220 1.00 94.88 295 ALA A O 1
ATOM 2168 N N . ASP A 1 296 ? -5.561 1.691 16.624 1.00 95.06 296 ASP A N 1
ATOM 2169 C CA . ASP A 1 296 ? -6.635 2.136 15.739 1.00 95.06 296 ASP A CA 1
ATOM 2170 C C . ASP A 1 296 ? -7.852 2.622 16.525 1.00 95.06 296 ASP A C 1
ATOM 2172 O O . ASP A 1 296 ? -8.346 3.722 16.277 1.00 95.06 296 ASP A O 1
ATOM 2176 N N . ILE A 1 297 ? -8.314 1.863 17.520 1.00 96.00 297 ILE A N 1
ATOM 2177 C CA . ILE A 1 297 ? -9.435 2.311 18.359 1.00 96.00 297 ILE A CA 1
ATOM 2178 C C . ILE A 1 297 ? -9.079 3.558 19.174 1.00 96.00 297 ILE A C 1
ATOM 2180 O O . ILE A 1 297 ? -9.920 4.440 19.333 1.00 96.00 297 ILE A O 1
ATOM 2184 N N . ASP A 1 298 ? -7.819 3.720 19.581 1.00 96.50 298 ASP A N 1
ATOM 2185 C CA . ASP A 1 298 ? -7.346 4.964 20.192 1.00 96.50 298 ASP A CA 1
ATOM 2186 C C . ASP A 1 298 ? -7.439 6.151 19.215 1.00 96.50 298 ASP A C 1
ATOM 2188 O O . ASP A 1 298 ? -7.792 7.267 19.613 1.00 96.50 298 ASP A O 1
ATOM 2192 N N . LEU A 1 299 ? -7.141 5.944 17.925 1.00 95.25 299 LEU A N 1
ATOM 2193 C CA . LEU A 1 299 ? -7.326 6.968 16.891 1.00 95.25 299 LEU A CA 1
ATOM 2194 C C . LEU A 1 299 ? -8.806 7.307 16.696 1.00 95.25 299 LEU A C 1
ATOM 2196 O O . LEU A 1 299 ? -9.131 8.493 16.631 1.00 95.25 299 LEU A O 1
ATOM 2200 N N . LEU A 1 300 ? -9.692 6.310 16.667 1.00 95.19 300 LEU A N 1
ATOM 2201 C CA . LEU A 1 300 ? -11.139 6.522 16.578 1.00 95.19 300 LEU A CA 1
ATOM 2202 C C . LEU A 1 300 ? -11.668 7.320 17.776 1.00 95.19 300 LEU A C 1
ATOM 2204 O O . LEU A 1 300 ? -12.309 8.352 17.588 1.00 95.19 300 LEU A O 1
ATOM 2208 N N . SER A 1 301 ? -11.313 6.929 18.999 1.00 96.06 301 SER A N 1
ATOM 2209 C CA . SER A 1 301 ? -11.680 7.645 20.228 1.00 96.06 301 SER A CA 1
ATOM 2210 C C . SER A 1 301 ? -11.200 9.097 20.215 1.00 96.06 301 SER A C 1
ATOM 2212 O O . SER A 1 301 ? -11.923 10.009 20.616 1.00 96.06 301 SER A O 1
ATOM 2214 N N . ASN A 1 302 ? -10.005 9.362 19.680 1.00 95.25 302 ASN A N 1
ATOM 2215 C CA . ASN A 1 302 ? -9.526 10.733 19.492 1.00 95.25 302 ASN A CA 1
ATOM 2216 C C . ASN A 1 302 ? -10.401 11.553 18.528 1.00 95.25 302 ASN A C 1
ATOM 2218 O O . ASN A 1 302 ? -10.596 12.743 18.782 1.00 95.25 302 ASN A O 1
ATOM 2222 N N . GLN A 1 303 ? -10.914 10.950 17.451 1.00 94.44 303 GLN A N 1
ATOM 2223 C CA . GLN A 1 303 ? -11.801 11.633 16.500 1.00 94.44 303 GLN A CA 1
ATOM 2224 C C . GLN A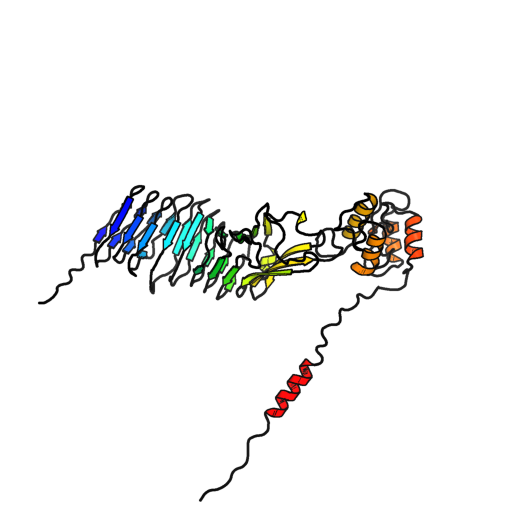 1 303 ? -13.205 11.866 17.063 1.00 94.44 303 GLN A C 1
ATOM 2226 O O . GLN A 1 303 ? -13.775 12.935 16.857 1.00 94.44 303 GLN A O 1
ATOM 2231 N N . ILE A 1 304 ? -13.728 10.914 17.838 1.00 94.44 304 ILE A N 1
ATOM 2232 C CA . ILE A 1 304 ? -15.005 11.071 18.546 1.00 94.44 304 ILE A CA 1
ATOM 2233 C C . ILE A 1 304 ? -14.917 12.254 19.519 1.00 94.44 304 ILE A C 1
ATOM 2235 O O . ILE A 1 304 ? -15.778 13.132 19.529 1.00 94.44 304 ILE A O 1
ATOM 2239 N N . ARG A 1 305 ? -13.829 12.347 20.296 1.00 94.06 305 ARG A N 1
ATOM 2240 C CA . ARG A 1 305 ? -13.605 13.466 21.231 1.00 94.06 305 ARG A CA 1
ATOM 2241 C C . ARG A 1 305 ? -13.416 14.815 20.556 1.00 94.06 305 ARG A C 1
ATOM 2243 O O . ARG A 1 305 ? -13.702 15.842 21.170 1.00 94.06 305 ARG A O 1
ATOM 2250 N N . SER A 1 306 ? -12.869 14.833 19.344 1.00 92.31 306 SER A N 1
ATOM 2251 C CA . SER A 1 306 ? -12.691 16.069 18.583 1.00 92.31 306 SER A CA 1
ATOM 2252 C C . SER A 1 306 ? -13.963 16.502 17.846 1.00 92.31 306 SER A C 1
ATOM 2254 O O . SER A 1 306 ? -13.933 17.558 17.214 1.00 92.31 306 SER A O 1
ATOM 2256 N N . GLU A 1 307 ? -15.060 15.737 17.961 1.00 89.75 307 GLU A N 1
ATOM 2257 C CA . GLU A 1 307 ? -16.316 15.930 17.222 1.00 89.75 307 GLU A CA 1
ATOM 2258 C C . GLU A 1 307 ? -16.061 16.031 15.708 1.00 89.75 307 GLU A C 1
ATOM 2260 O O . GLU A 1 307 ? -16.550 16.933 15.019 1.00 89.75 307 GLU A O 1
ATOM 2265 N N . SER A 1 308 ? -15.215 15.130 15.202 1.00 88.00 308 SER A N 1
ATOM 2266 C CA . SER A 1 308 ? -14.854 15.070 13.791 1.00 88.00 308 SER A CA 1
ATOM 2267 C C . SER A 1 308 ? -16.030 14.616 12.919 1.00 88.00 308 SER A C 1
ATOM 2269 O O . SER A 1 308 ? -16.920 13.894 13.356 1.00 88.00 308 SER A O 1
ATOM 2271 N N . TYR A 1 309 ? -15.998 15.021 11.651 1.00 85.44 309 TYR A N 1
ATOM 2272 C CA . TYR A 1 309 ? -16.892 14.530 10.591 1.00 85.44 309 TYR A CA 1
ATOM 2273 C C . TYR A 1 309 ? -16.076 13.877 9.471 1.00 85.44 309 TYR A C 1
ATOM 2275 O O . TYR A 1 309 ? -16.464 13.903 8.303 1.00 85.44 309 TYR A O 1
ATOM 2283 N N . ASP A 1 310 ? -14.877 13.405 9.813 1.00 84.56 310 ASP A N 1
ATOM 2284 C CA . ASP A 1 310 ? -14.002 12.709 8.884 1.00 84.56 310 ASP A CA 1
ATOM 2285 C C . ASP A 1 310 ? -14.671 11.391 8.478 1.00 84.56 310 ASP A C 1
ATOM 2287 O O . ASP A 1 310 ? -14.846 10.495 9.304 1.00 84.56 310 ASP A O 1
ATOM 2291 N N . ALA A 1 311 ? -15.068 11.302 7.207 1.00 83.19 311 ALA A N 1
ATOM 2292 C CA . ALA A 1 311 ? -15.800 10.163 6.663 1.00 83.19 311 ALA A CA 1
ATOM 2293 C C . ALA A 1 311 ? -15.011 8.848 6.766 1.00 83.19 311 ALA A C 1
ATOM 2295 O O . ALA A 1 311 ? -15.611 7.780 6.722 1.00 83.19 311 ALA A O 1
ATOM 2296 N N . ASP A 1 312 ? -13.688 8.917 6.941 1.00 79.62 312 ASP A N 1
ATOM 2297 C CA . ASP A 1 312 ? -12.854 7.736 7.159 1.00 79.62 312 ASP A CA 1
ATOM 2298 C C . ASP A 1 312 ? -13.151 7.045 8.499 1.00 79.62 312 ASP A C 1
ATOM 2300 O O . ASP A 1 312 ? -12.971 5.835 8.616 1.00 79.62 312 ASP A O 1
ATOM 2304 N N . PHE A 1 313 ? -13.606 7.796 9.507 1.00 88.00 313 PHE A N 1
ATOM 2305 C CA . PHE A 1 313 ? -13.917 7.281 10.845 1.00 88.00 313 PHE A CA 1
ATOM 2306 C C . PHE A 1 313 ? -15.419 7.023 11.062 1.00 88.00 313 PHE A C 1
ATOM 2308 O O . PHE A 1 313 ? -15.778 6.436 12.081 1.00 88.00 313 PHE A O 1
ATOM 2315 N N . ASP A 1 314 ? -16.271 7.421 10.110 1.00 90.31 314 ASP A N 1
ATOM 2316 C CA . ASP A 1 314 ? -17.716 7.144 10.078 1.00 90.31 314 ASP A CA 1
ATOM 2317 C C . ASP A 1 314 ? -17.962 5.749 9.475 1.00 90.31 314 ASP A C 1
ATOM 2319 O O . ASP A 1 314 ? -18.196 5.559 8.277 1.00 90.31 314 ASP A O 1
ATOM 2323 N N . LEU A 1 315 ? -17.846 4.733 10.325 1.00 90.31 315 LEU A N 1
ATOM 2324 C CA . LEU A 1 315 ? -17.958 3.320 9.980 1.00 90.31 315 LEU A CA 1
ATOM 2325 C C . LEU A 1 315 ? -19.403 2.886 9.710 1.00 90.31 315 LEU A C 1
ATOM 2327 O O . LEU A 1 315 ? -19.617 1.882 9.023 1.00 90.31 315 LEU A O 1
ATOM 2331 N N . VAL A 1 316 ? -20.393 3.597 10.256 1.00 90.75 316 VAL A N 1
ATOM 2332 C CA . VAL A 1 316 ? -21.821 3.311 10.021 1.00 90.75 316 VAL A CA 1
ATOM 2333 C C . VAL A 1 316 ? -22.431 4.142 8.887 1.00 90.75 316 VAL A C 1
ATOM 2335 O O . VAL A 1 316 ? -23.578 3.888 8.503 1.00 90.75 316 VAL A O 1
ATOM 2338 N N . ALA A 1 317 ? -21.649 5.047 8.296 1.00 88.38 317 ALA A N 1
ATOM 2339 C CA . ALA A 1 317 ? -22.007 5.932 7.192 1.00 88.38 317 ALA A CA 1
ATOM 2340 C C . ALA A 1 317 ? -23.246 6.799 7.487 1.00 88.38 317 ALA A C 1
ATOM 2342 O O . ALA A 1 317 ? -24.116 6.975 6.621 1.00 88.38 317 ALA A O 1
ATOM 2343 N N . ASP A 1 318 ? -23.363 7.308 8.716 1.00 90.38 318 ASP A N 1
ATOM 2344 C CA . ASP A 1 318 ? -24.474 8.169 9.142 1.00 90.38 318 ASP A CA 1
ATOM 2345 C C . ASP A 1 318 ? -24.141 9.675 9.119 1.00 90.38 318 ASP A C 1
ATOM 2347 O O . ASP A 1 318 ? -25.020 10.523 9.327 1.00 90.38 318 ASP A O 1
ATOM 2351 N N . GLY A 1 319 ? -22.902 10.006 8.757 1.00 88.62 319 GLY A N 1
ATOM 2352 C CA . GLY A 1 319 ? -22.359 11.350 8.634 1.00 88.62 319 GLY A CA 1
ATOM 2353 C C . GLY A 1 319 ? -21.796 11.919 9.933 1.00 88.62 319 GLY A C 1
ATOM 2354 O O . GLY A 1 319 ? -21.491 13.114 9.957 1.00 88.62 319 GLY A O 1
ATOM 2355 N N . GLN A 1 320 ? -21.694 11.132 11.004 1.00 92.25 320 GLN A N 1
ATOM 2356 C CA . GLN A 1 320 ? -21.088 11.515 12.278 1.00 92.25 320 GLN A CA 1
ATOM 2357 C C . GLN A 1 320 ? -20.009 10.503 12.672 1.00 92.25 320 GLN A C 1
ATOM 2359 O O . GLN A 1 320 ? -20.077 9.348 12.289 1.00 92.25 320 GLN A O 1
ATOM 2364 N N . VAL A 1 321 ? -19.003 10.960 13.424 1.00 93.94 321 VAL A N 1
ATOM 2365 C CA . VAL A 1 321 ? -18.011 10.080 14.056 1.00 93.94 321 VAL A CA 1
ATOM 2366 C C . VAL A 1 321 ? -18.321 10.038 15.547 1.00 93.94 321 VAL A C 1
ATOM 2368 O O . VAL A 1 321 ? -17.957 10.955 16.291 1.00 93.94 321 VAL A O 1
ATOM 2371 N N . ASP A 1 322 ? -19.052 9.016 15.986 1.00 94.56 322 ASP A N 1
ATOM 2372 C CA . ASP A 1 322 ? -19.575 8.925 17.346 1.00 94.56 322 ASP A CA 1
ATOM 2373 C C . ASP A 1 322 ? -19.501 7.514 17.968 1.00 94.56 322 ASP A C 1
ATOM 2375 O O . ASP A 1 322 ? -18.771 6.617 17.541 1.00 94.56 322 ASP A O 1
ATOM 2379 N N . SER A 1 323 ? -20.216 7.324 19.080 1.00 93.25 323 SER A N 1
ATOM 2380 C CA . SER A 1 323 ? -20.264 6.050 19.803 1.00 93.25 323 SER A CA 1
ATOM 2381 C C . SER A 1 323 ? -20.762 4.859 18.971 1.00 93.25 323 SER A C 1
ATOM 2383 O O . SER A 1 323 ? -20.449 3.720 19.319 1.00 93.25 323 SER A O 1
ATOM 2385 N N . LEU A 1 324 ? -21.533 5.092 17.905 1.00 94.50 324 LEU A N 1
ATOM 2386 C CA . LEU A 1 324 ? -22.002 4.062 16.981 1.00 94.50 324 LEU A CA 1
ATOM 2387 C C . LEU A 1 324 ? -20.845 3.497 16.158 1.00 94.50 324 LEU A C 1
ATOM 2389 O O . LEU A 1 324 ? -20.767 2.278 16.000 1.00 94.50 324 LEU A O 1
ATOM 2393 N N . ASP A 1 325 ? -19.912 4.341 15.719 1.00 95.06 325 ASP A N 1
ATOM 2394 C CA . ASP A 1 325 ? -18.692 3.904 15.033 1.00 95.06 325 ASP A CA 1
ATOM 2395 C C . ASP A 1 325 ? -17.800 3.114 15.974 1.00 95.06 325 ASP A C 1
ATOM 2397 O O . ASP A 1 325 ? -17.315 2.037 15.630 1.00 95.06 325 ASP A O 1
ATOM 2401 N N . HIS A 1 326 ? -17.651 3.595 17.208 1.00 94.88 326 HIS A N 1
ATOM 2402 C CA . HIS A 1 326 ? -16.899 2.893 18.242 1.00 94.88 326 HIS A CA 1
ATOM 2403 C C . HIS A 1 326 ? -17.480 1.497 18.516 1.00 94.88 326 HIS A C 1
ATOM 2405 O O . HIS A 1 326 ? -16.761 0.495 18.541 1.00 94.88 326 HIS A O 1
ATOM 2411 N N . GLU A 1 327 ? -18.805 1.401 18.657 1.00 94.69 327 GLU A N 1
ATOM 2412 C CA . GLU A 1 327 ? -19.505 0.128 18.826 1.00 94.69 327 GLU A CA 1
ATOM 2413 C C . GLU A 1 327 ? -19.336 -0.791 17.614 1.00 94.69 327 GLU A C 1
ATOM 2415 O O . GLU A 1 327 ? -19.127 -1.999 17.785 1.00 94.69 327 GLU A O 1
ATOM 2420 N N . PHE A 1 328 ? -19.405 -0.237 16.404 1.00 94.25 328 PHE A N 1
ATOM 2421 C CA . PHE A 1 328 ? -19.213 -0.987 15.173 1.00 94.25 328 PHE A CA 1
ATOM 2422 C C . PHE A 1 328 ? -17.783 -1.520 15.054 1.00 94.25 328 PHE A C 1
ATOM 2424 O O . PHE A 1 328 ? -17.603 -2.699 14.740 1.00 94.25 328 PHE A O 1
ATOM 2431 N N . TRP A 1 329 ? -16.771 -0.710 15.368 1.00 95.19 329 TRP A N 1
ATOM 2432 C CA . TRP A 1 329 ? -15.372 -1.128 15.342 1.00 95.19 329 TRP A CA 1
ATOM 2433 C C . TRP A 1 329 ? -15.132 -2.307 16.290 1.00 95.19 329 TRP A C 1
ATOM 2435 O O . TRP A 1 329 ? -14.653 -3.358 15.862 1.00 95.19 329 TRP A O 1
ATOM 2445 N N . VAL A 1 330 ? -15.556 -2.193 17.555 1.00 95.00 330 VAL A N 1
ATOM 2446 C CA . VAL A 1 330 ? -15.332 -3.231 18.580 1.00 95.00 330 VAL A CA 1
ATOM 2447 C C . VAL A 1 330 ? -16.069 -4.521 18.233 1.00 95.00 330 VAL A C 1
ATOM 2449 O O . VAL A 1 330 ? -15.491 -5.611 18.271 1.00 95.00 330 VAL A O 1
ATOM 2452 N N . ASN A 1 331 ? -17.355 -4.424 17.888 1.00 92.88 331 ASN A N 1
ATOM 2453 C CA . ASN A 1 331 ? -18.193 -5.607 17.722 1.00 92.88 331 ASN A CA 1
ATOM 2454 C C . ASN A 1 331 ? -18.080 -6.255 16.340 1.00 92.88 331 ASN A C 1
ATOM 2456 O O . ASN A 1 331 ? -18.146 -7.482 16.263 1.00 92.88 331 ASN A O 1
ATOM 2460 N N . SER A 1 332 ? -17.952 -5.463 15.273 1.00 91.44 332 SER A N 1
ATOM 2461 C CA . SER A 1 332 ? -18.017 -5.951 13.889 1.00 91.44 332 SER A CA 1
ATOM 2462 C C . SER A 1 332 ? -16.640 -6.114 13.253 1.00 91.44 332 SER A C 1
ATOM 2464 O O . SER A 1 332 ? -16.442 -7.083 12.521 1.00 91.44 332 SER A O 1
ATOM 2466 N N . LEU A 1 333 ? -15.700 -5.198 13.518 1.00 91.69 333 LEU A N 1
ATOM 2467 C CA . LEU A 1 333 ? -14.381 -5.194 12.871 1.00 91.69 333 LEU A CA 1
ATOM 2468 C C . LEU A 1 333 ? -13.350 -5.982 13.681 1.00 91.69 333 LEU A C 1
ATOM 2470 O O . LEU A 1 333 ? -12.874 -7.022 13.226 1.00 91.69 333 LEU A O 1
ATOM 2474 N N . ALA A 1 334 ? -13.072 -5.551 14.913 1.00 92.50 334 ALA A N 1
ATOM 2475 C CA . ALA A 1 334 ? -12.196 -6.270 15.837 1.00 92.50 334 ALA A CA 1
ATOM 2476 C C . ALA A 1 334 ? -12.831 -7.576 16.345 1.00 92.50 334 ALA A C 1
ATOM 2478 O O . ALA A 1 334 ? -12.130 -8.486 16.784 1.00 92.50 334 ALA A O 1
ATOM 2479 N N . ASN A 1 335 ? -14.165 -7.687 16.258 1.00 93.31 335 ASN A N 1
ATOM 2480 C CA . ASN A 1 335 ? -14.938 -8.834 16.732 1.00 93.31 335 ASN A CA 1
ATOM 2481 C C . ASN A 1 335 ? -14.572 -9.218 18.176 1.00 93.31 335 ASN A C 1
ATOM 2483 O O . ASN A 1 335 ? -14.382 -10.391 18.497 1.00 93.31 335 ASN A O 1
ATOM 2487 N N . THR A 1 336 ? -14.503 -8.221 19.054 1.00 94.12 336 THR A N 1
ATOM 2488 C CA . THR A 1 336 ? -14.197 -8.398 20.473 1.00 94.12 336 THR A CA 1
ATOM 2489 C C . THR A 1 336 ? -15.266 -7.758 21.371 1.00 94.12 336 THR A C 1
ATOM 2491 O O . THR A 1 336 ? -16.365 -7.436 20.917 1.00 94.12 336 THR A O 1
ATOM 2494 N N . TYR A 1 337 ? -15.012 -7.667 22.672 1.00 94.31 337 TYR A N 1
ATOM 2495 C CA . TYR A 1 337 ? -15.871 -7.066 23.677 1.00 94.31 337 TYR A CA 1
ATOM 2496 C C . TYR A 1 337 ? -15.315 -5.723 24.145 1.00 94.31 337 TYR A C 1
ATOM 2498 O O . TYR A 1 337 ? -14.111 -5.542 24.292 1.00 94.31 337 TYR A O 1
ATOM 2506 N N . PHE A 1 338 ? -16.221 -4.823 24.519 1.00 94.94 338 PHE A N 1
ATOM 2507 C CA . PHE A 1 338 ? -15.873 -3.735 25.424 1.00 94.94 338 PHE A CA 1
ATOM 2508 C C . PHE A 1 338 ? -15.344 -4.326 26.731 1.00 94.94 338 PHE A C 1
ATOM 2510 O O . PHE A 1 338 ? -16.022 -5.162 27.336 1.00 94.94 338 PHE A O 1
ATOM 2517 N N . GLY A 1 339 ? -14.152 -3.910 27.148 1.00 93.56 339 GLY A N 1
ATOM 2518 C CA . GLY A 1 339 ? -13.475 -4.486 28.307 1.00 93.56 339 GLY A CA 1
ATOM 2519 C C . GLY A 1 339 ? -12.251 -5.338 27.981 1.00 93.56 339 GLY A C 1
ATOM 2520 O O . GLY A 1 339 ? -11.399 -5.504 28.849 1.00 93.56 339 GLY A O 1
ATOM 2521 N N . ASP A 1 340 ? -12.153 -5.871 26.760 1.00 95.81 340 ASP A N 1
ATOM 2522 C CA . ASP A 1 340 ? -10.987 -6.636 26.304 1.00 95.81 340 ASP A CA 1
ATOM 2523 C C . ASP A 1 340 ? -9.824 -5.670 26.026 1.00 95.81 340 ASP A C 1
ATOM 2525 O O . ASP A 1 340 ? -9.741 -5.045 24.967 1.00 95.81 340 ASP A O 1
ATOM 2529 N N . ALA A 1 341 ? -8.950 -5.501 27.014 1.00 95.44 341 ALA A N 1
ATOM 2530 C CA . ALA A 1 341 ? -7.906 -4.484 27.001 1.00 95.44 341 ALA A CA 1
ATOM 2531 C C . ALA A 1 341 ? -6.702 -4.892 26.141 1.00 95.44 341 ALA A C 1
ATOM 2533 O O . ALA A 1 341 ? -5.929 -4.029 25.721 1.00 95.44 341 ALA A O 1
ATOM 2534 N N . ASN A 1 342 ? -6.510 -6.191 25.893 1.00 94.56 342 ASN A N 1
ATOM 2535 C CA . ASN A 1 342 ? -5.413 -6.704 25.070 1.00 94.56 342 ASN A CA 1
ATOM 2536 C C . ASN A 1 342 ? -5.850 -7.111 23.649 1.00 94.56 342 ASN A C 1
ATOM 2538 O O . ASN A 1 342 ? -4.983 -7.468 22.848 1.00 94.56 342 ASN A O 1
ATOM 2542 N N . LEU A 1 343 ? -7.149 -7.015 23.346 1.00 94.81 343 LEU A N 1
ATOM 2543 C CA . LEU A 1 343 ? -7.779 -7.388 22.081 1.00 94.81 343 LEU A CA 1
ATOM 2544 C C . LEU A 1 343 ? -7.547 -8.863 21.703 1.00 94.81 343 LEU A C 1
ATOM 2546 O O . LEU A 1 343 ? -7.404 -9.193 20.523 1.00 94.81 343 LEU A O 1
ATOM 2550 N N . ASP A 1 344 ? -7.492 -9.768 22.685 1.00 93.25 344 ASP A N 1
ATOM 2551 C CA . ASP A 1 344 ? -7.330 -11.208 22.443 1.00 93.25 344 ASP A CA 1
ATOM 2552 C C . ASP A 1 344 ? -8.641 -11.931 22.065 1.00 93.25 344 ASP A C 1
ATOM 2554 O O . ASP A 1 344 ? -8.640 -13.124 21.733 1.00 93.25 344 ASP A O 1
ATOM 2558 N N . GLY A 1 345 ? -9.749 -11.187 22.023 1.00 92.88 345 GLY A N 1
ATOM 2559 C CA . GLY A 1 345 ? -11.080 -11.651 21.649 1.00 92.88 345 GLY A CA 1
ATOM 2560 C C . GLY A 1 345 ? -11.901 -12.147 22.838 1.00 92.88 345 GLY A C 1
ATOM 2561 O O . GLY A 1 345 ? -13.045 -12.586 22.649 1.00 92.88 345 GLY A O 1
ATOM 2562 N N . GLU A 1 346 ? -11.352 -12.109 24.050 1.00 94.50 346 GLU A N 1
ATOM 2563 C CA . GLU A 1 346 ? -12.009 -12.476 25.293 1.00 94.50 346 GLU A CA 1
ATOM 2564 C C . GLU A 1 346 ? -11.953 -11.317 26.292 1.00 94.50 346 GLU A C 1
ATOM 2566 O O . GLU A 1 346 ? -10.963 -10.622 26.411 1.00 94.50 346 GLU A O 1
ATOM 2571 N N . PHE A 1 347 ? -13.034 -11.120 27.046 1.00 95.00 347 PHE A N 1
ATOM 2572 C CA . PHE A 1 347 ? -13.022 -10.190 28.170 1.00 95.00 347 PHE A CA 1
ATOM 2573 C C . PHE A 1 347 ? -13.107 -10.967 29.481 1.00 95.00 347 PHE A C 1
ATOM 2575 O O . PHE A 1 347 ? -14.144 -11.570 29.787 1.00 95.00 347 PHE A O 1
ATOM 2582 N N . ASN A 1 348 ? -12.027 -10.976 30.259 1.00 95.06 348 ASN A N 1
ATOM 2583 C CA . ASN A 1 348 ? -11.916 -11.746 31.495 1.00 95.06 348 ASN A CA 1
ATOM 2584 C C . ASN A 1 348 ? -11.049 -11.033 32.560 1.00 95.06 348 ASN A C 1
ATOM 2586 O O . ASN A 1 348 ? -10.756 -9.838 32.507 1.00 95.06 348 ASN A O 1
ATOM 2590 N N . SER A 1 349 ? -10.688 -11.757 33.622 1.00 95.19 349 SER A N 1
ATOM 2591 C CA . SER A 1 349 ? -9.880 -11.202 34.719 1.00 95.19 349 SER A CA 1
ATOM 2592 C C . SER A 1 349 ? -8.455 -10.742 34.341 1.00 95.19 349 SER A C 1
ATOM 2594 O O . SER A 1 349 ? -7.879 -9.927 35.076 1.00 95.19 349 SER A O 1
ATOM 2596 N N . SER A 1 350 ? -7.862 -11.215 33.235 1.00 95.56 350 SER A N 1
ATOM 2597 C CA . SER A 1 350 ? -6.551 -10.729 32.783 1.00 95.56 350 SER A CA 1
ATOM 2598 C C . SER A 1 350 ? -6.611 -9.304 32.253 1.00 95.56 350 SER A C 1
ATOM 2600 O O . SER A 1 350 ? -5.687 -8.542 32.535 1.00 95.56 350 SER A O 1
ATOM 2602 N N . ASP A 1 351 ? -7.713 -8.902 31.620 1.00 95.69 351 ASP A N 1
ATOM 2603 C CA . ASP A 1 351 ? -7.919 -7.521 31.167 1.00 95.69 351 ASP A CA 1
ATOM 2604 C C . ASP A 1 351 ? -7.966 -6.554 32.339 1.00 95.69 351 ASP A C 1
ATOM 2606 O O . ASP A 1 351 ? -7.249 -5.556 32.370 1.00 95.69 351 ASP A O 1
ATOM 2610 N N . PHE A 1 352 ? -8.717 -6.912 33.386 1.00 93.56 352 PHE A N 1
ATOM 2611 C CA . PHE A 1 352 ? -8.730 -6.134 34.623 1.00 93.56 352 PHE A CA 1
ATOM 2612 C C . PHE A 1 352 ? -7.338 -6.031 35.245 1.00 93.56 352 PHE A C 1
ATOM 2614 O O . PHE A 1 352 ? -6.950 -4.975 35.745 1.00 93.56 352 PHE A O 1
ATOM 2621 N N . THR A 1 353 ? -6.561 -7.113 35.201 1.00 95.25 353 THR A N 1
ATOM 2622 C CA . THR A 1 353 ? -5.184 -7.092 35.702 1.00 95.25 353 THR A CA 1
ATOM 2623 C C . THR A 1 353 ? -4.315 -6.117 34.899 1.00 95.25 353 THR A C 1
ATOM 2625 O O . THR A 1 353 ? -3.514 -5.405 35.504 1.00 95.25 353 THR A O 1
ATOM 2628 N N . LEU A 1 354 ? -4.493 -6.039 33.576 1.00 94.31 354 LEU A N 1
ATOM 2629 C CA . LEU A 1 354 ? -3.774 -5.109 32.700 1.00 94.31 354 LEU A CA 1
ATOM 2630 C C . LEU A 1 354 ? -4.138 -3.644 32.984 1.00 94.31 354 LEU A C 1
ATOM 2632 O O . LEU A 1 354 ? -3.245 -2.852 33.296 1.00 94.31 354 LEU A O 1
ATOM 2636 N N . VAL A 1 355 ? -5.427 -3.290 32.975 1.00 94.38 355 VAL A N 1
ATOM 2637 C CA . VAL A 1 355 ? -5.863 -1.890 33.166 1.00 94.38 355 VAL A CA 1
ATOM 2638 C C . VAL A 1 355 ? -5.553 -1.372 34.574 1.00 94.38 355 VAL A C 1
ATOM 2640 O O . VAL A 1 355 ? -5.098 -0.239 34.747 1.00 94.38 355 VAL A O 1
ATOM 2643 N N . PHE A 1 356 ? -5.683 -2.210 35.611 1.00 92.56 356 PHE A N 1
ATOM 2644 C CA . PHE A 1 356 ? -5.308 -1.802 36.969 1.00 92.56 356 PHE A CA 1
ATOM 2645 C C . PHE A 1 356 ? -3.792 -1.728 37.167 1.00 92.56 356 PHE A C 1
ATOM 2647 O O . PHE A 1 356 ? -3.329 -0.892 37.947 1.00 92.56 356 PHE A O 1
ATOM 2654 N N . ALA A 1 357 ? -3.003 -2.536 36.451 1.00 94.31 357 ALA A N 1
ATOM 2655 C CA . ALA A 1 357 ? -1.547 -2.402 36.450 1.00 94.31 357 ALA A CA 1
ATOM 2656 C C . ALA A 1 357 ? -1.084 -1.089 35.795 1.00 94.31 357 ALA A C 1
ATOM 2658 O O . ALA A 1 357 ? -0.065 -0.536 36.215 1.00 94.31 357 ALA A O 1
ATOM 2659 N N . ALA A 1 358 ? -1.842 -0.552 34.832 1.00 92.81 358 ALA A N 1
ATOM 2660 C CA . ALA A 1 358 ? -1.584 0.760 34.236 1.00 92.81 358 ALA A CA 1
ATOM 2661 C C . ALA A 1 358 ? -1.841 1.935 35.206 1.00 92.81 358 ALA A C 1
ATOM 2663 O O . ALA A 1 358 ? -1.326 3.034 34.989 1.00 92.81 358 ALA A O 1
ATOM 2664 N N . ALA A 1 359 ? -2.592 1.701 36.292 1.00 92.56 359 ALA A N 1
ATOM 2665 C CA . ALA A 1 359 ? -2.875 2.658 37.367 1.00 92.56 359 ALA A CA 1
ATOM 2666 C C . ALA A 1 359 ? -3.496 3.995 36.898 1.00 92.56 359 ALA A C 1
ATOM 2668 O O . ALA A 1 359 ? -3.243 5.047 37.495 1.00 92.56 359 ALA A O 1
ATOM 2669 N N . ARG A 1 360 ? -4.321 3.955 35.840 1.00 93.75 360 ARG A N 1
ATOM 2670 C CA . ARG A 1 360 ? -4.981 5.137 35.246 1.00 93.75 360 ARG A CA 1
ATOM 2671 C C . ARG A 1 360 ? -6.375 5.453 35.787 1.00 93.75 360 ARG A C 1
ATOM 2673 O O . ARG A 1 360 ? -6.901 6.519 35.488 1.00 93.75 360 ARG A O 1
ATOM 2680 N N . TYR A 1 361 ? -6.924 4.582 36.634 1.00 94.75 361 TYR A N 1
ATOM 2681 C CA . TYR A 1 361 ? -8.271 4.746 37.179 1.00 94.75 361 TYR A CA 1
ATOM 2682 C C . TYR A 1 361 ? -8.415 6.058 37.962 1.00 94.75 361 TYR A C 1
ATOM 2684 O O . TYR A 1 361 ? -7.784 6.210 39.009 1.00 94.75 361 TYR A O 1
ATOM 2692 N N . GLU A 1 362 ? -9.238 6.986 37.471 1.00 93.06 362 GLU A N 1
ATOM 2693 C CA . GLU A 1 362 ? -9.509 8.303 38.076 1.00 93.06 362 GLU A CA 1
ATOM 2694 C C . GLU A 1 362 ? -8.251 9.193 38.251 1.00 93.06 362 GLU A C 1
ATOM 2696 O O . GLU A 1 362 ? -8.250 10.128 39.058 1.00 93.06 362 GLU A O 1
ATOM 2701 N N . THR A 1 363 ? -7.143 8.914 37.544 1.00 89.88 363 THR A N 1
ATOM 2702 C CA . THR A 1 363 ? -5.861 9.630 37.745 1.00 89.88 363 THR A CA 1
ATOM 2703 C C . THR A 1 363 ? -5.376 10.454 36.555 1.00 89.88 363 THR A C 1
ATOM 2705 O O . THR A 1 363 ? -4.501 11.306 36.741 1.00 89.88 363 THR A O 1
ATOM 2708 N N . GLY A 1 364 ? -5.916 10.264 35.351 1.00 86.50 364 GLY A N 1
ATOM 2709 C CA . GLY A 1 364 ? -5.528 11.045 34.178 1.00 86.50 364 GLY A CA 1
ATOM 2710 C C . GLY A 1 364 ? -5.879 10.366 32.855 1.00 86.50 364 GLY A C 1
ATOM 2711 O O . GLY A 1 364 ? -6.711 9.464 32.852 1.00 86.50 364 GLY A O 1
ATOM 2712 N N . PRO A 1 365 ? -5.234 10.784 31.748 1.00 93.75 365 PRO A N 1
ATOM 2713 C CA . PRO A 1 365 ? -5.514 10.242 30.429 1.00 93.75 365 PRO A CA 1
ATOM 2714 C C . PRO A 1 365 ? -5.298 8.731 30.370 1.00 93.75 365 PRO A C 1
ATOM 2716 O O . PRO A 1 365 ? -4.281 8.236 30.887 1.00 93.75 365 PRO A O 1
ATOM 2719 N N . ALA A 1 366 ? -6.226 8.052 29.713 1.00 95.88 366 ALA A N 1
ATOM 2720 C CA . ALA A 1 366 ? -6.187 6.636 29.402 1.00 95.88 366 ALA A CA 1
ATOM 2721 C C . ALA A 1 366 ? -6.364 6.419 27.891 1.00 95.88 366 ALA A C 1
ATOM 2723 O O . ALA A 1 366 ? -6.789 7.309 27.156 1.00 95.88 366 ALA A O 1
ATOM 2724 N N . ASP A 1 367 ? -5.950 5.239 27.463 1.00 95.56 367 ASP A N 1
ATOM 2725 C CA . ASP A 1 367 ? -6.137 4.646 26.143 1.00 95.56 367 ASP A CA 1
ATOM 2726 C C . ASP A 1 367 ? -6.922 3.335 26.314 1.00 95.56 367 ASP A C 1
ATOM 2728 O O . ASP A 1 367 ? -7.183 2.907 27.449 1.00 95.56 367 ASP A O 1
ATOM 2732 N N . TRP A 1 368 ? -7.300 2.681 25.219 1.00 96.31 368 TRP A N 1
ATOM 2733 C CA . TRP A 1 368 ? -8.089 1.449 25.263 1.00 96.31 368 TRP A CA 1
ATOM 2734 C C . TRP A 1 368 ? -7.458 0.381 26.172 1.00 96.31 368 TRP A C 1
ATOM 2736 O O . TRP A 1 368 ? -8.120 -0.214 27.028 1.00 96.31 368 TRP A O 1
ATOM 2746 N N . ALA A 1 369 ? -6.143 0.185 26.037 1.00 96.00 369 ALA A N 1
ATOM 2747 C CA . ALA A 1 369 ? -5.386 -0.816 26.787 1.00 96.00 369 ALA A CA 1
ATOM 2748 C C . ALA A 1 369 ? -5.229 -0.482 28.282 1.00 96.00 369 ALA A C 1
ATOM 2750 O O . ALA A 1 369 ? -4.939 -1.368 29.093 1.00 96.00 369 ALA A O 1
ATOM 2751 N N . SER A 1 370 ? -5.411 0.782 28.668 1.00 95.88 370 SER A N 1
ATOM 2752 C CA . SER A 1 370 ? -5.391 1.242 30.060 1.00 95.88 370 SER A CA 1
ATOM 2753 C C . SER A 1 370 ? -6.771 1.540 30.649 1.00 95.88 370 SER A C 1
ATOM 2755 O O . SER A 1 370 ? -6.839 1.844 31.843 1.00 95.88 370 SER A O 1
ATOM 2757 N N . GLY A 1 371 ? -7.844 1.363 29.871 1.00 94.44 371 GLY A N 1
ATOM 2758 C CA . GLY A 1 371 ? -9.224 1.295 30.354 1.00 94.44 371 GLY A CA 1
ATOM 2759 C C . GLY A 1 371 ? -10.209 2.318 29.780 1.00 94.44 371 GLY A C 1
ATOM 2760 O O . GLY A 1 371 ? -11.347 2.308 30.236 1.00 94.44 371 GLY A O 1
ATOM 2761 N N . ASP A 1 372 ? -9.815 3.158 28.814 1.00 95.88 372 ASP A N 1
ATOM 2762 C CA . ASP A 1 372 ? -10.716 4.080 28.086 1.00 95.88 372 ASP A CA 1
ATOM 2763 C C . ASP A 1 372 ? -11.589 3.290 27.095 1.00 95.88 372 ASP A C 1
ATOM 2765 O O . ASP A 1 372 ? -11.310 3.206 25.899 1.00 95.88 372 ASP A O 1
ATOM 2769 N N . TRP A 1 373 ? -12.614 2.612 27.607 1.00 95.38 373 TRP A N 1
ATOM 2770 C CA . TRP A 1 373 ? -13.495 1.747 26.818 1.00 95.38 373 TRP A CA 1
ATOM 2771 C C . TRP A 1 373 ? -14.703 2.494 26.261 1.00 95.38 373 TRP A C 1
ATOM 2773 O O . TRP A 1 373 ? -15.406 1.961 25.400 1.00 95.38 373 TRP A O 1
ATOM 2783 N N . ASN A 1 374 ? -14.987 3.697 26.754 1.00 94.00 374 ASN A N 1
ATOM 2784 C CA . ASN A 1 374 ? -16.025 4.564 26.208 1.00 94.00 374 ASN A CA 1
ATOM 2785 C C . ASN A 1 374 ? -15.482 5.587 25.183 1.00 94.00 374 ASN A C 1
ATOM 2787 O O . ASN A 1 374 ? -16.286 6.180 24.462 1.00 94.00 374 ASN A O 1
ATOM 2791 N N . GLY A 1 375 ? -14.158 5.756 25.095 1.00 94.25 375 GLY A N 1
ATOM 2792 C CA . GLY A 1 375 ? -13.478 6.663 24.176 1.00 94.25 375 GLY A CA 1
ATOM 2793 C C . GLY A 1 375 ? -13.406 8.121 24.649 1.00 94.25 375 GLY A C 1
ATOM 2794 O O . GLY A 1 375 ? -13.075 8.997 23.849 1.00 94.25 375 GLY A O 1
ATOM 2795 N N . ASP A 1 376 ? -13.697 8.439 25.912 1.00 94.12 376 ASP A N 1
ATOM 2796 C CA . ASP A 1 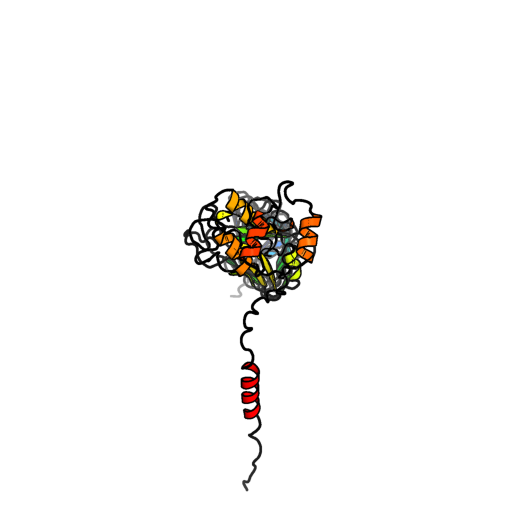376 ? -13.685 9.804 26.462 1.00 94.12 376 ASP A CA 1
ATOM 2797 C C . ASP A 1 376 ? -12.306 10.275 26.962 1.00 94.12 376 ASP A C 1
ATOM 2799 O O . ASP A 1 376 ? -12.111 11.462 27.256 1.00 94.12 376 ASP A O 1
ATOM 2803 N N . GLY A 1 377 ? -11.312 9.389 26.920 1.00 94.62 377 GLY A N 1
ATOM 2804 C CA . GLY A 1 377 ? -9.915 9.688 27.223 1.00 94.62 377 GLY A CA 1
ATOM 2805 C C . GLY A 1 377 ? -9.566 9.511 28.689 1.00 94.62 377 GLY A C 1
ATOM 2806 O O . GLY A 1 377 ? -8.450 9.864 29.083 1.00 94.62 377 GLY A O 1
ATOM 2807 N N . LEU A 1 378 ? -10.483 9.002 29.506 1.00 95.44 378 LEU A N 1
ATOM 2808 C CA . LEU A 1 378 ? -10.290 8.703 30.915 1.00 95.44 378 LEU A CA 1
ATOM 2809 C C . LEU A 1 378 ? -10.605 7.230 31.172 1.00 95.44 378 LEU A C 1
ATOM 2811 O O . LEU A 1 378 ? -11.326 6.593 30.425 1.00 95.44 378 LEU A O 1
ATOM 2815 N N . PHE A 1 379 ? -10.021 6.685 32.239 1.00 95.94 379 PHE A N 1
ATOM 2816 C CA . PHE A 1 379 ? -10.466 5.408 32.783 1.00 95.94 379 PHE A CA 1
ATOM 2817 C C . PHE A 1 379 ? -11.184 5.688 34.098 1.00 95.94 379 PHE A C 1
ATOM 2819 O O . PHE A 1 379 ? -10.541 5.968 35.117 1.00 95.94 379 PHE A O 1
ATOM 2826 N N . ASP A 1 380 ? -12.510 5.662 34.085 1.00 95.25 380 ASP A N 1
ATOM 2827 C CA . ASP A 1 380 ? -13.340 6.041 35.222 1.00 95.25 380 ASP A CA 1
ATOM 2828 C C . ASP A 1 380 ? -14.583 5.145 35.367 1.00 95.25 380 ASP A C 1
ATOM 2830 O O . ASP A 1 380 ? -14.732 4.103 34.729 1.00 95.25 380 ASP A O 1
ATOM 2834 N N . SER A 1 381 ? -15.473 5.480 36.304 1.00 94.69 381 SER A N 1
ATOM 2835 C CA . SER A 1 381 ? -16.692 4.688 36.536 1.00 94.69 381 SER A CA 1
ATOM 2836 C C . SER A 1 381 ? -17.623 4.548 35.315 1.00 94.69 381 SER A C 1
ATOM 2838 O O . SER A 1 381 ? -18.436 3.619 35.276 1.00 94.69 381 SER A O 1
ATOM 2840 N N . SER A 1 382 ? -17.535 5.441 34.331 1.00 94.56 382 SER A N 1
ATOM 2841 C CA . SER A 1 382 ? -18.365 5.446 33.130 1.00 94.56 382 SER A CA 1
ATOM 2842 C C . SER A 1 382 ? -17.950 4.369 32.119 1.00 94.56 382 SER A C 1
ATOM 2844 O O . SER A 1 382 ? -18.836 3.763 31.509 1.00 94.56 382 SER A O 1
ATOM 2846 N N . ASP A 1 383 ? -16.666 4.005 32.046 1.00 94.19 383 ASP A N 1
ATOM 2847 C CA . ASP A 1 383 ? -16.185 2.846 31.276 1.00 94.19 383 ASP A CA 1
ATOM 2848 C C . ASP A 1 383 ? -16.803 1.547 31.783 1.00 94.19 383 ASP A C 1
ATOM 2850 O O . ASP A 1 383 ? -17.252 0.692 31.009 1.00 94.19 383 ASP A O 1
ATOM 2854 N N . PHE A 1 384 ? -16.935 1.429 33.111 1.00 91.31 384 PHE A N 1
ATOM 2855 C CA . PHE A 1 384 ? -17.608 0.281 33.711 1.00 91.31 384 PHE A CA 1
ATOM 2856 C C . PHE A 1 384 ? -19.071 0.200 33.272 1.00 91.31 384 PHE A C 1
ATOM 2858 O O . PHE A 1 384 ? -19.595 -0.885 33.013 1.00 91.31 384 PHE A O 1
ATOM 2865 N N . VAL A 1 385 ? -19.748 1.344 33.151 1.00 92.75 385 VAL A N 1
ATOM 2866 C CA . VAL A 1 385 ? -21.136 1.393 32.680 1.00 92.75 385 VAL A CA 1
ATOM 2867 C C . VAL A 1 385 ? -21.246 0.910 31.233 1.00 92.75 385 VAL A C 1
ATOM 2869 O O . VAL A 1 385 ? -22.214 0.212 30.919 1.00 92.75 385 VAL A O 1
ATOM 2872 N N . VAL A 1 386 ? -20.288 1.244 30.363 1.00 88.06 386 VAL A N 1
ATOM 2873 C CA . VAL A 1 386 ? -20.289 0.811 28.956 1.00 88.06 386 VAL A CA 1
ATOM 2874 C C . VAL A 1 386 ? -20.191 -0.705 28.848 1.00 88.06 386 VAL A C 1
ATOM 2876 O O . VAL A 1 386 ? -21.087 -1.325 28.264 1.00 88.06 386 VAL A O 1
ATOM 2879 N N . PHE A 1 387 ? -19.198 -1.340 29.477 1.00 83.94 387 PHE A N 1
ATOM 2880 C CA . PHE A 1 387 ? -19.101 -2.797 29.362 1.00 83.94 387 PHE A CA 1
ATOM 2881 C C . PHE A 1 387 ? -20.234 -3.514 30.107 1.00 83.94 387 PHE A C 1
ATOM 2883 O O . PHE A 1 387 ? -20.672 -4.569 29.657 1.00 83.94 387 PHE A O 1
ATOM 2890 N N . PHE A 1 388 ? -20.765 -2.986 31.222 1.00 87.75 388 PHE A N 1
ATOM 2891 C CA . PHE A 1 388 ? -21.909 -3.628 31.888 1.00 87.75 388 PHE A CA 1
ATOM 2892 C C . PHE A 1 388 ? -23.163 -3.617 31.012 1.00 87.75 388 PHE A C 1
ATOM 2894 O O . PHE A 1 388 ? -23.956 -4.560 31.075 1.00 87.75 388 PHE A O 1
ATOM 2901 N N . LYS A 1 389 ? -23.342 -2.575 30.191 1.00 90.38 389 LYS A N 1
ATOM 2902 C CA . LYS A 1 389 ? -24.427 -2.510 29.205 1.00 90.38 389 LYS A CA 1
ATOM 2903 C C . LYS A 1 389 ? -24.231 -3.528 28.082 1.00 90.38 389 LYS A C 1
ATOM 2905 O O . LYS A 1 389 ? -25.197 -4.194 27.718 1.00 90.38 389 LYS A O 1
ATOM 2910 N N . GLN A 1 390 ? -23.008 -3.672 27.572 1.00 87.38 390 GLN A N 1
ATOM 2911 C CA . GLN A 1 390 ? -22.694 -4.591 26.469 1.00 87.38 390 GLN A CA 1
ATOM 2912 C C . GLN A 1 390 ? -22.577 -6.065 26.914 1.00 87.38 390 GLN A C 1
ATOM 2914 O O . GLN A 1 390 ? -22.894 -6.996 26.169 1.00 87.38 390 GLN A O 1
ATOM 2919 N N . GLY A 1 391 ? -22.185 -6.302 28.166 1.00 87.81 391 GLY A N 1
ATOM 2920 C CA . GLY A 1 391 ? -21.852 -7.622 28.695 1.00 87.81 391 GLY A CA 1
ATOM 2921 C C . GLY A 1 391 ? -20.590 -8.207 28.049 1.00 87.81 391 GLY A C 1
ATOM 2922 O O . GLY A 1 391 ? -19.839 -7.515 27.379 1.00 87.81 391 GLY A O 1
ATOM 2923 N N . GLY A 1 392 ? -20.346 -9.507 28.244 1.00 87.31 392 GLY A N 1
ATOM 2924 C CA . GLY A 1 392 ? -19.199 -10.197 27.627 1.00 87.31 392 GLY A CA 1
ATOM 2925 C C . GLY A 1 392 ? -18.203 -10.795 28.609 1.00 87.31 392 GLY A C 1
ATOM 2926 O O . GLY A 1 392 ? -17.551 -11.774 28.265 1.00 87.31 392 GLY A O 1
ATOM 2927 N N . TYR A 1 393 ? -18.172 -10.285 29.842 1.00 92.44 393 TYR A N 1
ATOM 2928 C CA . TYR A 1 393 ? -17.263 -10.769 30.879 1.00 92.44 393 TYR A CA 1
ATOM 2929 C C . TYR A 1 393 ? -17.399 -12.285 31.093 1.00 92.44 393 TYR A C 1
ATOM 2931 O O . TYR A 1 393 ? -18.503 -12.779 31.350 1.00 92.44 393 TYR A O 1
ATOM 2939 N N . GLU A 1 394 ? -16.282 -13.005 30.970 1.00 91.50 394 GLU A N 1
ATOM 2940 C CA . GLU A 1 394 ? -16.159 -14.462 31.138 1.00 91.50 394 GLU A CA 1
ATOM 2941 C 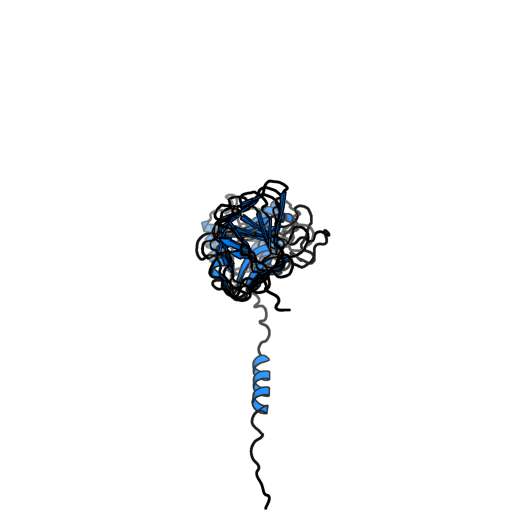C . GLU A 1 394 ? -17.093 -15.269 30.209 1.00 91.50 394 GLU A C 1
ATOM 2943 O O . GLU A 1 394 ? -17.520 -16.381 30.532 1.00 91.50 394 GLU A O 1
ATOM 2948 N N . ARG A 1 395 ? -17.447 -14.722 29.034 1.00 90.69 395 ARG A N 1
ATOM 2949 C CA . ARG A 1 395 ? -18.194 -15.462 27.995 1.00 90.69 395 ARG A CA 1
ATOM 2950 C C . ARG A 1 395 ? -17.302 -16.306 27.084 1.00 90.69 395 ARG A C 1
ATOM 2952 O O . ARG A 1 395 ? -17.831 -17.070 26.273 1.00 90.69 395 ARG A O 1
ATOM 2959 N N . GLY A 1 396 ? -15.987 -16.207 27.248 1.00 89.00 396 GLY A N 1
ATOM 2960 C CA . GLY A 1 396 ? -15.003 -16.842 26.385 1.00 89.00 396 GLY A CA 1
ATOM 2961 C C . GLY A 1 396 ? -14.770 -16.077 25.075 1.00 89.00 396 GLY A C 1
ATOM 2962 O O . GLY A 1 396 ? -15.472 -15.097 24.790 1.00 89.00 396 GLY A O 1
ATOM 2963 N N . PRO A 1 397 ? -13.820 -16.550 24.250 1.00 90.19 397 PRO A N 1
ATOM 2964 C CA . PRO A 1 397 ? -13.410 -15.855 23.038 1.00 90.19 397 PRO A CA 1
ATOM 2965 C C . PRO A 1 397 ? -14.550 -15.735 22.024 1.00 90.19 397 PRO A C 1
ATOM 2967 O O . PRO A 1 397 ? -15.224 -16.730 21.707 1.00 90.19 397 PRO A O 1
ATOM 2970 N N . ARG A 1 398 ? -14.743 -14.544 21.446 1.00 87.56 398 ARG A N 1
ATOM 2971 C CA . ARG A 1 398 ? -15.559 -14.400 20.236 1.00 87.56 398 ARG A CA 1
ATOM 2972 C C . ARG A 1 398 ? -14.845 -15.124 19.108 1.00 87.56 398 ARG A C 1
ATOM 2974 O O . ARG A 1 398 ? -13.744 -14.774 18.698 1.00 87.56 398 ARG A O 1
ATOM 2981 N N . ARG A 1 399 ? -15.473 -16.180 18.595 1.00 68.00 399 ARG A N 1
ATOM 2982 C CA . ARG A 1 399 ? -14.950 -16.866 17.413 1.00 68.00 399 ARG A CA 1
ATOM 2983 C C . ARG A 1 399 ? -15.011 -15.888 16.252 1.00 68.00 399 ARG A C 1
ATOM 2985 O O . ARG A 1 399 ? -16.086 -15.367 15.960 1.00 68.00 399 ARG A O 1
ATOM 2992 N N . THR A 1 400 ? -13.891 -15.683 15.570 1.00 55.62 400 THR A N 1
ATOM 2993 C CA . THR A 1 400 ? -13.930 -15.137 14.219 1.00 55.62 400 THR A CA 1
ATOM 2994 C C . THR A 1 400 ? -14.840 -16.050 13.404 1.00 55.62 400 THR A C 1
ATOM 2996 O O . THR A 1 400 ? -14.709 -17.279 13.428 1.00 55.62 400 THR A O 1
ATOM 2999 N N . SER A 1 401 ? -15.853 -15.470 12.761 1.00 41.75 401 SER A N 1
ATOM 3000 C CA . SER A 1 401 ? -16.636 -16.186 11.761 1.00 41.75 401 SER A CA 1
ATOM 3001 C C . SER A 1 401 ? -15.641 -16.700 10.727 1.00 41.75 401 SER A C 1
ATOM 3003 O O . SER A 1 401 ? -15.126 -15.914 9.935 1.00 41.75 401 SER A O 1
ATOM 3005 N N . ALA A 1 402 ? -15.331 -17.998 10.752 1.00 36.62 402 ALA A N 1
ATOM 3006 C CA . ALA A 1 402 ? -14.590 -18.624 9.675 1.00 36.62 402 ALA A CA 1
ATOM 3007 C C . ALA A 1 402 ? -15.384 -18.352 8.395 1.00 36.62 402 ALA A C 1
ATOM 3009 O O . ALA A 1 402 ? -16.485 -18.880 8.224 1.00 36.62 402 ALA A O 1
ATOM 3010 N N . VAL A 1 403 ? -14.856 -17.468 7.544 1.00 45.69 403 VAL A N 1
ATOM 3011 C CA . VAL A 1 403 ? -15.357 -17.274 6.186 1.00 45.69 403 VAL A CA 1
ATOM 3012 C C . VAL A 1 403 ? -15.468 -18.674 5.586 1.00 45.69 403 VAL A C 1
ATOM 3014 O O . VAL A 1 403 ? -14.478 -19.408 5.649 1.00 45.69 403 VAL A O 1
ATOM 3017 N N . PRO A 1 404 ? -16.645 -19.099 5.088 1.00 41.25 404 PRO A N 1
ATOM 3018 C CA . PRO A 1 404 ? -16.791 -20.419 4.506 1.00 41.25 404 PRO A CA 1
ATOM 3019 C C . PRO A 1 404 ? -15.732 -20.585 3.424 1.00 41.25 404 PRO A C 1
ATOM 3021 O O . PRO A 1 404 ? -15.797 -19.929 2.383 1.00 41.25 404 PRO A O 1
ATOM 3024 N N . GLU A 1 405 ? -14.739 -21.437 3.681 1.00 52.75 405 GLU A N 1
ATOM 3025 C CA . GLU A 1 405 ? -13.831 -21.868 2.631 1.00 52.75 405 GLU A CA 1
ATOM 3026 C C . GLU A 1 405 ? -14.712 -22.358 1.473 1.00 52.75 405 GLU A C 1
ATOM 3028 O O . GLU A 1 405 ? -15.699 -23.071 1.725 1.00 52.75 405 GLU A O 1
ATOM 3033 N N . PRO A 1 406 ? -14.442 -21.941 0.220 1.00 50.81 406 PRO A N 1
ATOM 3034 C CA . PRO A 1 406 ? -15.237 -22.385 -0.912 1.00 50.81 406 PRO A CA 1
ATOM 3035 C C . PRO A 1 406 ? -15.324 -23.905 -0.847 1.00 50.81 406 PRO A C 1
ATOM 3037 O O . PRO A 1 406 ? -14.317 -24.578 -0.681 1.00 50.81 406 PRO A O 1
ATOM 3040 N N . ILE A 1 407 ? -16.544 -24.434 -0.896 1.00 58.78 407 ILE A N 1
ATOM 3041 C CA . ILE A 1 407 ? -16.874 -25.841 -0.655 1.00 58.78 407 ILE A CA 1
ATOM 3042 C C . ILE A 1 407 ? -16.127 -26.738 -1.664 1.00 58.78 407 ILE A C 1
ATOM 3044 O O . ILE A 1 407 ? -16.656 -27.115 -2.710 1.00 58.78 407 ILE A O 1
ATOM 3048 N N . THR A 1 408 ? -14.882 -27.112 -1.363 1.00 61.16 408 THR A N 1
ATOM 3049 C CA . THR A 1 408 ? -13.981 -27.884 -2.242 1.00 61.16 408 THR A CA 1
ATOM 3050 C C . THR A 1 408 ? -14.407 -29.352 -2.377 1.00 61.16 408 THR A C 1
ATOM 3052 O O . THR A 1 408 ? -13.733 -30.154 -3.020 1.00 61.16 408 THR A O 1
ATOM 3055 N N . TRP A 1 409 ? -15.547 -29.740 -1.794 1.00 54.12 409 TRP A N 1
ATOM 3056 C CA . TRP A 1 409 ? -16.044 -31.120 -1.759 1.00 54.12 409 TRP A CA 1
ATOM 3057 C C . TRP A 1 409 ? -16.484 -31.658 -3.132 1.00 54.12 409 TRP A C 1
ATOM 3059 O O . TRP A 1 409 ? -16.648 -32.867 -3.286 1.00 54.12 409 TRP A O 1
ATOM 3069 N N . TRP A 1 410 ? -16.612 -30.805 -4.155 1.00 54.53 410 TRP A N 1
ATOM 3070 C CA . TRP A 1 410 ? -16.956 -31.229 -5.520 1.00 54.53 410 TRP A CA 1
ATOM 3071 C C . TRP A 1 410 ? -15.747 -31.662 -6.370 1.00 54.53 410 TRP A C 1
ATOM 3073 O O . TRP A 1 410 ? -15.905 -32.469 -7.288 1.00 54.53 410 TRP A O 1
ATOM 3083 N N 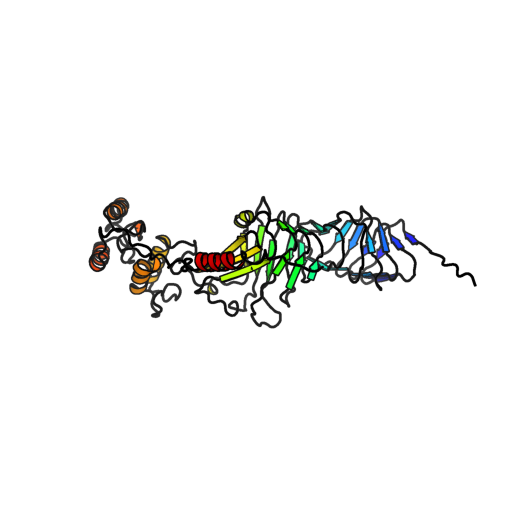. LEU A 1 411 ? -14.531 -31.202 -6.053 1.00 56.16 411 LEU A N 1
ATOM 3084 C CA . LEU A 1 411 ? -13.312 -31.535 -6.807 1.00 56.16 411 LEU A CA 1
ATOM 3085 C C . LEU A 1 411 ? -12.944 -33.038 -6.823 1.00 56.16 411 LEU A C 1
ATOM 3087 O O . LEU A 1 411 ? -12.556 -33.523 -7.890 1.00 56.16 411 LEU A O 1
ATOM 3091 N N . PRO A 1 412 ? -13.122 -33.836 -5.746 1.00 58.53 412 PRO A N 1
ATOM 3092 C CA . PRO A 1 412 ? -12.838 -35.271 -5.826 1.00 58.53 412 PRO A CA 1
ATOM 3093 C C . PRO A 1 412 ? -13.899 -36.069 -6.608 1.00 58.53 412 PRO A C 1
ATOM 3095 O O . PRO A 1 412 ? -13.590 -37.141 -7.130 1.00 58.53 412 PRO A O 1
ATOM 3098 N N . VAL A 1 413 ? -15.131 -35.561 -6.750 1.00 57.88 413 VAL A N 1
ATOM 3099 C CA . VAL A 1 413 ? -16.218 -36.280 -7.447 1.00 57.88 413 VAL A CA 1
ATOM 3100 C C . VAL A 1 413 ? -16.043 -36.228 -8.971 1.00 57.88 413 VAL A C 1
ATOM 3102 O O . VAL A 1 413 ? -16.267 -37.233 -9.649 1.00 57.88 413 VAL A O 1
ATOM 3105 N N . PHE A 1 414 ? -15.549 -35.113 -9.522 1.00 55.12 414 PHE A N 1
ATOM 3106 C CA . PHE A 1 414 ? -15.257 -35.013 -10.960 1.00 55.12 414 PHE A CA 1
ATOM 3107 C C . PHE A 1 414 ? -14.006 -35.801 -11.382 1.00 55.12 414 PHE A C 1
ATOM 3109 O O . PHE A 1 414 ? -13.992 -36.398 -12.461 1.00 55.12 414 PHE A O 1
ATOM 3116 N N . ALA A 1 415 ? -12.989 -35.896 -10.518 1.00 57.56 415 ALA A N 1
ATOM 3117 C CA . ALA A 1 415 ? -11.785 -36.685 -10.796 1.00 57.56 415 ALA A CA 1
ATOM 3118 C C . ALA A 1 415 ? -12.063 -38.205 -10.840 1.00 57.56 415 ALA A C 1
ATOM 3120 O O . ALA A 1 415 ? -11.478 -38.937 -11.649 1.00 57.56 415 ALA A O 1
ATOM 3121 N N . ALA A 1 416 ? -13.008 -38.691 -10.027 1.00 55.22 416 ALA A N 1
ATOM 3122 C CA . ALA A 1 416 ? -13.405 -40.099 -10.028 1.00 55.22 416 ALA A CA 1
ATOM 3123 C C . ALA A 1 416 ? -14.203 -40.493 -11.289 1.00 55.22 416 ALA A C 1
ATOM 3125 O O . ALA A 1 416 ? -13.983 -41.574 -11.839 1.00 55.22 416 ALA A O 1
ATOM 3126 N N . ALA A 1 417 ? -15.070 -39.613 -11.805 1.00 54.88 417 ALA A N 1
ATOM 3127 C CA . ALA A 1 417 ? -15.873 -39.893 -13.000 1.00 54.88 417 ALA A CA 1
ATOM 3128 C C . ALA A 1 417 ? -15.029 -39.992 -14.290 1.00 54.88 417 ALA A C 1
ATOM 3130 O O . ALA A 1 417 ? -15.301 -40.837 -15.147 1.00 54.88 417 ALA A O 1
ATOM 3131 N N . ALA A 1 418 ? -13.957 -39.200 -14.408 1.00 54.66 418 ALA A N 1
ATOM 3132 C CA . ALA A 1 418 ? -13.048 -39.252 -15.558 1.00 54.66 418 ALA A CA 1
ATOM 3133 C C . ALA A 1 418 ? -12.161 -40.516 -15.576 1.00 54.66 418 ALA A C 1
ATOM 3135 O O . ALA A 1 418 ? -11.773 -40.993 -16.645 1.00 54.66 418 ALA A O 1
ATOM 3136 N N . SER A 1 419 ? -11.886 -41.100 -14.406 1.00 53.50 419 SER A N 1
ATOM 3137 C CA . SER A 1 419 ? -11.016 -42.277 -14.264 1.00 53.50 419 SER A CA 1
ATOM 3138 C C . SER A 1 419 ? -11.711 -43.595 -14.638 1.00 53.50 419 SER A C 1
ATOM 3140 O O . SER A 1 419 ? -11.054 -44.545 -15.062 1.00 53.50 419 SER A O 1
ATOM 3142 N N . VAL A 1 420 ? -13.046 -43.659 -14.557 1.00 53.38 420 VAL A N 1
ATOM 3143 C CA . VAL A 1 420 ? -13.823 -44.871 -14.891 1.00 53.38 420 VAL A CA 1
ATOM 3144 C C . VAL A 1 420 ? -14.045 -45.032 -16.405 1.00 53.38 420 VAL A C 1
ATOM 3146 O O . VAL A 1 420 ? -14.219 -46.152 -16.882 1.00 53.38 420 VAL A O 1
ATOM 3149 N N . CYS A 1 421 ? -13.943 -43.960 -17.201 1.00 49.31 421 CYS A N 1
ATOM 3150 C CA . CYS A 1 421 ? -14.150 -44.036 -18.656 1.00 49.31 421 CYS A CA 1
ATOM 3151 C C . CYS A 1 421 ? -12.931 -44.518 -19.471 1.00 49.31 421 CYS A C 1
ATOM 3153 O O . CYS A 1 421 ? -13.064 -44.708 -20.677 1.00 49.31 421 CYS A O 1
ATOM 3155 N N . ARG A 1 422 ? -11.757 -44.765 -18.863 1.00 51.41 422 ARG A N 1
ATOM 3156 C CA . ARG A 1 422 ? -10.535 -45.172 -19.600 1.00 51.41 422 ARG A CA 1
ATOM 3157 C C . ARG A 1 422 ? -10.184 -46.667 -19.581 1.00 51.41 422 ARG A C 1
ATOM 3159 O O . ARG A 1 422 ? -9.182 -47.035 -20.181 1.00 51.41 422 ARG A O 1
ATOM 3166 N N . CYS A 1 423 ? -11.004 -47.543 -18.990 1.00 52.22 423 CYS A N 1
ATOM 3167 C CA . CYS A 1 423 ? -10.657 -48.971 -18.843 1.00 52.22 423 CYS A CA 1
ATOM 3168 C C . CYS A 1 423 ? -11.465 -49.984 -19.682 1.00 52.22 423 CYS A C 1
ATOM 3170 O O . CYS A 1 423 ? -11.423 -51.174 -19.378 1.00 52.22 423 CYS A O 1
ATOM 3172 N N . ARG A 1 424 ? -12.171 -49.596 -20.756 1.00 53.91 424 ARG A N 1
ATOM 3173 C CA . ARG A 1 424 ? -12.809 -50.583 -21.657 1.00 53.91 424 ARG A CA 1
ATOM 3174 C C . ARG A 1 424 ? -12.750 -50.199 -23.136 1.00 53.91 424 ARG A C 1
ATOM 3176 O O . ARG A 1 424 ? -13.716 -49.676 -23.676 1.00 53.91 424 ARG A O 1
ATOM 3183 N N . CYS A 1 425 ? -11.643 -50.535 -23.791 1.00 49.62 425 CYS A N 1
ATOM 3184 C CA . CYS A 1 425 ? -11.637 -51.037 -25.170 1.00 49.62 425 CYS A CA 1
ATOM 3185 C C . CYS A 1 425 ? -10.284 -51.692 -25.455 1.00 49.62 425 CYS A C 1
ATOM 3187 O O . CYS A 1 425 ? -9.412 -51.094 -26.069 1.00 49.62 425 CYS A O 1
ATOM 3189 N N . ASP A 1 426 ? -10.114 -52.926 -24.989 1.00 51.47 426 ASP A N 1
ATOM 3190 C CA . ASP A 1 426 ? -9.313 -53.885 -25.739 1.00 51.47 426 ASP A CA 1
ATOM 3191 C C . ASP A 1 426 ? -9.867 -55.297 -25.507 1.00 51.47 426 ASP A C 1
ATOM 3193 O O . ASP A 1 426 ? -10.473 -55.572 -24.469 1.00 51.47 426 ASP A O 1
ATOM 3197 N N . SER A 1 427 ? -9.655 -56.177 -26.479 1.00 52.59 427 SER A N 1
ATOM 3198 C CA . SER A 1 427 ? -10.154 -57.553 -26.631 1.00 52.59 427 SER A CA 1
ATOM 3199 C C . SER A 1 427 ? -11.537 -57.737 -27.288 1.00 52.59 427 SER A C 1
ATOM 3201 O O . SER A 1 427 ? -12.584 -57.865 -26.659 1.00 52.59 427 SER A O 1
ATOM 3203 N N . SER A 1 428 ? -11.526 -57.915 -28.608 1.00 49.22 428 SER A N 1
ATOM 3204 C CA . SER A 1 428 ? -11.930 -59.209 -29.180 1.00 49.22 428 SER A CA 1
ATOM 3205 C C . SER A 1 428 ? -11.381 -59.371 -30.595 1.00 49.22 428 SER A C 1
ATOM 3207 O O . SER A 1 428 ? -11.652 -58.588 -31.498 1.00 49.22 428 SER A O 1
ATOM 3209 N N . GLN A 1 429 ? -10.574 -60.418 -30.749 1.00 56.88 429 GLN A N 1
ATOM 3210 C CA . GLN A 1 429 ? -10.208 -61.015 -32.025 1.00 56.88 429 GLN A CA 1
ATOM 3211 C C . GLN A 1 429 ? -11.457 -61.495 -32.778 1.00 56.88 429 GLN A C 1
ATOM 3213 O O . GLN A 1 429 ? -12.454 -61.813 -32.131 1.00 56.88 429 GLN A O 1
ATOM 3218 N N . LEU A 1 430 ? -11.358 -61.668 -34.103 1.00 47.16 430 LEU A N 1
ATOM 3219 C CA . LEU A 1 430 ? -11.453 -62.987 -34.757 1.00 47.16 430 LEU A CA 1
ATOM 3220 C C . LEU A 1 430 ? -11.499 -62.875 -36.298 1.00 47.16 430 LEU A C 1
ATOM 3222 O O . LEU A 1 430 ? -12.321 -62.151 -36.841 1.00 47.16 430 LEU A O 1
ATOM 3226 N N . LEU A 1 431 ? -10.681 -63.730 -36.931 1.00 49.25 431 LEU A N 1
ATOM 3227 C CA . LEU A 1 431 ? -10.924 -64.467 -38.184 1.00 49.25 431 LEU A CA 1
ATOM 3228 C C . LEU A 1 431 ? -10.977 -63.698 -39.512 1.00 49.25 431 LEU A C 1
ATOM 3230 O O . LEU A 1 431 ? -11.971 -63.062 -39.820 1.00 49.25 431 LEU A O 1
ATOM 3234 N N . GLU A 1 432 ? -10.008 -63.979 -40.386 1.00 50.91 432 GLU A N 1
ATOM 3235 C CA . GLU A 1 432 ? -10.308 -64.284 -41.789 1.00 50.91 432 GLU A CA 1
ATOM 3236 C C . GLU A 1 432 ? -9.252 -65.243 -42.367 1.00 50.91 432 GLU A C 1
ATOM 3238 O O . GLU A 1 432 ? -8.083 -65.208 -41.974 1.00 50.91 432 GLU A O 1
ATOM 3243 N N . ASN A 1 433 ? -9.749 -66.169 -43.193 1.00 52.72 433 ASN A N 1
ATOM 3244 C CA . ASN A 1 433 ? -9.035 -67.253 -43.877 1.00 52.72 433 ASN A CA 1
ATOM 3245 C C . ASN A 1 433 ? -8.058 -66.759 -44.945 1.00 52.72 433 ASN A C 1
ATOM 3247 O O . ASN A 1 433 ? -8.360 -65.720 -45.572 1.00 52.72 433 ASN A O 1
#

pLDDT: mean 71.08, std 18.18, range [26.66, 96.5]

Mean predicted aligned error: 16.04 Å

Nearest PDB structures (foldseek):
  3syj-assembly1_A-2  TM=3.529E-01  e=1.827E-02  Haemophilus influenzae
  4dn7-assembly1_B  TM=2.371E-01  e=2.083E+00  Methanosarcina mazei Go1

Solvent-accessible surface area (backbone atoms only — not comparable to full-atom values): 22803 Å² total; per-residue (Å²): 132,87,83,79,82,80,81,63,71,48,76,40,88,56,62,47,72,43,51,63,72,33,76,49,75,46,81,49,93,35,48,38,36,32,40,18,36,36,33,29,41,45,10,34,43,37,24,55,22,36,34,38,35,38,42,48,36,38,34,21,32,61,23,41,57,36,42,39,89,62,22,50,78,44,65,43,94,74,36,36,48,31,46,73,33,70,49,18,41,50,51,56,52,60,44,71,79,45,96,82,59,76,65,46,58,39,46,40,49,73,62,20,39,39,36,65,50,59,60,55,64,72,44,46,44,32,43,39,33,38,57,22,37,38,46,43,49,47,59,34,72,32,29,39,39,38,31,57,33,32,27,43,32,40,14,52,96,49,38,70,12,50,28,35,25,50,20,35,39,35,39,50,29,30,34,43,36,33,41,48,57,37,63,80,76,54,66,55,90,47,60,18,29,38,37,28,62,44,38,34,36,57,33,91,55,76,66,33,37,42,33,40,41,49,54,83,84,66,78,67,68,53,91,63,57,62,90,46,63,45,76,44,74,40,30,44,24,33,28,75,46,32,77,38,37,79,47,44,44,77,41,78,39,46,67,57,77,83,75,43,52,55,15,40,35,83,42,69,45,40,42,66,59,23,33,30,45,31,38,46,42,40,83,66,11,57,80,42,81,85,60,74,50,63,70,21,55,42,52,49,23,54,36,37,69,65,66,36,67,55,66,66,56,21,75,76,72,80,77,50,26,44,72,66,24,54,51,43,40,37,52,69,61,66,37,34,38,58,64,28,32,80,69,80,22,38,20,47,74,65,27,54,53,47,19,61,70,61,63,19,69,80,68,47,77,28,43,40,50,31,38,14,63,73,32,84,39,42,12,49,78,65,28,55,52,50,26,66,73,72,39,50,74,70,68,55,63,48,75,76,79,75,71,78,69,77,79,66,79,58,60,66,59,58,58,53,60,63,61,67,74,75,78,80,90,82,90,79,88,83,87,84,134

Sequence (433 aa):
MQSYEINVSIELDEALVIGKDSTLSLHGPATVSLNGIMLNDRASLKSESPLSLRGSVFVGQNTTIAAVDNNTVDFEANGKLVATSENARLNFVGIPNLDSFHQRTVEVPANTSLAVTVEGLDSTLLITGTNNLLKGGGRINQSIALDTGVSILVGDDNTIGTLTIDGNLSMTKGSMVFDFLDASGTVGVGWDAIEVGDQFTLPTSGSFNLVVQGAADQGSILNFDASESASWQLVTGTVANPEAISRARLVTRGFDEESFPRGGRLLAVADGSGVFLQYRFVPGDFNGNGTIDAADIDLLSNQIRSESYDADFDLVADGQVDSLDHEFWVNSLANTYFGDANLDGEFNSSDFTLVFAAARYETGPADWASGDWNGDGLFDSSDFVVFFKQGGYERGPRRTSAVPEPITWWLPVFAAAASVCRCRCDSSQLLEN

Radius of gyration: 32.82 Å; Cα contacts (8 Å, |Δi|>4): 1080; chains: 1; bounding box: 67×88×108 Å

Foldseek 3Di:
DDDDDDADEAEDPDEAEFDALEEDEADDAHEYEGCEYAYEHQYEYEYCYAYEYRAEYEFYANYEYEYPDQHHDHYDPHYEYEHPYAHGEYEYPRHADDPDDEDYEHEYEAQHEYAYDDDHDDYEYEYDYAQYEHEEADEALEEYEYEAHYEYEAYDPADQGEYEYLYEYAYQEYEYEKEQDHNVLPQDDGINAYEYNEEYEYHPDDEHEYEYEYDLPRADRVPDDLQDKDKDFRYFYFYPCQVNQVRYHYHYYSDDPVRHQQQWDWGWGDDRGGIMTIIDGQQQNNVRPNDNFQVSLLVLLVCQQVFHQRVSQVPVNPRTSHQVSSVCCACPRLVAALQQLGSPQAHEVVLVVQLVVLVQEVPFFDGSNNAPSSSNRGRYPVSVVVRVVVDGYPPDGRDDPPPPDPPCVCVVVVVVVVVVVPPDDDDDDDDDD

Secondary structure (DSSP, 8-state):
---------EEESSPEEEPTT-EEEE-SSS-EEES-EEE-TT-EEEESS-EEE-S-EEE-TT-EEEE-TT--EEEPTT--EEE-STT-EEE--------S---EEEE--TT-EEEEE--S--S-EEEE-SSEEEE--EEE-S-EEE-TTEEEE-SBTTB--EEEESS-EEESSEEEEEE---TTS---S---EEEEEEEEE--SSS-EEEEEE--TT--S-TT--TTS-EEEEEEEEEES-GGGGGGEEEEEES--GGGS-TTEEEEEEEETTEEEEEEEE-TT-TT-SSS--HHHHHHHHHHHHTT---TTT-SS-SS--SHHHHHHIIIIIS---TT-SS-SS--SHHHHHHHHHHT-BTTSB--GGGT--SSSSBBSHHHHHHHHHH--TTS------------GGGHHHHHHHHHHTTS----------